Protein AF-0000000079913396 (afdb_homodimer)

InterPro domains:
  IPR014914 RES domain [PF08808] (24-176)

Radius of gyration: 21.82 Å; Cα contacts (8 Å, |Δi|>4): 984; chains: 2; bounding box: 53×59×48 Å

Secondary structure (DSSP, 8-state):
-PPPPPPSSPPPPPEEEEPTT-EEEEEEETTS-TTB-B-----STTSS-TT--SSSSSEEEEEESSHHHHHIIIIITT--SSSSSEEE-GGGTTTEEEEEEEESS-EEEEE-TTTHHHHTT--THHHH--GGGHHHHHHHHHHHHHH-TT--EEEE--TT-TTS-EEEEEE-TT-SB-TTEEEEEEEEETTSHHHHHHHHHHHHTTTEEE--/-PPPPPPSSPPPPPEEEEPTT-EEEEEEETTS-TTB-B-----STTSS-TT--SSSSSEEEEEESSHHHHHIIIIITT--SSSSSEEE-GGGTTTEEEEEEEESS-EEEEE-TTTHHHHTT--THHHH--GGGHHHHHHHHHHHHHH-TT--EEEE--TT-TTS-EEEEEE-TT-SB-TTEEEEEEEEETTSHHHHHHHHHHHHTTTEEE--

Nearest PDB structures (foldseek):
  8qnl-assembly1_F  TM=5.194E-01  e=4.552E-04  Pseudomonas aeruginosa PAO1
  7o4w-assembly1_A-2  TM=4.364E-01  e=2.792E-03  Corynebacterium diphtheriae
  4ae0-assembly1_A-2  TM=4.278E-01  e=3.067E-02  Corynebacterium diphtheriae
  8ecm-assembly5_E  TM=4.897E-01  e=8.594E+00  Bacillota bacterium
  6arl-assembly1_C  TM=4.153E-01  e=8.055E+00  Aspergillus fumigatus Af293

Structure (mmCIF, N/CA/C/O backbone):
data_AF-0000000079913396-model_v1
#
loop_
_entity.id
_entity.type
_entity.pdbx_description
1 polymer 'RES domain-containing protein'
#
loop_
_atom_site.group_PDB
_atom_site.id
_atom_site.type_symbol
_atom_site.label_atom_id
_atom_site.label_alt_id
_atom_site.label_comp_id
_atom_site.label_asym_id
_atom_site.label_entity_id
_atom_site.label_seq_id
_atom_site.pdbx_PDB_ins_code
_atom_site.Cartn_x
_atom_site.Cartn_y
_atom_site.Cartn_z
_atom_site.occupancy
_atom_site.B_iso_or_equiv
_atom_site.auth_seq_id
_atom_site.auth_comp_id
_atom_site.auth_asym_id
_atom_site.auth_atom_id
_atom_site.pdbx_PDB_model_num
ATOM 1 N N . MET A 1 1 ? -1.489 7.203 -19.516 1 57.59 1 MET A N 1
ATOM 2 C CA . MET A 1 1 ? -0.313 7.23 -18.641 1 57.59 1 MET A CA 1
ATOM 3 C C . MET A 1 1 ? 0.749 6.254 -19.141 1 57.59 1 MET A C 1
ATOM 5 O O . MET A 1 1 ? 0.433 5.121 -19.516 1 57.59 1 MET A O 1
ATOM 9 N N . SER A 1 2 ? 1.897 6.75 -19.531 1 79.81 2 SER A N 1
ATOM 10 C CA . SER A 1 2 ? 2.969 5.895 -20.016 1 79.81 2 SER A CA 1
ATOM 11 C C . SER A 1 2 ? 3.791 5.316 -18.875 1 79.81 2 SER A C 1
ATOM 13 O O . SER A 1 2 ? 4.113 6.023 -17.922 1 79.81 2 SER A O 1
ATOM 15 N N . TYR A 1 3 ? 3.898 3.918 -18.703 1 88.25 3 TYR A N 1
ATOM 16 C CA . TYR A 1 3 ? 4.734 3.236 -17.719 1 88.25 3 TYR A CA 1
ATOM 17 C C . TYR A 1 3 ? 6.117 2.941 -18.297 1 88.25 3 TYR A C 1
ATOM 19 O O . TYR A 1 3 ? 6.242 2.516 -19.438 1 88.25 3 TYR A O 1
ATOM 27 N N . PRO A 1 4 ? 7.109 3.205 -17.531 1 90.56 4 PRO A N 1
ATOM 28 C CA . PRO A 1 4 ? 8.469 2.99 -18.031 1 90.56 4 PRO A CA 1
ATOM 29 C C . PRO A 1 4 ? 8.836 1.51 -18.125 1 90.56 4 PRO A C 1
ATOM 31 O O . PRO A 1 4 ? 8.289 0.689 -17.375 1 90.56 4 PRO A O 1
ATOM 34 N N . ASP A 1 5 ? 9.789 1.237 -19.047 1 94 5 ASP A N 1
ATOM 35 C CA . ASP A 1 5 ? 10.414 -0.082 -19.062 1 94 5 ASP A CA 1
ATOM 36 C C . ASP A 1 5 ? 11.461 -0.214 -17.969 1 94 5 ASP A C 1
ATOM 38 O O . ASP A 1 5 ? 11.953 0.791 -17.453 1 94 5 ASP A O 1
ATOM 42 N N . PRO A 1 6 ? 11.711 -1.466 -17.516 1 95.31 6 PRO A N 1
ATOM 43 C CA . PRO A 1 6 ? 12.773 -1.621 -16.516 1 95.31 6 PRO A CA 1
ATOM 44 C C . PRO A 1 6 ? 14.133 -1.129 -17.016 1 95.31 6 PRO A C 1
ATOM 46 O O . PRO A 1 6 ? 14.469 -1.33 -18.188 1 95.31 6 PRO A O 1
ATOM 49 N N . PRO A 1 7 ? 14.852 -0.49 -16.141 1 92.06 7 PRO A N 1
ATOM 50 C CA . PRO A 1 7 ? 16.203 -0.091 -16.516 1 92.06 7 PRO A CA 1
ATOM 51 C C . PRO A 1 7 ? 17.156 -1.282 -16.672 1 92.06 7 PRO A C 1
ATOM 53 O O . PRO A 1 7 ? 16.922 -2.338 -16.078 1 92.06 7 PRO A O 1
ATOM 56 N N . THR A 1 8 ? 18.25 -1.132 -17.469 1 91 8 THR A N 1
ATOM 57 C CA . THR A 1 8 ? 19.312 -2.121 -17.641 1 91 8 THR A CA 1
ATOM 58 C C . THR A 1 8 ? 20.688 -1.501 -17.359 1 91 8 THR A C 1
ATOM 60 O O . THR A 1 8 ? 21.109 -0.586 -18.062 1 91 8 THR A O 1
ATOM 63 N N . PRO A 1 9 ? 21.359 -1.906 -16.344 1 91.19 9 PRO A N 1
ATOM 64 C CA . PRO A 1 9 ? 20.938 -2.979 -15.445 1 91.19 9 PRO A CA 1
ATOM 65 C C . PRO A 1 9 ? 19.922 -2.508 -14.406 1 91.19 9 PRO A C 1
ATOM 67 O O . PRO A 1 9 ? 19.844 -1.312 -14.109 1 91.19 9 PRO A O 1
ATOM 70 N N . LEU A 1 10 ? 19.172 -3.508 -13.867 1 93.25 10 LEU A N 1
ATOM 71 C CA . LEU A 1 10 ? 18.266 -3.225 -12.742 1 93.25 10 LEU A CA 1
ATOM 72 C C . LEU A 1 10 ? 19.062 -2.953 -11.469 1 93.25 10 LEU A C 1
ATOM 74 O O . LEU A 1 10 ? 20.047 -3.65 -11.18 1 93.25 10 LEU A O 1
ATOM 78 N N . PRO A 1 11 ? 18.641 -1.888 -10.773 1 92.44 11 PRO A N 1
ATOM 79 C CA . PRO A 1 11 ? 19.266 -1.729 -9.461 1 92.44 11 PRO A CA 1
ATOM 80 C C . PRO A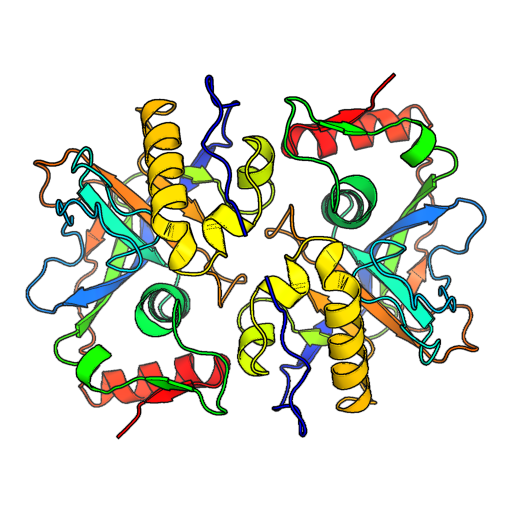 1 11 ? 19.047 -2.932 -8.547 1 92.44 11 PRO A C 1
ATOM 82 O O . PRO A 1 11 ? 18.141 -3.732 -8.789 1 92.44 11 PRO A O 1
ATOM 85 N N . ALA A 1 12 ? 19.844 -2.998 -7.508 1 93.38 12 ALA A N 1
ATOM 86 C CA . ALA A 1 12 ? 19.766 -4.125 -6.582 1 93.38 12 ALA A CA 1
ATOM 87 C C . ALA A 1 12 ? 18.406 -4.141 -5.867 1 93.38 12 ALA A C 1
ATOM 89 O O . ALA A 1 12 ? 18 -3.139 -5.277 1 93.38 12 ALA A O 1
ATOM 90 N N . ALA A 1 13 ? 17.766 -5.281 -5.91 1 95.62 13 ALA A N 1
ATOM 91 C CA . ALA A 1 13 ? 16.438 -5.422 -5.316 1 95.62 13 ALA A CA 1
ATOM 92 C C . ALA A 1 13 ? 16.531 -5.797 -3.842 1 95.62 13 ALA A C 1
ATOM 94 O O . ALA A 1 13 ? 17.547 -6.352 -3.4 1 95.62 13 ALA A O 1
ATOM 95 N N . LEU A 1 14 ? 15.555 -5.453 -3.07 1 96 14 LEU A N 1
ATOM 96 C CA . LEU A 1 14 ? 15.391 -5.957 -1.711 1 96 14 LEU A CA 1
ATOM 97 C C . LEU A 1 14 ? 14.875 -7.391 -1.72 1 96 14 LEU A C 1
ATOM 99 O O . LEU A 1 14 ? 13.891 -7.695 -2.4 1 96 14 LEU A O 1
ATOM 103 N N . ILE A 1 15 ? 15.562 -8.242 -1.015 1 97.69 15 ILE A N 1
ATOM 104 C CA . ILE A 1 15 ? 15.148 -9.633 -0.886 1 97.69 15 ILE A CA 1
ATOM 105 C C . ILE A 1 15 ? 14.656 -9.898 0.536 1 97.69 15 ILE A C 1
ATOM 107 O O . ILE A 1 15 ? 15.281 -9.453 1.505 1 97.69 15 ILE A O 1
ATOM 111 N N . THR A 1 16 ? 13.5 -10.492 0.666 1 97.88 16 THR A N 1
ATOM 112 C CA . THR A 1 16 ? 12.969 -10.898 1.96 1 97.88 16 THR A CA 1
ATOM 113 C C . THR A 1 16 ? 12.594 -12.383 1.946 1 97.88 16 THR A C 1
ATOM 115 O O . THR A 1 16 ? 12.703 -13.047 0.915 1 97.88 16 THR A O 1
ATOM 118 N N . THR A 1 17 ? 12.281 -12.891 3.166 1 98.56 17 THR A N 1
ATOM 119 C CA . THR A 1 17 ? 12 -14.32 3.256 1 98.56 17 THR A CA 1
ATOM 120 C C . THR A 1 17 ? 10.625 -14.562 3.883 1 98.56 17 THR A C 1
ATOM 122 O O . THR A 1 17 ? 10.141 -13.742 4.668 1 98.56 17 THR A O 1
ATOM 125 N N . ILE A 1 18 ? 9.984 -15.586 3.439 1 98.69 18 ILE A N 1
ATOM 126 C CA . ILE A 1 18 ? 8.844 -16.219 4.094 1 98.69 18 ILE A CA 1
ATOM 127 C C . ILE A 1 18 ? 9.297 -17.453 4.855 1 98.69 18 ILE A C 1
ATOM 129 O O . ILE A 1 18 ? 9.836 -18.391 4.258 1 98.69 18 ILE A O 1
ATOM 133 N N . PRO A 1 19 ? 9.125 -17.453 6.152 1 98.69 19 PRO A N 1
ATOM 134 C CA . PRO A 1 19 ? 9.594 -18.609 6.906 1 98.69 19 PRO A CA 1
ATOM 135 C C . PRO A 1 19 ? 8.914 -19.906 6.48 1 98.69 19 PRO A C 1
ATOM 137 O O . PRO A 1 19 ? 7.793 -19.875 5.961 1 98.69 19 PRO A O 1
ATOM 140 N N . ALA A 1 20 ? 9.602 -20.984 6.746 1 98.56 20 ALA A N 1
ATOM 141 C CA . ALA A 1 20 ? 8.961 -22.297 6.602 1 98.56 20 ALA A CA 1
ATOM 142 C C . ALA A 1 20 ? 7.742 -22.406 7.508 1 98.56 20 ALA A C 1
ATOM 144 O O . ALA A 1 20 ? 7.676 -21.766 8.555 1 98.56 20 ALA A O 1
ATOM 145 N N . ASP A 1 21 ? 6.777 -23.125 7.066 1 98.38 21 ASP A N 1
ATOM 146 C CA . ASP A 1 21 ? 5.559 -23.438 7.801 1 98.38 21 ASP A CA 1
ATOM 147 C C . ASP A 1 21 ? 4.656 -22.219 7.934 1 98.38 21 ASP A C 1
ATOM 149 O O . ASP A 1 21 ? 3.883 -22.109 8.883 1 98.38 21 ASP A O 1
ATOM 153 N N . THR A 1 22 ? 4.852 -21.234 7.051 1 98.5 22 THR A N 1
ATOM 154 C CA . THR A 1 22 ? 3.947 -20.094 6.992 1 98.5 22 THR A CA 1
ATOM 155 C C . THR A 1 22 ? 2.686 -20.438 6.211 1 98.5 22 THR A C 1
ATOM 157 O O . THR A 1 22 ? 2.762 -21.031 5.129 1 98.5 22 THR A O 1
ATOM 160 N N . SER A 1 23 ? 1.513 -20.125 6.766 1 98.31 23 SER A N 1
ATOM 161 C CA . SER A 1 23 ? 0.241 -20.328 6.078 1 98.31 23 SER A CA 1
ATOM 162 C C . SER A 1 23 ? 0.03 -19.281 4.984 1 98.31 23 SER A C 1
ATOM 164 O O . SER A 1 23 ? 0.238 -18.094 5.207 1 98.31 23 SER A O 1
ATOM 166 N N . LEU A 1 24 ? -0.346 -19.734 3.828 1 98.44 24 LEU A N 1
ATOM 167 C CA . LEU A 1 24 ? -0.724 -18.922 2.674 1 98.44 24 LEU A CA 1
ATOM 168 C C . LEU A 1 24 ? -2.064 -19.375 2.107 1 98.44 24 LEU A C 1
ATOM 170 O O . LEU A 1 24 ? -2.553 -20.453 2.447 1 98.44 24 LEU A O 1
ATOM 174 N N . TRP A 1 25 ? -2.652 -18.531 1.209 1 98.44 25 TRP A N 1
ATOM 175 C CA . TRP A 1 25 ? -4 -18.812 0.73 1 98.44 25 TRP A CA 1
ATOM 176 C C . TRP A 1 25 ? -4.129 -18.5 -0.755 1 98.44 25 TRP A C 1
ATOM 178 O O . TRP A 1 25 ? -3.521 -17.547 -1.247 1 98.44 25 TRP A O 1
ATOM 188 N N . ARG A 1 26 ? -4.965 -19.297 -1.36 1 97.56 26 ARG A N 1
ATOM 189 C CA . ARG A 1 26 ? -5.148 -19.109 -2.795 1 97.56 26 ARG A CA 1
ATOM 190 C C . ARG A 1 26 ? -6.566 -19.469 -3.219 1 97.56 26 ARG A C 1
ATOM 192 O O . ARG A 1 26 ? -7.176 -20.391 -2.664 1 97.56 26 ARG A O 1
ATOM 199 N N . ILE A 1 27 ? -7.09 -18.656 -4.105 1 97.81 27 ILE A N 1
ATOM 200 C CA . ILE A 1 27 ? -8.312 -18.984 -4.832 1 97.81 27 ILE A CA 1
ATOM 201 C C . ILE A 1 27 ? -7.949 -19.516 -6.219 1 97.81 27 ILE A C 1
ATOM 203 O O . ILE A 1 27 ? -7.191 -18.891 -6.957 1 97.81 27 ILE A O 1
ATOM 207 N N . HIS A 1 28 ? -8.438 -20.656 -6.543 1 97.31 28 HIS A N 1
ATOM 208 C CA . HIS A 1 28 ? -8.141 -21.312 -7.809 1 97.31 28 HIS A CA 1
ATOM 209 C C . HIS A 1 28 ? -9.297 -22.203 -8.258 1 97.31 28 HIS A C 1
ATOM 211 O O . HIS A 1 28 ? -10.219 -22.469 -7.48 1 97.31 28 HIS A O 1
ATOM 217 N N . THR A 1 29 ? -9.273 -22.594 -9.516 1 96.62 29 THR A N 1
ATOM 218 C CA . THR A 1 29 ? -10.297 -23.516 -9.992 1 96.62 29 THR A CA 1
ATOM 219 C C . THR A 1 29 ? -10.188 -24.859 -9.281 1 96.62 29 THR A C 1
ATOM 221 O O . THR A 1 29 ? -9.086 -25.328 -8.992 1 96.62 29 THR A O 1
ATOM 224 N N . ALA A 1 30 ? -11.328 -25.5 -9.102 1 96.12 30 ALA A N 1
ATOM 225 C CA . ALA A 1 30 ? -11.391 -26.734 -8.336 1 96.12 30 ALA A CA 1
ATOM 226 C C . ALA A 1 30 ? -10.625 -27.859 -9.047 1 96.12 30 ALA A C 1
ATOM 228 O O . ALA A 1 30 ? -10.188 -28.812 -8.406 1 96.12 30 ALA A O 1
ATOM 229 N N . THR A 1 31 ? -10.422 -27.75 -10.281 1 94.25 31 THR A N 1
ATOM 230 C CA . THR A 1 31 ? -9.805 -28.812 -11.07 1 94.25 31 THR A CA 1
ATOM 231 C C . THR A 1 31 ? -8.289 -28.703 -11.023 1 94.25 31 THR A C 1
ATOM 233 O O . THR A 1 31 ? -7.586 -29.609 -11.5 1 94.25 31 THR A O 1
ATOM 236 N N . ARG A 1 32 ? -7.773 -27.688 -10.438 1 93 32 ARG A N 1
ATOM 237 C CA . ARG A 1 32 ? -6.328 -27.5 -10.359 1 93 32 ARG A CA 1
ATOM 238 C C . ARG A 1 32 ? -5.805 -27.828 -8.961 1 93 32 ARG A C 1
ATOM 240 O O . ARG A 1 32 ? -6.516 -27.641 -7.973 1 93 32 ARG A O 1
ATOM 247 N N . ASP A 1 33 ? -4.586 -28.297 -9 1 95.12 33 ASP A N 1
ATOM 248 C CA . ASP A 1 33 ? -3.9 -28.453 -7.719 1 95.12 33 ASP A CA 1
ATOM 249 C C . ASP A 1 33 ? -3.689 -27.094 -7.047 1 95.12 33 ASP A C 1
ATOM 251 O O . ASP A 1 33 ? -3.348 -26.109 -7.711 1 95.12 33 ASP A O 1
ATOM 255 N N . ALA A 1 34 ? -3.842 -27.094 -5.672 1 97.06 34 ALA A N 1
ATOM 256 C CA . ALA A 1 34 ? -3.676 -25.828 -4.941 1 97.06 34 ALA A CA 1
ATOM 257 C C . ALA A 1 34 ? -2.281 -25.25 -5.156 1 97.06 34 ALA A C 1
ATOM 259 O O . ALA A 1 34 ? -2.113 -24.031 -5.219 1 97.06 34 ALA A O 1
ATOM 260 N N . ALA A 1 35 ? -1.286 -26.094 -5.27 1 97.62 35 ALA A N 1
ATOM 261 C CA . ALA A 1 35 ? 0.087 -25.641 -5.473 1 97.62 35 ALA A CA 1
ATOM 262 C C . ALA A 1 35 ? 0.458 -25.672 -6.953 1 97.62 35 ALA A C 1
ATOM 264 O O . ALA A 1 35 ? 1.637 -25.578 -7.305 1 97.62 35 ALA A O 1
ATOM 265 N N . GLY A 1 36 ? -0.555 -25.859 -7.848 1 97.56 36 GLY A N 1
ATOM 266 C CA . GLY A 1 36 ? -0.324 -25.953 -9.281 1 97.56 36 GLY A CA 1
ATOM 267 C C . GLY A 1 36 ? 0.142 -24.641 -9.891 1 97.56 36 GLY A C 1
ATOM 268 O O . GLY A 1 36 ? -0.424 -23.578 -9.609 1 97.56 36 GLY A O 1
ATOM 269 N N . LEU A 1 37 ? 1.16 -24.781 -10.711 1 98.12 37 LEU A N 1
ATOM 270 C CA . LEU A 1 37 ? 1.695 -23.625 -11.422 1 98.12 37 LEU A CA 1
ATOM 271 C C . LEU A 1 37 ? 0.983 -23.422 -12.758 1 98.12 37 LEU A C 1
ATOM 273 O O . LEU A 1 37 ? 0.6 -24.406 -13.406 1 98.12 37 LEU A O 1
ATOM 277 N N . ASN A 1 38 ? 0.768 -22.141 -13.102 1 97.19 38 ASN A N 1
ATOM 278 C CA . ASN A 1 38 ? 0.246 -21.766 -14.414 1 97.19 38 ASN A CA 1
ATOM 279 C C . ASN A 1 38 ? 1.371 -21.422 -15.391 1 97.19 38 ASN A C 1
ATOM 281 O O . ASN A 1 38 ? 2.061 -20.422 -15.227 1 97.19 38 ASN A O 1
ATOM 285 N N . PRO A 1 39 ? 1.585 -22.25 -16.422 1 96.69 39 PRO A N 1
ATOM 286 C CA . PRO A 1 39 ? 2.68 -22 -17.359 1 96.69 39 PRO A CA 1
ATOM 287 C C . PRO A 1 39 ? 2.27 -21.109 -18.531 1 96.69 39 PRO A C 1
ATOM 289 O O . PRO A 1 39 ? 3.072 -20.844 -19.422 1 96.69 39 PRO A O 1
ATOM 292 N N . THR A 1 40 ? 1.063 -20.547 -18.562 1 95.75 40 THR A N 1
ATOM 293 C CA . THR A 1 40 ? 0.501 -19.875 -19.734 1 95.75 40 THR A CA 1
ATOM 294 C C . THR A 1 40 ? 1.153 -18.516 -19.922 1 95.75 40 THR A C 1
ATOM 296 O O . THR A 1 40 ? 1.146 -17.672 -19.016 1 95.75 40 THR A O 1
ATOM 299 N N . ALA A 1 41 ? 1.655 -18.266 -21.125 1 96.62 41 ALA A N 1
ATOM 300 C CA . ALA A 1 41 ? 2.145 -16.938 -21.5 1 96.62 41 ALA A CA 1
ATOM 301 C C . ALA A 1 41 ? 0.987 -15.961 -21.703 1 96.62 41 ALA A C 1
ATOM 303 O O . ALA A 1 41 ? -0.045 -16.328 -22.281 1 96.62 41 ALA A O 1
ATOM 304 N N . ARG A 1 42 ? 1.183 -14.734 -21.219 1 96.94 42 ARG A N 1
ATOM 305 C CA . ARG A 1 42 ? 0.155 -13.703 -21.344 1 96.94 42 ARG A CA 1
ATOM 306 C C . ARG A 1 42 ? 0.702 -12.477 -22.078 1 96.94 42 ARG A C 1
ATOM 308 O O . ARG A 1 42 ? 0.949 -11.445 -21.453 1 96.94 42 ARG A O 1
ATOM 315 N N . PRO A 1 43 ? 0.749 -12.547 -23.391 1 94.5 43 PRO A N 1
ATOM 316 C CA . PRO A 1 43 ? 1.351 -11.453 -24.156 1 94.5 43 PRO A CA 1
ATOM 317 C C . PRO A 1 43 ? 0.375 -10.305 -24.422 1 94.5 43 PRO A C 1
ATOM 319 O O . PRO A 1 43 ? 0.754 -9.289 -25 1 94.5 43 PRO A O 1
ATOM 322 N N . ARG A 1 44 ? -0.922 -10.492 -24.156 1 91.69 44 ARG A N 1
ATOM 323 C CA . ARG A 1 44 ? -1.92 -9.453 -24.391 1 91.69 44 ARG A CA 1
ATOM 324 C C . ARG A 1 44 ? -2.281 -8.734 -23.109 1 91.69 44 ARG A C 1
ATOM 326 O O . ARG A 1 44 ? -2.367 -9.359 -22.047 1 91.69 44 ARG A O 1
ATOM 333 N N . ALA A 1 45 ? -2.479 -7.43 -23.297 1 83.31 45 ALA A N 1
ATOM 334 C CA . ALA A 1 45 ? -2.916 -6.648 -22.141 1 83.31 45 ALA A CA 1
ATOM 335 C C . ALA A 1 45 ? -4.316 -7.062 -21.688 1 83.31 45 ALA A C 1
ATOM 337 O O . ALA A 1 45 ? -5.062 -7.676 -22.453 1 83.31 45 ALA A O 1
ATOM 338 N N . ARG A 1 46 ? -4.605 -6.777 -20.5 1 82.88 46 ARG A N 1
ATOM 339 C CA . ARG A 1 46 ? -5.93 -6.859 -19.875 1 82.88 46 ARG A CA 1
ATOM 340 C C . ARG A 1 46 ? -6.406 -8.305 -19.797 1 82.88 46 ARG A C 1
ATOM 342 O O . ARG A 1 46 ? -7.598 -8.562 -19.609 1 82.88 46 ARG A O 1
ATOM 349 N N . VAL A 1 47 ? -5.574 -9.211 -20.312 1 87.06 47 VAL A N 1
ATOM 350 C CA . VAL A 1 47 ? -5.855 -10.625 -20.078 1 87.06 47 VAL A CA 1
ATOM 351 C C . VAL A 1 47 ? -4.797 -11.227 -19.156 1 87.06 47 VAL A C 1
ATOM 353 O O . VAL A 1 47 ? -3.604 -11.18 -19.469 1 87.06 47 VAL A O 1
ATOM 356 N N . GLY A 1 48 ? -5.285 -11.68 -17.984 1 90.94 48 GLY A N 1
ATOM 357 C CA . GLY A 1 48 ? -4.348 -12.266 -17.047 1 90.94 48 GLY A CA 1
ATOM 358 C C . GLY A 1 48 ? -3.992 -11.344 -15.898 1 90.94 48 GLY A C 1
ATOM 359 O O . GLY A 1 48 ? -4.664 -10.336 -15.68 1 90.94 48 GLY A O 1
ATOM 360 N N . GLY A 1 49 ? -2.971 -11.781 -15.18 1 94.81 49 GLY A N 1
ATOM 361 C CA . GLY A 1 49 ? -2.6 -11.078 -13.961 1 94.81 49 GLY A CA 1
ATOM 362 C C . GLY A 1 49 ? -1.422 -10.141 -14.148 1 94.81 49 GLY A C 1
ATOM 363 O O . GLY A 1 49 ? -0.8 -10.125 -15.211 1 94.81 49 GLY A O 1
ATOM 364 N N . ARG A 1 50 ? -1.151 -9.406 -13.203 1 95.94 50 ARG A N 1
ATOM 365 C CA . ARG A 1 50 ? -0.182 -8.32 -13.148 1 95.94 50 ARG A CA 1
ATOM 366 C C . ARG A 1 50 ? 1.227 -8.82 -13.438 1 95.94 50 ARG A C 1
ATOM 368 O O . ARG A 1 50 ? 1.992 -8.164 -14.148 1 95.94 50 ARG A O 1
ATOM 375 N N . PHE A 1 51 ? 1.563 -10.031 -12.93 1 98.06 51 PHE A N 1
ATOM 376 C CA . PHE A 1 51 ? 2.945 -10.492 -12.977 1 98.06 51 PHE A CA 1
ATOM 377 C C . PHE A 1 51 ? 3.049 -11.805 -13.742 1 98.06 51 PHE A C 1
ATOM 379 O O . PHE A 1 51 ? 3.984 -12.578 -13.531 1 98.06 51 PHE A O 1
ATOM 386 N N . ASP A 1 52 ? 2.01 -12.055 -14.625 1 98.12 52 ASP A N 1
ATOM 387 C CA . ASP A 1 52 ? 2.049 -13.25 -15.461 1 98.12 52 ASP A CA 1
ATOM 388 C C . ASP A 1 52 ? 3.252 -13.227 -16.406 1 98.12 52 ASP A C 1
ATOM 390 O O . ASP A 1 52 ? 3.787 -12.156 -16.703 1 98.12 52 ASP A O 1
ATOM 394 N N . SER A 1 53 ? 3.615 -14.438 -16.844 1 98 53 SER A N 1
ATOM 395 C CA . SER A 1 53 ? 4.719 -14.516 -17.797 1 98 53 SER A CA 1
ATOM 396 C C . SER A 1 53 ? 4.305 -13.992 -19.156 1 98 53 SER A C 1
ATOM 398 O O . SER A 1 53 ? 3.283 -14.414 -19.719 1 98 53 SER A O 1
ATOM 400 N N . LEU A 1 54 ? 5.098 -13.047 -19.625 1 95.94 54 LEU A N 1
ATOM 401 C CA . LEU A 1 54 ? 4.836 -12.477 -20.938 1 95.94 54 LEU A CA 1
ATOM 402 C C . LEU A 1 54 ? 5.062 -13.508 -22.047 1 95.94 54 LEU A C 1
ATOM 404 O O . LEU A 1 54 ? 4.25 -13.625 -22.969 1 95.94 54 LEU A O 1
ATOM 408 N N . ASP A 1 55 ? 6.105 -14.305 -21.891 1 95.62 55 ASP A N 1
ATOM 409 C CA . ASP A 1 55 ? 6.559 -15.164 -22.984 1 95.62 55 ASP A CA 1
ATOM 410 C C . ASP A 1 55 ? 6.648 -16.625 -22.531 1 95.62 55 ASP A C 1
ATOM 412 O O . ASP A 1 55 ? 7.203 -17.453 -23.25 1 95.62 55 ASP A O 1
ATOM 416 N N . GLY A 1 56 ? 6.246 -16.922 -21.406 1 96.69 56 GLY A N 1
ATOM 417 C CA . GLY A 1 56 ? 6.289 -18.281 -20.922 1 96.69 56 GLY A CA 1
ATOM 418 C C . GLY A 1 56 ? 7.617 -18.656 -20.297 1 96.69 56 GLY A C 1
ATOM 419 O O . GLY A 1 56 ? 7.926 -19.844 -20.125 1 96.69 56 GLY A O 1
ATOM 420 N N . SER A 1 57 ? 8.391 -17.688 -19.891 1 96.81 57 SER A N 1
ATOM 421 C CA . SER A 1 57 ? 9.719 -17.938 -19.344 1 96.81 57 SER A CA 1
ATOM 422 C C . SER A 1 57 ? 9.633 -18.516 -17.938 1 96.81 57 SER A C 1
ATOM 424 O O . SER A 1 57 ? 10.609 -19.078 -17.422 1 96.81 57 SER A O 1
ATOM 426 N N . TYR A 1 58 ? 8.547 -18.359 -17.297 1 98.31 58 TYR A N 1
ATOM 427 C CA . TYR A 1 58 ? 8.328 -18.969 -15.984 1 98.31 58 TYR A CA 1
ATOM 428 C C . TYR A 1 58 ? 6.863 -19.344 -15.789 1 98.31 58 TYR A C 1
ATOM 430 O O . TYR A 1 58 ? 5.977 -18.766 -16.422 1 98.31 58 TYR A O 1
ATOM 438 N N . ALA A 1 59 ? 6.641 -20.328 -14.984 1 98.5 59 ALA A N 1
ATOM 439 C CA . ALA A 1 59 ? 5.316 -20.641 -14.453 1 98.5 59 ALA A CA 1
ATOM 440 C C . ALA A 1 59 ? 5.082 -19.953 -13.109 1 98.5 59 ALA A C 1
ATOM 442 O O . ALA A 1 59 ? 6.035 -19.594 -12.414 1 98.5 59 ALA A O 1
ATOM 443 N N . TYR A 1 60 ? 3.805 -19.766 -12.75 1 98.5 60 TYR A N 1
ATOM 444 C CA . TYR A 1 60 ? 3.568 -18.891 -11.609 1 98.5 60 TYR A CA 1
ATOM 445 C C . TYR A 1 60 ? 2.295 -19.281 -10.875 1 98.5 60 TYR A C 1
ATOM 447 O O . TYR A 1 60 ? 1.429 -19.969 -11.438 1 98.5 60 TYR A O 1
ATOM 455 N N . LEU A 1 61 ? 2.191 -18.938 -9.656 1 97.94 61 LEU A N 1
ATOM 456 C CA . LEU A 1 61 ? 0.968 -18.938 -8.859 1 97.94 61 LEU A CA 1
ATOM 457 C C . LEU A 1 61 ? 0.938 -17.766 -7.898 1 97.94 61 LEU A C 1
ATOM 459 O O . LEU A 1 61 ? 1.989 -17.266 -7.48 1 97.94 61 LEU A O 1
ATOM 463 N N . TYR A 1 62 ? -0.292 -17.281 -7.637 1 98.12 62 TYR A N 1
ATOM 464 C CA . TYR A 1 62 ? -0.526 -16.172 -6.73 1 98.12 62 TYR A CA 1
ATOM 465 C C . TYR A 1 62 ? -1.038 -16.656 -5.379 1 98.12 62 TYR A C 1
ATOM 467 O O . TYR A 1 62 ? -1.892 -17.547 -5.32 1 98.12 62 TYR A O 1
ATOM 475 N N . LEU A 1 63 ? -0.489 -16.047 -4.352 1 98.5 63 LEU A N 1
ATOM 476 C CA . LEU A 1 63 ? -0.877 -16.375 -2.986 1 98.5 63 LEU A CA 1
ATOM 477 C C . LEU A 1 63 ? -1.099 -15.109 -2.162 1 98.5 63 LEU A C 1
ATOM 479 O O . LEU A 1 63 ? -0.56 -14.047 -2.488 1 98.5 63 LEU A O 1
ATOM 483 N N . GLY A 1 64 ? -1.922 -15.25 -1.175 1 98.44 64 GLY A N 1
ATOM 484 C CA . GLY A 1 64 ? -2.1 -14.195 -0.192 1 98.44 64 GLY A CA 1
ATOM 485 C C . GLY A 1 64 ? -1.81 -14.641 1.228 1 98.44 64 GLY A C 1
ATOM 486 O O . GLY A 1 64 ? -1.818 -15.844 1.519 1 98.44 64 GLY A O 1
ATOM 487 N N . ASP A 1 65 ? -1.59 -13.695 2.111 1 98.69 65 ASP A N 1
ATOM 488 C CA . ASP A 1 65 ? -1.224 -14.008 3.488 1 98.69 65 ASP A CA 1
ATOM 489 C C . ASP A 1 65 ? -2.459 -14.328 4.328 1 98.69 65 ASP A C 1
ATOM 491 O O . ASP A 1 65 ? -2.346 -14.672 5.504 1 98.69 65 ASP A O 1
ATOM 495 N N . SER A 1 66 ? -3.629 -14.258 3.697 1 97.94 66 SER A N 1
ATOM 496 C CA . SER A 1 66 ? -4.91 -14.516 4.352 1 97.94 66 SER A CA 1
ATOM 497 C C . SER A 1 66 ? -6.012 -14.773 3.328 1 97.94 66 SER A C 1
ATOM 499 O O . SER A 1 66 ? -5.852 -14.461 2.145 1 97.94 66 SER A O 1
ATOM 501 N N . PRO A 1 67 ? -7.137 -15.352 3.807 1 97.19 67 PRO A N 1
ATOM 502 C CA . PRO A 1 67 ? -8.289 -15.43 2.9 1 97.19 67 PRO A CA 1
ATOM 503 C C . PRO A 1 67 ? -8.672 -14.07 2.324 1 97.19 67 PRO A C 1
ATOM 505 O O . PRO A 1 67 ? -9.023 -13.969 1.144 1 97.19 67 PRO A O 1
ATOM 508 N N . GLY A 1 68 ? -8.539 -13.047 3.16 1 96.62 68 GLY A N 1
ATOM 509 C CA . GLY A 1 68 ? -8.82 -11.695 2.689 1 96.62 68 GLY A CA 1
ATOM 510 C C . GLY A 1 68 ? -7.906 -11.258 1.561 1 96.62 68 GLY A C 1
ATOM 511 O O . GLY A 1 68 ? -8.367 -10.664 0.581 1 96.62 68 GLY A O 1
ATOM 512 N N . ALA A 1 69 ? -6.641 -11.531 1.699 1 97.62 69 ALA A N 1
ATOM 513 C CA . ALA A 1 69 ? -5.684 -11.195 0.648 1 97.62 69 ALA A CA 1
ATOM 514 C C . ALA A 1 69 ? -5.988 -11.961 -0.637 1 97.62 69 ALA A C 1
ATOM 516 O O . ALA A 1 69 ? -5.883 -11.406 -1.734 1 97.62 69 ALA A O 1
ATOM 517 N N . ALA A 1 70 ? -6.32 -13.258 -0.492 1 97.56 70 ALA A N 1
ATOM 518 C CA . ALA A 1 70 ? -6.656 -14.07 -1.658 1 97.56 70 ALA A CA 1
ATOM 519 C C . ALA A 1 70 ? -7.867 -13.492 -2.393 1 97.56 70 ALA A C 1
ATOM 521 O O . ALA A 1 70 ? -7.875 -13.414 -3.623 1 97.56 70 ALA A O 1
ATOM 522 N N . VAL A 1 71 ? -8.836 -13.062 -1.638 1 96.56 71 VAL A N 1
ATOM 523 C CA . VAL A 1 71 ? -10.047 -12.484 -2.213 1 96.56 71 VAL A CA 1
ATOM 524 C C . VAL A 1 71 ? -9.703 -11.156 -2.889 1 96.56 71 VAL A C 1
ATOM 526 O O . VAL A 1 71 ? -10.109 -10.906 -4.027 1 96.56 71 VAL A O 1
ATOM 529 N N . ALA A 1 72 ? -8.93 -10.297 -2.223 1 94.81 72 ALA A N 1
ATOM 530 C CA . ALA A 1 72 ? -8.523 -9.016 -2.797 1 94.81 72 ALA A CA 1
ATOM 531 C C . ALA A 1 72 ? -7.797 -9.211 -4.121 1 94.81 72 ALA A C 1
ATOM 533 O O . ALA A 1 72 ? -8.07 -8.508 -5.098 1 94.81 72 ALA A O 1
ATOM 534 N N . GLU A 1 73 ? -6.93 -10.172 -4.172 1 93.25 73 GLU A N 1
ATOM 535 C CA . GLU A 1 73 ? -6.031 -10.375 -5.305 1 93.25 73 GLU A CA 1
ATOM 536 C C . GLU A 1 73 ? -6.738 -11.109 -6.441 1 93.25 73 GLU A C 1
ATOM 538 O O . GLU A 1 73 ? -6.352 -10.984 -7.605 1 93.25 73 GLU A O 1
ATOM 543 N N . THR A 1 74 ? -7.77 -11.82 -6.172 1 94.56 74 THR A N 1
ATOM 544 C CA . THR A 1 74 ? -8.383 -12.633 -7.219 1 94.56 74 THR A CA 1
ATOM 545 C C . THR A 1 74 ? -9.734 -12.055 -7.625 1 94.56 74 THR A C 1
ATOM 547 O O . THR A 1 74 ? -10.039 -11.953 -8.82 1 94.56 74 THR A O 1
ATOM 550 N N . LEU A 1 75 ? -10.531 -11.633 -6.656 1 94.19 75 LEU A N 1
ATOM 551 C CA . LEU A 1 75 ? -11.906 -11.25 -6.957 1 94.19 75 LEU A CA 1
ATOM 552 C C . LEU A 1 75 ? -12.055 -9.734 -7.008 1 94.19 75 LEU A C 1
ATOM 554 O O . LEU A 1 75 ? -12.883 -9.211 -7.758 1 94.19 75 LEU A O 1
ATOM 558 N N . CYS A 1 76 ? -11.219 -9.023 -6.238 1 92.25 76 CYS A N 1
ATOM 559 C CA . CYS A 1 76 ? -11.445 -7.59 -6.09 1 92.25 76 CYS A CA 1
ATOM 560 C C . CYS A 1 76 ? -10.438 -6.789 -6.91 1 92.25 76 CYS A C 1
ATOM 562 O O . CYS A 1 76 ? -10.633 -5.594 -7.137 1 92.25 76 CYS A O 1
ATOM 564 N N . ARG A 1 77 ? -9.406 -7.352 -7.379 1 89.5 77 ARG A N 1
ATOM 565 C CA . ARG A 1 77 ? -8.266 -6.668 -7.977 1 89.5 77 ARG A CA 1
ATOM 566 C C . ARG A 1 77 ? -8.703 -5.73 -9.094 1 89.5 77 ARG A C 1
ATOM 568 O O . ARG A 1 77 ? -8.219 -4.602 -9.195 1 89.5 77 ARG A O 1
ATOM 575 N N . ASN A 1 78 ? -9.633 -6.109 -9.945 1 86.81 78 ASN A N 1
ATOM 576 C CA . ASN A 1 78 ? -10.039 -5.316 -11.102 1 86.81 78 ASN A CA 1
ATOM 577 C C . ASN A 1 78 ? -11.523 -4.977 -11.055 1 86.81 78 ASN A C 1
ATOM 579 O O . ASN A 1 78 ? -12.125 -4.66 -12.078 1 86.81 78 ASN A O 1
ATOM 583 N N . LEU A 1 79 ? -12.062 -5.145 -9.859 1 87.44 79 LEU A N 1
ATOM 584 C CA . LEU A 1 79 ? -13.461 -4.777 -9.656 1 87.44 79 LEU A CA 1
ATOM 585 C C . LEU A 1 79 ? -13.648 -3.268 -9.789 1 87.44 79 LEU A C 1
ATOM 587 O O . LEU A 1 79 ? -12.938 -2.494 -9.141 1 87.44 79 LEU A O 1
ATOM 591 N N . PRO A 1 80 ? -14.539 -2.855 -10.641 1 84.31 80 PRO A N 1
ATOM 592 C CA . PRO A 1 80 ? -14.758 -1.415 -10.805 1 84.31 80 PRO A CA 1
ATOM 593 C C . PRO A 1 80 ? -15.18 -0.731 -9.508 1 84.31 80 PRO A C 1
ATOM 595 O O . PRO A 1 80 ? -15.93 -1.311 -8.711 1 84.31 80 PRO A O 1
ATOM 598 N N . VAL A 1 81 ? -14.727 0.474 -9.312 1 83.19 81 VAL A N 1
ATOM 599 C CA . VAL A 1 81 ? -15.078 1.263 -8.141 1 83.19 81 VAL A CA 1
ATOM 600 C C . VAL A 1 81 ? -16.109 2.326 -8.516 1 83.19 81 VAL A C 1
ATOM 602 O O . VAL A 1 81 ? -15.852 3.523 -8.375 1 83.19 81 VAL A O 1
ATOM 605 N N . ASP A 1 82 ? -17.281 1.897 -9.023 1 81.75 82 ASP A N 1
ATOM 606 C CA . ASP A 1 82 ? -18.25 2.859 -9.547 1 81.75 82 ASP A CA 1
ATOM 607 C C . ASP A 1 82 ? -19.625 2.656 -8.922 1 81.75 82 ASP A C 1
ATOM 609 O O . ASP A 1 82 ? -20.547 3.416 -9.203 1 81.75 82 ASP A O 1
ATOM 613 N N . GLN A 1 83 ? -19.766 1.645 -8.133 1 84.75 83 GLN A N 1
ATOM 614 C CA . GLN A 1 83 ? -21.047 1.37 -7.484 1 84.75 83 GLN A CA 1
ATOM 615 C C . GLN A 1 83 ? -20.844 0.906 -6.047 1 84.75 83 GLN A C 1
ATOM 617 O O . GLN A 1 83 ? -19.75 0.467 -5.676 1 84.75 83 GLN A O 1
ATOM 622 N N . SER A 1 84 ? -21.859 1.162 -5.277 1 88.19 84 SER A N 1
ATOM 623 C CA . SER A 1 84 ? -21.891 0.71 -3.889 1 88.19 84 SER A CA 1
ATOM 624 C C . SER A 1 84 ? -23.156 -0.092 -3.604 1 88.19 84 SER A C 1
ATOM 626 O O . SER A 1 84 ? -24.266 0.436 -3.695 1 88.19 84 SER A O 1
ATOM 628 N N . PRO A 1 85 ? -23.016 -1.437 -3.301 1 90.69 85 PRO A N 1
ATOM 629 C CA . PRO A 1 85 ? -21.766 -2.195 -3.312 1 90.69 85 PRO A CA 1
ATOM 630 C C . PRO A 1 85 ? -21.297 -2.549 -4.723 1 90.69 85 PRO A C 1
ATOM 632 O O . PRO A 1 85 ? -22.094 -2.551 -5.66 1 90.69 85 PRO A O 1
ATOM 635 N N . ARG A 1 86 ? -20.047 -2.795 -4.754 1 90.12 86 ARG A N 1
ATOM 636 C CA . ARG A 1 86 ? -19.469 -3.371 -5.965 1 90.12 86 ARG A CA 1
ATOM 637 C C . ARG A 1 86 ? -19.844 -4.84 -6.105 1 90.12 86 ARG A C 1
ATOM 639 O O . ARG A 1 86 ? -19.672 -5.625 -5.172 1 90.12 86 ARG A O 1
ATOM 646 N N . LEU A 1 87 ? -20.266 -5.238 -7.27 1 92.62 87 LEU A N 1
ATOM 647 C CA . LEU A 1 87 ? -20.844 -6.574 -7.398 1 92.62 87 LEU A CA 1
ATOM 648 C C . LEU A 1 87 ? -19.859 -7.516 -8.094 1 92.62 87 LEU A C 1
ATOM 650 O O . LEU A 1 87 ? -19.281 -7.168 -9.125 1 92.62 87 LEU A O 1
ATOM 654 N N . ILE A 1 88 ? -19.719 -8.688 -7.547 1 94.44 88 ILE A N 1
ATOM 655 C CA . ILE A 1 88 ? -18.969 -9.789 -8.141 1 94.44 88 ILE A CA 1
ATOM 656 C C . ILE A 1 88 ? -19.922 -10.766 -8.812 1 94.44 88 ILE A C 1
ATOM 658 O O . ILE A 1 88 ? -20.75 -11.391 -8.148 1 94.44 88 ILE A O 1
ATOM 662 N N . PRO A 1 89 ? -19.766 -10.883 -10.078 1 92.44 89 PRO A N 1
ATOM 663 C CA . PRO A 1 89 ? -20.625 -11.875 -10.734 1 92.44 89 PRO A CA 1
ATOM 664 C C . PRO A 1 89 ? -20.438 -13.281 -10.172 1 92.44 89 PRO A C 1
ATOM 666 O O . PRO A 1 89 ? -19.297 -13.688 -9.891 1 92.44 89 PRO A O 1
ATOM 669 N N . ARG A 1 90 ? -21.5 -14.031 -10.102 1 93.25 90 ARG A N 1
ATOM 670 C CA . ARG A 1 90 ? -21.453 -15.398 -9.594 1 93.25 90 ARG A CA 1
ATOM 671 C C . ARG A 1 90 ? -20.516 -16.266 -10.445 1 93.25 90 ARG A C 1
ATOM 673 O O . ARG A 1 90 ? -19.875 -17.188 -9.93 1 93.25 90 ARG A O 1
ATOM 680 N N . ALA A 1 91 ? -20.469 -15.938 -11.688 1 94.31 91 ALA A N 1
ATOM 681 C CA . ALA A 1 91 ? -19.609 -16.688 -12.602 1 94.31 91 ALA A CA 1
ATOM 682 C C . ALA A 1 91 ? -18.141 -16.625 -12.172 1 94.31 91 ALA A C 1
ATOM 684 O O . ALA A 1 91 ? -17.359 -17.531 -12.461 1 94.31 91 ALA A O 1
ATOM 685 N N . LYS A 1 92 ? -17.797 -15.57 -11.461 1 93.69 92 LYS A N 1
ATOM 686 C CA . LYS A 1 92 ? -16.406 -15.375 -11.047 1 93.69 92 LYS A CA 1
ATOM 687 C C . LYS A 1 92 ? -16.031 -16.312 -9.898 1 93.69 92 LYS A C 1
ATOM 689 O O . LYS A 1 92 ? -14.859 -16.531 -9.625 1 93.69 92 LYS A O 1
ATOM 694 N N . ILE A 1 93 ? -17.031 -16.875 -9.234 1 96.88 93 ILE A N 1
ATOM 695 C CA . ILE A 1 93 ? -16.703 -17.734 -8.102 1 96.88 93 ILE A CA 1
ATOM 696 C C . ILE A 1 93 ? -17.094 -19.188 -8.406 1 96.88 93 ILE A C 1
ATOM 698 O O . ILE A 1 93 ? -16.719 -20.109 -7.68 1 96.88 93 ILE A O 1
ATOM 702 N N . ALA A 1 94 ? -17.828 -19.375 -9.516 1 97 94 ALA A N 1
ATOM 703 C CA . ALA A 1 94 ? -18.266 -20.719 -9.883 1 97 94 ALA A CA 1
ATOM 704 C C . ALA A 1 94 ? -17.062 -21.641 -10.125 1 97 94 ALA A C 1
ATOM 706 O O . ALA A 1 94 ? -16.156 -21.281 -10.883 1 97 94 ALA A O 1
ATOM 707 N N . GLY A 1 95 ? -17.125 -22.75 -9.43 1 97.62 95 GLY A N 1
ATOM 708 C CA . GLY A 1 95 ? -16.094 -23.75 -9.625 1 97.62 95 GLY A CA 1
ATOM 709 C C . GLY A 1 95 ? -14.758 -23.344 -9.008 1 97.62 95 GLY A C 1
ATOM 710 O O . GLY A 1 95 ? -13.727 -23.953 -9.305 1 97.62 95 GLY A O 1
ATOM 711 N N . ARG A 1 96 ? -14.789 -22.344 -8.219 1 97.94 96 ARG A N 1
ATOM 712 C CA . ARG A 1 96 ? -13.555 -21.906 -7.578 1 97.94 96 ARG A CA 1
ATOM 713 C C . ARG A 1 96 ? -13.531 -22.312 -6.105 1 97.94 96 ARG A C 1
ATOM 715 O O . ARG A 1 96 ? -14.586 -22.438 -5.48 1 97.94 96 ARG A O 1
ATOM 722 N N . VAL A 1 97 ? -12.359 -22.516 -5.613 1 98.31 97 VAL A N 1
ATOM 723 C CA . VAL A 1 97 ? -12.18 -22.922 -4.227 1 98.31 97 VAL A CA 1
ATOM 724 C C . VAL A 1 97 ? -11.109 -22.062 -3.557 1 98.31 97 VAL A C 1
ATOM 726 O O . VAL A 1 97 ? -10.234 -21.516 -4.23 1 98.31 97 VAL A O 1
ATOM 729 N N . LEU A 1 98 ? -11.273 -21.844 -2.27 1 98.38 98 LEU A N 1
ATOM 730 C CA . LEU A 1 98 ? -10.242 -21.297 -1.403 1 98.38 98 LEU A CA 1
ATOM 731 C C . LEU A 1 98 ? -9.453 -22.406 -0.719 1 98.38 98 LEU A C 1
ATOM 733 O O . LEU A 1 98 ? -10.039 -23.281 -0.09 1 98.38 98 LEU A O 1
ATOM 737 N N . SER A 1 99 ? -8.133 -22.344 -0.868 1 98.31 99 SER A N 1
ATOM 738 C CA . SER A 1 99 ? -7.262 -23.344 -0.258 1 98.31 99 SER A CA 1
ATOM 739 C C . SER A 1 99 ? -6.191 -22.688 0.606 1 98.31 99 SER A C 1
ATOM 741 O O . SER A 1 99 ? -5.684 -21.625 0.267 1 98.31 99 SER A O 1
ATOM 743 N N . GLU A 1 100 ? -5.898 -23.344 1.685 1 98.31 100 GLU A N 1
ATOM 744 C CA . GLU A 1 100 ? -4.723 -23 2.479 1 98.31 100 GLU A CA 1
ATOM 745 C C . GLU A 1 100 ? -3.504 -23.812 2.043 1 98.31 100 GLU A C 1
ATOM 747 O O . GLU A 1 100 ? -3.611 -25 1.781 1 98.31 100 GLU A O 1
ATOM 752 N N . LEU A 1 101 ? -2.443 -23.172 1.896 1 98.62 101 LEU A N 1
ATOM 753 C CA . LEU A 1 101 ? -1.146 -23.797 1.662 1 98.62 101 LEU A CA 1
ATOM 754 C C . LEU A 1 101 ? -0.164 -23.453 2.773 1 98.62 101 LEU A C 1
ATOM 756 O O . LEU A 1 101 ? -0.438 -22.562 3.592 1 98.62 101 LEU A O 1
ATOM 760 N N . ARG A 1 102 ? 0.923 -24.188 2.818 1 98.5 102 ARG A N 1
ATOM 761 C CA . ARG A 1 102 ? 2.016 -23.875 3.738 1 98.5 102 ARG A CA 1
ATOM 762 C C . ARG A 1 102 ? 3.361 -23.922 3.021 1 98.5 102 ARG A C 1
ATOM 764 O O . ARG A 1 102 ? 3.598 -24.797 2.182 1 98.5 102 ARG A O 1
ATOM 771 N N . THR A 1 103 ? 4.215 -22.953 3.381 1 98.81 103 THR A N 1
ATOM 772 C CA . THR A 1 103 ? 5.578 -23.047 2.871 1 98.81 103 THR A CA 1
ATOM 773 C C . THR A 1 103 ? 6.293 -24.266 3.463 1 98.81 103 THR A C 1
ATOM 775 O O . THR A 1 103 ? 6.172 -24.531 4.66 1 98.81 103 THR A O 1
ATOM 778 N N . THR A 1 104 ? 7.027 -24.969 2.652 1 98.5 104 THR A N 1
ATOM 779 C CA . THR A 1 104 ? 7.707 -26.172 3.096 1 98.5 104 THR A CA 1
ATOM 780 C C . THR A 1 104 ? 9.18 -25.891 3.391 1 98.5 104 THR A C 1
ATOM 782 O O . THR A 1 104 ? 9.898 -26.766 3.877 1 98.5 104 THR A O 1
ATOM 785 N N . ARG A 1 105 ? 9.625 -24.797 3.082 1 98.5 105 ARG A N 1
ATOM 786 C CA . ARG A 1 105 ? 10.961 -24.266 3.318 1 98.5 105 ARG A CA 1
ATOM 787 C C . ARG A 1 105 ? 10.938 -22.734 3.363 1 98.5 105 ARG A C 1
ATOM 789 O O . ARG A 1 105 ? 9.906 -22.109 3.105 1 98.5 105 ARG A O 1
ATOM 796 N N . THR A 1 106 ? 12.031 -22.25 3.773 1 98.69 106 THR A N 1
ATOM 797 C CA . THR A 1 106 ? 12.164 -20.797 3.648 1 98.69 106 THR A CA 1
ATOM 798 C C . THR A 1 106 ? 12.102 -20.375 2.184 1 98.69 106 THR A C 1
ATOM 800 O O . THR A 1 106 ? 12.758 -20.969 1.328 1 98.69 106 THR A O 1
ATOM 803 N N . VAL A 1 107 ? 11.25 -19.406 1.845 1 98.81 107 VAL A N 1
ATOM 804 C CA . VAL A 1 107 ? 11.016 -18.922 0.491 1 98.81 107 VAL A CA 1
ATOM 805 C C . VAL A 1 107 ? 11.633 -17.531 0.332 1 98.81 107 VAL A C 1
ATOM 807 O O . VAL A 1 107 ? 11.375 -16.641 1.145 1 98.81 107 VAL A O 1
ATOM 810 N N . GLU A 1 108 ? 12.469 -17.328 -0.662 1 98.75 108 GLU A N 1
ATOM 811 C CA . GLU A 1 108 ? 13.094 -16.047 -0.93 1 98.75 108 GLU A CA 1
ATOM 812 C C . GLU A 1 108 ? 12.375 -15.305 -2.055 1 98.75 108 GLU A C 1
ATOM 814 O O . GLU A 1 108 ? 12.188 -15.852 -3.143 1 98.75 108 GLU A O 1
ATOM 819 N N . VAL A 1 109 ? 12.008 -14.047 -1.787 1 98.88 109 VAL A N 1
ATOM 820 C CA . VAL A 1 109 ? 11.258 -13.281 -2.783 1 98.88 109 VAL A CA 1
ATOM 821 C C . VAL A 1 109 ? 11.82 -11.867 -2.881 1 98.88 109 VAL A C 1
ATOM 823 O O . VAL A 1 109 ? 12.359 -11.336 -1.906 1 98.88 109 VAL A O 1
ATOM 826 N N . VAL A 1 110 ? 11.75 -11.281 -4.051 1 98.62 110 VAL A N 1
ATOM 827 C CA . VAL A 1 110 ? 11.992 -9.844 -4.188 1 98.62 110 VAL A CA 1
ATOM 828 C C . VAL A 1 110 ? 10.836 -9.07 -3.559 1 98.62 110 VAL A C 1
ATOM 830 O O . VAL A 1 110 ? 9.672 -9.312 -3.873 1 98.62 110 VAL A O 1
ATOM 833 N N . ASP A 1 111 ? 11.219 -8.211 -2.67 1 98.19 111 ASP A N 1
ATOM 834 C CA . ASP A 1 111 ? 10.203 -7.434 -1.957 1 98.19 111 ASP A CA 1
ATOM 835 C C . ASP A 1 111 ? 9.844 -6.16 -2.723 1 98.19 111 ASP A C 1
ATOM 837 O O . ASP A 1 111 ? 10.656 -5.234 -2.807 1 98.19 111 ASP A O 1
ATOM 841 N N . LEU A 1 112 ? 8.641 -6.113 -3.291 1 97.69 112 LEU A N 1
ATOM 842 C CA . LEU A 1 112 ? 8.148 -4.93 -3.992 1 97.69 112 LEU A CA 1
ATOM 843 C C . LEU A 1 112 ? 7.23 -4.109 -3.096 1 97.69 112 LEU A C 1
ATOM 845 O O . LEU A 1 112 ? 6.719 -3.068 -3.514 1 97.69 112 LEU A O 1
ATOM 849 N N . SER A 1 113 ? 7.09 -4.621 -1.82 1 95.69 113 SER A N 1
ATOM 850 C CA . SER A 1 113 ? 6.285 -3.883 -0.854 1 95.69 113 SER A CA 1
ATOM 851 C C . SER A 1 113 ? 7.109 -2.809 -0.152 1 95.69 113 SER A C 1
ATOM 853 O O . SER A 1 113 ? 8.336 -2.832 -0.205 1 95.69 113 SER A O 1
ATOM 855 N N . GLY A 1 114 ? 6.625 -1.812 0.436 1 92.94 114 GLY A N 1
ATOM 856 C CA . GLY A 1 114 ? 7.375 -0.77 1.118 1 92.94 114 GLY A CA 1
ATOM 857 C C . GLY A 1 114 ? 8.188 0.097 0.172 1 92.94 114 GLY A C 1
ATOM 858 O O . GLY A 1 114 ? 7.629 0.726 -0.731 1 92.94 114 GLY A O 1
ATOM 859 N N . THR A 1 115 ? 9.586 -0.019 0.401 1 94.19 115 THR A N 1
ATOM 860 C CA . THR A 1 115 ? 10.492 0.776 -0.42 1 94.19 115 THR A CA 1
ATOM 861 C C . THR A 1 115 ? 10.938 -0.01 -1.649 1 94.19 115 THR A C 1
ATOM 863 O O . THR A 1 115 ? 11.609 0.532 -2.527 1 94.19 115 THR A O 1
ATOM 866 N N . GLY A 1 116 ? 10.539 -1.233 -1.773 1 95.12 116 GLY A N 1
ATOM 867 C CA . GLY A 1 116 ? 11.117 -2.17 -2.723 1 95.12 116 GLY A CA 1
ATOM 868 C C . GLY A 1 116 ? 10.977 -1.722 -4.164 1 95.12 116 GLY A C 1
ATOM 869 O O . GLY A 1 116 ? 11.93 -1.797 -4.941 1 95.12 116 GLY A O 1
ATOM 870 N N . ALA A 1 117 ? 9.781 -1.292 -4.531 1 94.19 117 ALA A N 1
ATOM 871 C CA . ALA A 1 117 ? 9.562 -0.858 -5.91 1 94.19 117 ALA A CA 1
ATOM 872 C C . ALA A 1 117 ? 10.398 0.377 -6.234 1 94.19 117 ALA A C 1
ATOM 874 O O . ALA A 1 117 ? 11.055 0.434 -7.277 1 94.19 117 ALA A O 1
ATOM 875 N N . SER A 1 118 ? 10.367 1.357 -5.336 1 90.5 118 SER A N 1
ATOM 876 C CA . SER A 1 118 ? 11.125 2.582 -5.57 1 90.5 118 SER A CA 1
ATOM 877 C C . SER A 1 118 ? 12.625 2.311 -5.582 1 90.5 118 SER A C 1
ATOM 879 O O . SER A 1 118 ? 13.375 2.969 -6.309 1 90.5 118 SER A O 1
ATOM 881 N N . ARG A 1 119 ? 13.039 1.326 -4.82 1 91.94 119 ARG A N 1
ATOM 882 C CA . ARG A 1 119 ? 14.445 0.969 -4.727 1 91.94 119 ARG A CA 1
ATOM 883 C C . ARG A 1 119 ? 15 0.558 -6.086 1 91.94 119 ARG A C 1
A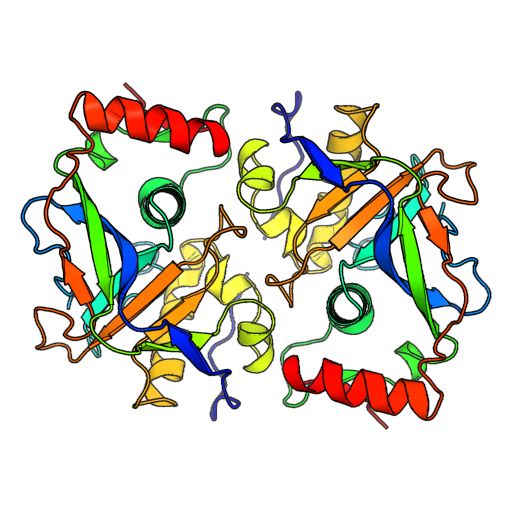TOM 885 O O . ARG A 1 119 ? 16.172 0.792 -6.379 1 91.94 119 ARG A O 1
ATOM 892 N N . ILE A 1 120 ? 14.203 -0.002 -6.93 1 93.56 120 ILE A N 1
ATOM 893 C CA . ILE A 1 120 ? 14.688 -0.462 -8.227 1 93.56 120 ILE A CA 1
ATOM 894 C C . ILE A 1 120 ? 14.25 0.507 -9.32 1 93.56 120 ILE A C 1
ATOM 896 O O . ILE A 1 120 ? 14.203 0.146 -10.492 1 93.56 120 ILE A O 1
ATOM 900 N N . ASN A 1 121 ? 13.852 1.645 -8.898 1 90.44 121 ASN A N 1
ATOM 901 C CA . ASN A 1 121 ? 13.492 2.758 -9.773 1 90.44 121 ASN A CA 1
ATOM 902 C C . ASN A 1 121 ? 12.172 2.504 -10.492 1 90.44 121 ASN A C 1
ATOM 904 O O . ASN A 1 121 ? 11.992 2.924 -11.641 1 90.44 121 ASN A O 1
ATOM 908 N N . ALA A 1 122 ? 11.516 1.673 -9.797 1 92.44 122 ALA A N 1
ATOM 909 C CA . ALA A 1 122 ? 10.117 1.594 -10.203 1 92.44 122 ALA A CA 1
ATOM 910 C C . ALA A 1 122 ? 9.242 2.488 -9.336 1 92.44 122 ALA A C 1
ATOM 912 O O . ALA A 1 122 ? 9.75 3.277 -8.531 1 92.44 122 ALA A O 1
ATOM 913 N N . GLY A 1 123 ? 7.973 2.527 -9.375 1 89.06 123 GLY A N 1
ATOM 914 C CA . GLY A 1 123 ? 7.008 3.264 -8.578 1 89.06 123 GLY A CA 1
ATOM 915 C C . GLY A 1 123 ? 5.844 2.41 -8.109 1 89.06 123 GLY A C 1
ATOM 916 O O . GLY A 1 123 ? 5.812 1.204 -8.359 1 89.06 123 GLY A O 1
ATOM 917 N N . ALA A 1 124 ? 5.062 3.039 -7.395 1 90.81 124 ALA A N 1
ATOM 918 C CA . ALA A 1 124 ? 3.932 2.348 -6.781 1 90.81 124 ALA A CA 1
ATOM 919 C C . ALA A 1 124 ? 3.039 1.713 -7.844 1 90.81 124 ALA A C 1
ATOM 921 O O . ALA A 1 124 ? 2.344 0.73 -7.574 1 90.81 124 ALA A O 1
ATOM 922 N N . TRP A 1 125 ? 3.145 2.215 -9.07 1 92.75 125 TRP A N 1
ATOM 923 C CA . TRP A 1 125 ? 2.309 1.718 -10.156 1 92.75 125 TRP A CA 1
ATOM 924 C C . TRP A 1 125 ? 2.596 0.246 -10.43 1 92.75 125 TRP A C 1
ATOM 926 O O . TRP A 1 125 ? 1.735 -0.475 -10.945 1 92.75 125 TRP A O 1
ATOM 936 N N . LEU A 1 126 ? 3.768 -0.214 -10.102 1 96.25 126 LEU A N 1
ATOM 937 C CA . LEU A 1 126 ? 4.156 -1.588 -10.398 1 96.25 126 LEU A CA 1
ATOM 938 C C . LEU A 1 126 ? 3.186 -2.578 -9.766 1 96.25 126 LEU A C 1
ATOM 940 O O . LEU A 1 126 ? 2.9 -3.631 -10.344 1 96.25 126 LEU A O 1
ATOM 944 N N . SER A 1 127 ? 2.598 -2.246 -8.625 1 96.06 127 SER A N 1
ATOM 945 C CA . SER A 1 127 ? 1.631 -3.135 -7.992 1 96.06 127 SER A CA 1
ATOM 946 C C . SER A 1 127 ? 0.245 -2.5 -7.938 1 96.06 127 SER A C 1
ATOM 948 O O . SER A 1 127 ? -0.697 -3.098 -7.41 1 96.06 127 SER A O 1
ATOM 950 N N . LYS A 1 128 ? 0.073 -1.282 -8.5 1 94.56 128 LYS A N 1
ATOM 951 C CA . LYS A 1 128 ? -1.18 -0.574 -8.25 1 94.56 128 LYS A CA 1
ATOM 952 C C . LYS A 1 128 ? -1.858 -0.178 -9.555 1 94.56 128 LYS A C 1
ATOM 954 O O . LYS A 1 128 ? -3.004 0.279 -9.555 1 94.56 128 LYS A O 1
ATOM 959 N N . CYS A 1 129 ? -1.215 -0.35 -10.688 1 92.31 129 CYS A N 1
ATOM 960 C CA . CYS A 1 129 ? -1.761 0.156 -11.945 1 92.31 129 CYS A CA 1
ATOM 961 C C . CYS A 1 129 ? -3.004 -0.625 -12.352 1 92.31 129 CYS A C 1
ATOM 963 O O . CYS A 1 129 ? -3.25 -1.719 -11.836 1 92.31 129 CYS A O 1
ATOM 965 N N . ASP A 1 130 ? -3.734 -0.03 -13.219 1 89.75 130 ASP A N 1
ATOM 966 C CA . ASP A 1 130 ? -4.852 -0.716 -13.859 1 89.75 130 ASP A CA 1
ATOM 967 C C . ASP A 1 130 ? -4.352 -1.716 -14.906 1 89.75 130 ASP A C 1
ATOM 969 O O . ASP A 1 130 ? -3.178 -1.692 -15.281 1 89.75 130 ASP A O 1
ATOM 973 N N . PRO A 1 131 ? -5.312 -2.578 -15.367 1 91.38 131 PRO A N 1
ATOM 974 C CA . PRO A 1 131 ? -4.926 -3.641 -16.297 1 91.38 131 PRO A CA 1
ATOM 975 C C . PRO A 1 131 ? -4.234 -3.105 -17.547 1 91.38 131 PRO A C 1
ATOM 977 O O . PRO A 1 131 ? -3.506 -3.84 -18.219 1 91.38 131 PRO A O 1
ATOM 980 N N . SER A 1 132 ? -4.43 -1.825 -17.859 1 90.38 132 SER A N 1
ATOM 981 C CA . SER A 1 132 ? -3.779 -1.252 -19.031 1 90.38 132 SER A CA 1
ATOM 982 C C . SER A 1 132 ? -2.264 -1.216 -18.859 1 90.38 132 SER A C 1
ATOM 984 O O . SER A 1 132 ? -1.528 -1.094 -19.844 1 90.38 132 SER A O 1
ATOM 986 N N . GLY A 1 133 ? -1.765 -1.352 -17.656 1 93.94 133 GLY A N 1
ATOM 987 C CA . GLY A 1 133 ? -0.336 -1.326 -17.391 1 93.94 133 GLY A CA 1
ATOM 988 C C . GLY A 1 133 ? 0.274 -2.711 -17.266 1 93.94 133 GLY A C 1
ATOM 989 O O . GLY A 1 133 ? 1.489 -2.848 -17.125 1 93.94 133 GLY A O 1
ATOM 990 N N . TYR A 1 134 ? -0.464 -3.809 -17.453 1 95.94 134 TYR A N 1
ATOM 991 C CA . TYR A 1 134 ? -0.025 -5.148 -17.078 1 95.94 134 TYR A CA 1
ATOM 992 C C . TYR A 1 134 ? 1.104 -5.625 -17.984 1 95.94 134 TYR A C 1
ATOM 994 O O . TYR A 1 134 ? 1.98 -6.375 -17.562 1 95.94 134 TYR A O 1
ATOM 1002 N N . LEU A 1 135 ? 1.089 -5.195 -19.234 1 96.38 135 LEU A N 1
ATOM 1003 C CA . LEU A 1 135 ? 2.215 -5.574 -20.094 1 96.38 135 LEU A CA 1
ATOM 1004 C C . LEU A 1 135 ? 3.523 -5.031 -19.531 1 96.38 135 LEU A C 1
ATOM 1006 O O . LEU A 1 135 ? 4.551 -5.715 -19.547 1 96.38 135 LEU A O 1
ATOM 1010 N N . HIS A 1 136 ? 3.438 -3.846 -19.031 1 96.5 136 HIS A N 1
ATOM 1011 C CA . HIS A 1 136 ? 4.633 -3.244 -18.438 1 96.5 136 HIS A CA 1
ATOM 1012 C C . HIS A 1 136 ? 5.035 -3.955 -17.156 1 96.5 136 HIS A C 1
ATOM 1014 O O . HIS A 1 136 ? 6.219 -4.238 -16.938 1 96.5 136 HIS A O 1
ATOM 1020 N N . THR A 1 137 ? 4.074 -4.246 -16.312 1 97.31 137 THR A N 1
ATOM 1021 C CA . THR A 1 137 ? 4.41 -4.926 -15.07 1 97.31 137 THR A CA 1
ATOM 1022 C C . THR A 1 137 ? 5.012 -6.301 -15.344 1 97.31 137 THR A C 1
ATOM 1024 O O . THR A 1 137 ? 5.902 -6.75 -14.625 1 97.31 137 THR A O 1
ATOM 1027 N N . ARG A 1 138 ? 4.551 -6.934 -16.391 1 97.94 138 ARG A N 1
ATOM 1028 C CA . ARG A 1 138 ? 5.074 -8.242 -16.766 1 97.94 138 ARG A CA 1
ATOM 1029 C C . ARG A 1 138 ? 6.516 -8.141 -17.25 1 97.94 138 ARG A C 1
ATOM 1031 O O . ARG A 1 138 ? 7.344 -9 -16.938 1 97.94 138 ARG A O 1
ATOM 1038 N N . ARG A 1 139 ? 6.832 -7.082 -17.953 1 97.31 139 ARG A N 1
ATOM 1039 C CA . ARG A 1 139 ? 8.219 -6.852 -18.344 1 97.31 139 ARG A CA 1
ATOM 1040 C C . ARG A 1 139 ? 9.109 -6.617 -17.125 1 97.31 139 ARG A C 1
ATOM 1042 O O . ARG A 1 139 ? 10.227 -7.125 -17.062 1 97.31 139 ARG A O 1
ATOM 1049 N N . TRP A 1 140 ? 8.594 -5.902 -16.25 1 97.69 140 TRP A N 1
ATOM 1050 C CA . TRP A 1 140 ? 9.344 -5.59 -15.031 1 97.69 140 TRP A CA 1
ATOM 1051 C C . TRP A 1 140 ? 9.609 -6.852 -14.219 1 97.69 140 TRP A C 1
ATOM 1053 O O . TRP A 1 140 ? 10.742 -7.094 -13.789 1 97.69 140 TRP A O 1
ATOM 1063 N N . VAL A 1 141 ? 8.617 -7.648 -14.023 1 98.12 141 VAL A N 1
ATOM 1064 C CA . VAL A 1 141 ? 8.812 -8.828 -13.188 1 98.12 141 VAL A CA 1
ATOM 1065 C C . VAL A 1 141 ? 9.742 -9.812 -13.891 1 98.12 141 VAL A C 1
ATOM 1067 O O . VAL A 1 141 ? 10.57 -10.469 -13.25 1 98.12 141 VAL A O 1
ATOM 1070 N N . ALA A 1 142 ? 9.617 -9.906 -15.188 1 97.88 142 ALA A N 1
ATOM 1071 C CA . ALA A 1 142 ? 10.562 -10.734 -15.938 1 97.88 142 ALA A CA 1
ATOM 1072 C C . ALA A 1 142 ? 12 -10.266 -15.703 1 97.88 142 ALA A C 1
ATOM 1074 O O . ALA A 1 142 ? 12.891 -11.078 -15.461 1 97.88 142 ALA A O 1
ATOM 1075 N N . ALA A 1 143 ? 12.211 -9 -15.789 1 97.81 143 ALA A N 1
ATOM 1076 C CA . ALA A 1 143 ? 13.539 -8.43 -15.578 1 97.81 143 ALA A CA 1
ATOM 1077 C C . ALA A 1 143 ? 14.008 -8.672 -14.141 1 97.81 143 ALA A C 1
ATOM 1079 O O . ALA A 1 143 ? 15.18 -8.969 -13.914 1 97.81 143 ALA A O 1
ATOM 1080 N N . ILE A 1 144 ? 13.133 -8.555 -13.172 1 98.19 144 ILE A N 1
ATOM 1081 C CA . ILE A 1 144 ? 13.438 -8.758 -11.758 1 98.19 144 ILE A CA 1
ATOM 1082 C C . ILE A 1 144 ? 13.883 -10.195 -11.531 1 98.19 144 ILE A C 1
ATOM 1084 O O . ILE A 1 144 ? 14.906 -10.438 -10.883 1 98.19 144 ILE A O 1
ATOM 1088 N N . LEU A 1 145 ? 13.141 -11.094 -12.117 1 98.25 145 LEU A N 1
ATOM 1089 C CA . LEU A 1 145 ? 13.453 -12.508 -11.945 1 98.25 145 LEU A CA 1
ATOM 1090 C C . LEU A 1 145 ? 14.766 -12.859 -12.641 1 98.25 145 LEU A C 1
ATOM 1092 O O . LEU A 1 145 ? 15.562 -13.633 -12.109 1 98.25 145 LEU A O 1
ATOM 1096 N N . ALA A 1 146 ? 14.969 -12.297 -13.789 1 97.19 146 ALA A N 1
ATOM 1097 C CA . ALA A 1 146 ? 16.203 -12.547 -14.508 1 97.19 146 ALA A CA 1
ATOM 1098 C C . ALA A 1 146 ? 17.406 -12.023 -13.727 1 97.19 146 ALA A C 1
ATOM 1100 O O . ALA A 1 146 ? 18.469 -12.656 -13.719 1 97.19 146 ALA A O 1
ATOM 1101 N N . ALA A 1 147 ? 17.266 -10.93 -13.086 1 97.44 147 ALA A N 1
ATOM 1102 C CA . ALA A 1 147 ? 18.344 -10.305 -12.336 1 97.44 147 ALA A CA 1
ATOM 1103 C C . ALA A 1 147 ? 18.562 -11.008 -11 1 97.44 147 ALA A C 1
ATOM 1105 O O . ALA A 1 147 ? 19.578 -10.797 -10.336 1 97.44 147 ALA A O 1
ATOM 1106 N N . ASN A 1 148 ? 17.609 -11.805 -10.562 1 97.88 148 ASN A N 1
ATOM 1107 C CA . ASN A 1 148 ? 17.656 -12.531 -9.305 1 97.88 148 ASN A CA 1
ATOM 1108 C C . ASN A 1 148 ? 17.266 -14 -9.484 1 97.88 148 ASN A C 1
ATOM 1110 O O . ASN A 1 148 ? 16.234 -14.438 -8.977 1 97.88 148 ASN A O 1
ATOM 1114 N N . PRO A 1 149 ? 18.125 -14.75 -10.102 1 96.75 149 PRO A N 1
ATOM 1115 C CA . PRO A 1 149 ? 17.734 -16.094 -10.523 1 96.75 149 PRO A CA 1
ATOM 1116 C C . PRO A 1 149 ? 17.469 -17.031 -9.352 1 96.75 149 PRO A C 1
ATOM 1118 O O . PRO A 1 149 ? 16.859 -18.094 -9.516 1 96.75 149 PRO A O 1
ATOM 1121 N N . ASP A 1 150 ? 17.906 -16.672 -8.141 1 96.94 150 ASP A N 1
ATOM 1122 C CA . ASP A 1 150 ? 17.812 -17.578 -7.004 1 96.94 150 ASP A CA 1
ATOM 1123 C C . ASP A 1 150 ? 16.516 -17.344 -6.227 1 96.94 150 ASP A C 1
ATOM 1125 O O . ASP A 1 150 ? 16.172 -18.125 -5.332 1 96.94 150 ASP A O 1
ATOM 1129 N N . VAL A 1 151 ? 15.773 -16.297 -6.512 1 98.44 151 VAL A N 1
ATOM 1130 C CA . VAL A 1 151 ? 14.57 -16.031 -5.727 1 98.44 151 VAL A CA 1
ATOM 1131 C C . VAL A 1 151 ? 13.414 -16.891 -6.234 1 98.44 151 VAL A C 1
ATOM 1133 O O . VAL A 1 151 ? 13.445 -17.375 -7.367 1 98.44 151 VAL A O 1
ATOM 1136 N N . ASP A 1 152 ? 12.375 -17 -5.367 1 98.69 152 ASP A N 1
ATOM 1137 C CA . ASP A 1 152 ? 11.219 -17.828 -5.668 1 98.69 152 ASP A CA 1
ATOM 1138 C C . ASP A 1 152 ? 10.078 -17 -6.258 1 98.69 152 ASP A C 1
ATOM 1140 O O . ASP A 1 152 ? 9.047 -17.547 -6.66 1 98.69 152 ASP A O 1
ATOM 1144 N N . GLY A 1 153 ? 10.18 -15.711 -6.281 1 98.69 153 GLY A N 1
ATOM 1145 C CA . GLY A 1 153 ? 9.109 -14.859 -6.773 1 98.69 153 GLY A CA 1
ATOM 1146 C C . GLY A 1 153 ? 9.188 -13.438 -6.242 1 98.69 153 GLY A C 1
ATOM 1147 O O . GLY A 1 153 ? 10.281 -12.906 -6.035 1 98.69 153 GLY A O 1
ATOM 1148 N N . VAL A 1 154 ? 8 -12.781 -6.145 1 98.81 154 VAL A N 1
ATOM 1149 C CA . VAL A 1 154 ? 7.934 -11.398 -5.684 1 98.81 154 VAL A CA 1
ATOM 1150 C C . VAL A 1 154 ? 6.855 -11.266 -4.609 1 98.81 154 VAL A C 1
ATOM 1152 O O . VAL A 1 154 ? 5.891 -12.031 -4.59 1 98.81 154 VAL A O 1
ATOM 1155 N N . GLN A 1 155 ? 7.102 -10.383 -3.727 1 98.81 155 GLN A N 1
ATOM 1156 C CA . GLN A 1 155 ? 6.168 -9.984 -2.682 1 98.81 155 GLN A CA 1
ATOM 1157 C C . GLN A 1 155 ? 5.633 -8.578 -2.936 1 98.81 155 GLN A C 1
ATOM 1159 O O . GLN A 1 155 ? 6.387 -7.676 -3.314 1 98.81 155 GLN A O 1
ATOM 1164 N N . TYR A 1 156 ? 4.379 -8.352 -2.707 1 98.25 156 TYR A N 1
ATOM 1165 C CA . TYR A 1 156 ? 3.764 -7.043 -2.91 1 98.25 156 TYR A CA 1
ATOM 1166 C C . TYR A 1 156 ? 2.518 -6.887 -2.047 1 98.25 156 TYR A C 1
ATOM 1168 O O . TYR A 1 156 ? 2.115 -7.82 -1.351 1 98.25 156 TYR A O 1
ATOM 1176 N N . ARG A 1 157 ? 1.961 -5.707 -1.979 1 97.44 157 ARG A N 1
ATOM 1177 C CA . ARG A 1 157 ? 0.666 -5.461 -1.354 1 97.44 157 ARG A CA 1
ATOM 1178 C C . ARG A 1 157 ? -0.424 -5.281 -2.404 1 97.44 157 ARG A C 1
ATOM 1180 O O . ARG A 1 157 ? -0.274 -4.48 -3.332 1 97.44 157 ARG A O 1
ATOM 1187 N N . PRO A 1 158 ? -1.548 -6.023 -2.213 1 96.25 158 PRO A N 1
ATOM 1188 C CA . PRO A 1 158 ? -2.627 -5.953 -3.201 1 96.25 158 PRO A CA 1
ATOM 1189 C C . PRO A 1 158 ? -3.166 -4.535 -3.389 1 96.25 158 PRO A C 1
ATOM 1191 O O . PRO A 1 158 ? -3.291 -3.785 -2.418 1 96.25 158 PRO A O 1
ATOM 1194 N N . ARG A 1 159 ? -3.576 -4.184 -4.602 1 93.44 159 ARG A N 1
ATOM 1195 C CA . ARG A 1 159 ? -4.055 -2.871 -5.027 1 93.44 159 ARG A CA 1
ATOM 1196 C C . ARG A 1 159 ? -5.223 -2.406 -4.16 1 93.44 159 ARG A C 1
ATOM 1198 O O . ARG A 1 159 ? -5.309 -1.23 -3.803 1 93.44 159 ARG A O 1
ATOM 1205 N N . HIS A 1 160 ? -6.094 -3.34 -3.736 1 92.25 160 HIS A N 1
ATOM 1206 C CA . HIS A 1 160 ? -7.316 -2.916 -3.066 1 92.25 160 HIS A CA 1
ATOM 1207 C C . HIS A 1 160 ? -7.344 -3.389 -1.616 1 92.25 160 HIS A C 1
ATOM 1209 O O . HIS A 1 160 ? -8.391 -3.342 -0.963 1 92.25 160 HIS A O 1
ATOM 1215 N N . ASP A 1 161 ? -6.238 -3.85 -1.155 1 95.31 161 ASP A N 1
ATOM 1216 C CA . ASP A 1 161 ? -6.066 -4.16 0.261 1 95.31 161 ASP A CA 1
ATOM 1217 C C . ASP A 1 161 ? -4.59 -4.133 0.654 1 95.31 161 ASP A C 1
ATOM 1219 O O . ASP A 1 161 ? -3.99 -5.18 0.914 1 95.31 161 ASP A O 1
ATOM 1223 N N . GLU A 1 162 ? -4.035 -2.924 0.883 1 96.25 162 GLU A N 1
ATOM 1224 C CA . GLU A 1 162 ? -2.609 -2.729 1.136 1 96.25 162 GLU A CA 1
ATOM 1225 C C . GLU A 1 162 ? -2.232 -3.172 2.547 1 96.25 162 GLU A C 1
ATOM 1227 O O . GLU A 1 162 ? -1.052 -3.193 2.9 1 96.25 162 GLU A O 1
ATOM 1232 N N . ASN A 1 163 ? -3.225 -3.496 3.357 1 96.75 163 ASN A N 1
ATOM 1233 C CA . ASN A 1 163 ? -2.918 -3.965 4.703 1 96.75 163 ASN A CA 1
ATOM 1234 C C . ASN A 1 163 ? -2.541 -5.445 4.711 1 96.75 163 ASN A C 1
ATOM 1236 O O . ASN A 1 163 ? -2.098 -5.973 5.73 1 96.75 163 ASN A O 1
ATOM 1240 N N . THR A 1 164 ? -2.676 -6.125 3.58 1 97.38 164 THR A N 1
ATOM 1241 C CA . THR A 1 164 ? -2.289 -7.523 3.434 1 97.38 164 THR A CA 1
ATOM 1242 C C . THR A 1 164 ? -1.09 -7.66 2.498 1 97.38 164 THR A C 1
ATOM 1244 O O . THR A 1 164 ? -0.649 -6.676 1.901 1 97.38 164 THR A O 1
ATOM 1247 N N . LEU A 1 165 ? -0.535 -8.875 2.482 1 98.19 165 LEU A N 1
ATOM 1248 C CA . LEU A 1 165 ? 0.555 -9.211 1.572 1 98.19 165 LEU A CA 1
ATOM 1249 C C . LEU A 1 165 ? 0.122 -10.281 0.579 1 98.19 165 LEU A C 1
ATOM 1251 O O . LEU A 1 165 ? -0.75 -11.102 0.883 1 98.19 165 LEU A O 1
ATOM 1255 N N . ALA A 1 166 ? 0.703 -10.203 -0.558 1 98.5 166 ALA A N 1
ATOM 1256 C CA . ALA A 1 166 ? 0.532 -11.211 -1.603 1 98.5 166 ALA A CA 1
ATOM 1257 C C . ALA A 1 166 ? 1.871 -11.578 -2.238 1 98.5 166 ALA A C 1
ATOM 1259 O O . ALA A 1 166 ? 2.848 -10.836 -2.109 1 98.5 166 ALA A O 1
ATOM 1260 N N . TRP A 1 167 ? 1.892 -12.758 -2.877 1 98.75 167 TRP A N 1
ATOM 1261 C CA . TRP A 1 167 ? 3.078 -13.258 -3.562 1 98.75 167 TRP A CA 1
ATOM 1262 C C . TRP A 1 167 ? 2.717 -13.828 -4.93 1 98.75 167 TRP A C 1
ATOM 1264 O O . TRP A 1 167 ? 1.646 -14.414 -5.102 1 98.75 167 TRP A O 1
ATOM 1274 N N . MET A 1 168 ? 3.508 -13.578 -5.84 1 98.75 168 MET A N 1
ATOM 1275 C CA . MET A 1 168 ? 3.588 -14.383 -7.055 1 98.75 168 MET A CA 1
ATOM 1276 C C . MET A 1 168 ? 4.852 -15.242 -7.055 1 98.75 168 MET A C 1
ATOM 1278 O O . MET A 1 168 ? 5.961 -14.711 -7.164 1 98.75 168 MET A O 1
ATOM 1282 N N . LEU A 1 169 ? 4.699 -16.5 -6.871 1 98.81 169 LE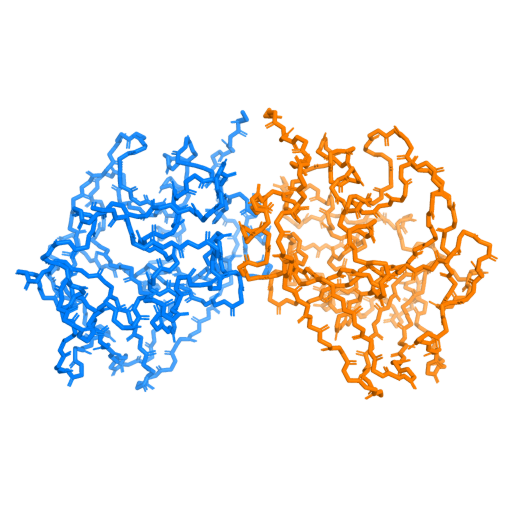U A N 1
ATOM 1283 C CA . LEU A 1 169 ? 5.82 -17.438 -6.895 1 98.81 169 LEU A CA 1
ATOM 1284 C C . LEU A 1 169 ? 5.996 -18.047 -8.281 1 98.81 169 LEU A C 1
ATOM 1286 O O . LEU A 1 169 ? 5.02 -18.219 -9.016 1 98.81 169 LEU A O 1
ATOM 1290 N N . THR A 1 170 ? 7.207 -18.312 -8.547 1 98.81 170 THR A N 1
ATOM 1291 C CA . THR A 1 170 ? 7.496 -18.781 -9.898 1 98.81 170 THR A CA 1
ATOM 1292 C C . THR A 1 170 ? 8.398 -20.016 -9.859 1 98.81 170 THR A C 1
ATOM 1294 O O . THR A 1 170 ? 9.031 -20.297 -8.844 1 98.81 170 THR A O 1
ATOM 1297 N N . ASP A 1 171 ? 8.383 -20.781 -10.852 1 98.38 171 ASP A N 1
ATOM 1298 C CA . ASP A 1 171 ? 9.297 -21.875 -11.133 1 98.38 171 ASP A CA 1
ATOM 1299 C C . ASP A 1 171 ? 9.469 -22.078 -12.641 1 98.38 171 ASP A C 1
ATOM 1301 O O . ASP A 1 171 ? 8.898 -21.344 -13.438 1 98.38 171 ASP A O 1
ATOM 1305 N N . ALA A 1 172 ? 10.312 -23 -12.992 1 97.62 172 ALA A N 1
ATOM 1306 C CA . ALA A 1 172 ? 10.531 -23.312 -14.406 1 97.62 172 ALA A CA 1
ATOM 1307 C C . ALA A 1 172 ? 9.211 -23.609 -15.109 1 97.62 172 ALA A C 1
ATOM 1309 O O . ALA A 1 172 ? 8.305 -24.203 -14.516 1 97.62 172 ALA A O 1
ATOM 1310 N N . PRO A 1 173 ? 9.125 -23.234 -16.406 1 97.06 173 PRO A N 1
ATOM 1311 C CA . PRO A 1 173 ? 7.883 -23.422 -17.156 1 97.06 173 PRO A CA 1
ATOM 1312 C C . PRO A 1 173 ? 7.406 -24.875 -17.156 1 97.06 173 PRO A C 1
ATOM 1314 O O . PRO A 1 173 ? 6.207 -25.141 -17.25 1 97.06 173 PRO A O 1
ATOM 1317 N N . ALA A 1 174 ? 8.266 -25.781 -16.984 1 96.94 174 ALA A N 1
ATOM 1318 C CA . ALA A 1 174 ? 7.922 -27.188 -17.062 1 96.94 174 ALA A CA 1
ATOM 1319 C C . ALA A 1 174 ? 7.449 -27.719 -15.711 1 96.94 174 ALA A C 1
ATOM 1321 O O . ALA A 1 174 ? 6.895 -28.812 -15.617 1 96.94 174 ALA A O 1
ATOM 1322 N N . ALA A 1 175 ? 7.668 -26.875 -14.695 1 97.12 175 ALA A N 1
ATOM 1323 C CA . ALA A 1 175 ? 7.234 -27.312 -13.367 1 97.12 175 ALA A CA 1
ATOM 1324 C C . ALA A 1 175 ? 5.715 -27.25 -13.242 1 97.12 175 ALA A C 1
ATOM 1326 O O . ALA A 1 175 ? 5.082 -26.297 -13.672 1 97.12 175 ALA A O 1
ATOM 1327 N N . HIS A 1 176 ? 5.148 -28.281 -12.633 1 96.69 176 HIS A N 1
ATOM 1328 C CA . HIS A 1 176 ? 3.695 -28.344 -12.5 1 96.69 176 HIS A CA 1
ATOM 1329 C C . HIS A 1 176 ? 3.246 -27.875 -11.117 1 96.69 176 HIS A C 1
ATOM 1331 O O . HIS A 1 176 ? 2.195 -27.25 -10.984 1 96.69 176 HIS A O 1
ATOM 1337 N N . ILE A 1 177 ? 4.066 -28.281 -10.102 1 97.25 177 ILE A N 1
ATOM 1338 C CA . ILE A 1 177 ? 3.785 -27.938 -8.711 1 97.25 177 ILE A CA 1
ATOM 1339 C C . ILE A 1 177 ? 4.953 -27.141 -8.133 1 97.25 177 ILE A C 1
ATOM 1341 O O . ILE A 1 177 ? 6.117 -27.484 -8.359 1 97.25 177 ILE A O 1
ATOM 1345 N N . HIS A 1 178 ? 4.656 -26.062 -7.449 1 97.81 178 HIS A N 1
ATOM 1346 C CA . HIS A 1 178 ? 5.75 -25.328 -6.832 1 97.81 178 HIS A CA 1
ATOM 1347 C C . HIS A 1 178 ? 6.309 -26.062 -5.625 1 97.81 178 HIS A C 1
ATOM 1349 O O . HIS A 1 178 ? 5.57 -26.406 -4.695 1 97.81 178 HIS A O 1
ATOM 1355 N N . PRO A 1 179 ? 7.523 -26.281 -5.559 1 97.19 179 PRO A N 1
ATOM 1356 C CA . PRO A 1 179 ? 8.102 -27.156 -4.531 1 97.19 179 PRO A CA 1
ATOM 1357 C C . PRO A 1 179 ? 8.141 -26.5 -3.154 1 97.19 179 PRO A C 1
ATOM 1359 O O . PRO A 1 179 ? 8.344 -27.172 -2.145 1 97.19 179 PRO A O 1
ATOM 1362 N N . ALA A 1 180 ? 7.973 -25.172 -3.084 1 98.12 180 ALA A N 1
ATOM 1363 C CA . ALA A 1 180 ? 8.148 -24.469 -1.817 1 98.12 180 ALA A CA 1
ATOM 1364 C C . ALA A 1 180 ? 6.84 -24.422 -1.035 1 98.12 180 ALA A C 1
ATOM 1366 O O . ALA A 1 180 ? 6.805 -23.922 0.096 1 98.12 180 ALA A O 1
ATOM 1367 N N . VAL A 1 181 ? 5.711 -24.906 -1.617 1 98.44 181 VAL A N 1
ATOM 1368 C CA . VAL A 1 181 ? 4.43 -24.844 -0.925 1 98.44 181 VAL A CA 1
ATOM 1369 C C . VAL A 1 181 ? 3.682 -26.156 -1.092 1 98.44 181 VAL A C 1
ATOM 1371 O O . VAL A 1 181 ? 3.857 -26.859 -2.094 1 98.44 181 VAL A O 1
ATOM 1374 N N . SER A 1 182 ? 2.887 -26.453 -0.122 1 97.94 182 SER A N 1
ATOM 1375 C CA . SER A 1 182 ? 2.033 -27.641 -0.153 1 97.94 182 SER A CA 1
ATOM 1376 C C . SER A 1 182 ? 0.65 -27.344 0.414 1 97.94 182 SER A C 1
ATOM 1378 O O . SER A 1 182 ? 0.513 -26.531 1.337 1 97.94 182 SER A O 1
ATOM 1380 N N . ALA A 1 183 ? -0.315 -28.016 -0.135 1 96.94 183 ALA A N 1
ATOM 1381 C CA . ALA A 1 183 ? -1.682 -27.844 0.352 1 96.94 183 ALA A CA 1
ATOM 1382 C C . ALA A 1 183 ? -1.832 -28.406 1.767 1 96.94 183 ALA A C 1
ATOM 1384 O O . ALA A 1 183 ? -1.289 -29.469 2.084 1 96.94 183 ALA A O 1
ATOM 1385 N N . VAL A 1 184 ? -2.318 -27.719 2.738 1 93.5 184 VAL A N 1
ATOM 1386 C CA . VAL A 1 184 ? -2.621 -28.203 4.082 1 93.5 184 VAL A CA 1
ATOM 1387 C C . VAL A 1 184 ? -3.787 -29.188 4.027 1 93.5 184 VAL A C 1
ATOM 1389 O O . VAL A 1 184 ? -3.883 -30.094 4.855 1 93.5 184 VAL A O 1
ATOM 1392 N N . GLY A 1 185 ? -4.578 -29.297 2.998 1 83.44 185 GLY A N 1
ATOM 1393 C CA . GLY A 1 185 ? -5.797 -30.062 2.863 1 83.44 185 GLY A CA 1
ATOM 1394 C C . GLY A 1 185 ? -7.055 -29.266 3.156 1 83.44 185 GLY A C 1
ATOM 1395 O O . GLY A 1 185 ? -6.98 -28.188 3.736 1 83.44 185 GLY A O 1
ATOM 1396 N N . GLY A 1 186 ? -8.156 -29.719 2.705 1 85.75 186 GLY A N 1
ATOM 1397 C CA . GLY A 1 186 ? -9.445 -29.047 2.855 1 85.75 186 GLY A CA 1
ATOM 1398 C C . GLY A 1 186 ? -9.586 -27.828 1.975 1 85.75 186 GLY A C 1
ATOM 1399 O O . GLY A 1 186 ? -8.633 -27.078 1.778 1 85.75 186 GLY A O 1
ATOM 1400 N N . VAL A 1 187 ? -10.609 -27.75 1.269 1 93.19 187 VAL A N 1
ATOM 1401 C CA . VAL A 1 187 ? -10.938 -26.609 0.423 1 93.19 187 VAL A CA 1
ATOM 1402 C C . VAL A 1 187 ? -12.336 -26.109 0.758 1 93.19 187 VAL A C 1
ATOM 1404 O O . VAL A 1 187 ? -13.156 -26.844 1.305 1 93.19 187 VAL A O 1
ATOM 1407 N N . ILE A 1 188 ? -12.492 -24.844 0.646 1 97.12 188 ILE A N 1
ATOM 1408 C CA . ILE A 1 188 ? -13.82 -24.25 0.711 1 97.12 188 ILE A CA 1
ATOM 1409 C C . ILE A 1 188 ? -14.297 -23.891 -0.695 1 97.12 188 ILE A C 1
ATOM 1411 O O . ILE A 1 188 ? -13.727 -23.016 -1.342 1 97.12 188 ILE A O 1
ATOM 1415 N N . ALA A 1 189 ? -15.32 -24.625 -1.098 1 98.19 189 ALA A N 1
ATOM 1416 C CA . ALA A 1 189 ? -15.93 -24.234 -2.367 1 98.19 189 ALA A CA 1
ATOM 1417 C C . ALA A 1 189 ? -16.609 -22.875 -2.256 1 98.19 189 ALA A C 1
ATOM 1419 O O . ALA A 1 189 ? -17.484 -22.672 -1.42 1 98.19 189 ALA A O 1
ATOM 1420 N N . LEU A 1 190 ? -16.25 -21.922 -3.117 1 98 190 LEU A N 1
ATOM 1421 C CA . LEU A 1 190 ? -16.734 -20.562 -2.965 1 98 190 LEU A CA 1
ATOM 1422 C C . LEU A 1 190 ? -18.203 -20.469 -3.326 1 98 190 LEU A C 1
ATOM 1424 O O . LEU A 1 190 ? -18.906 -19.562 -2.863 1 98 190 LEU A O 1
ATOM 1428 N N . ASP A 1 191 ? -18.703 -21.375 -4.133 1 96.69 191 ASP A N 1
ATOM 1429 C CA . ASP A 1 191 ? -20.109 -21.328 -4.527 1 96.69 191 ASP A CA 1
ATOM 1430 C C . ASP A 1 191 ? -20.953 -22.219 -3.613 1 96.69 191 ASP A C 1
ATOM 1432 O O . ASP A 1 191 ? -22.109 -22.5 -3.92 1 96.69 191 ASP A O 1
ATOM 1436 N N . SER A 1 192 ? -20.453 -22.703 -2.508 1 96.94 192 SER A N 1
ATOM 1437 C CA . SER A 1 192 ? -21.188 -23.406 -1.455 1 96.94 192 SER A CA 1
ATOM 1438 C C . SER A 1 192 ? -21.75 -22.438 -0.427 1 96.94 192 SER A C 1
ATOM 1440 O O . SER A 1 192 ? -21.469 -21.234 -0.477 1 96.94 192 SER A O 1
ATOM 1442 N N . ALA A 1 193 ? -22.547 -23 0.484 1 96.31 193 ALA A N 1
ATOM 1443 C CA . ALA A 1 193 ? -23.078 -22.188 1.572 1 96.31 193 ALA A CA 1
ATOM 1444 C C . ALA A 1 193 ? -21.953 -21.625 2.434 1 96.31 193 ALA A C 1
ATOM 1446 O O . ALA A 1 193 ? -21.953 -20.438 2.783 1 96.31 193 ALA A O 1
ATOM 1447 N N . ASP A 1 194 ? -21 -22.453 2.77 1 95.81 194 ASP A N 1
ATOM 1448 C CA . ASP A 1 194 ? -19.844 -22.031 3.553 1 95.81 194 ASP A CA 1
ATOM 1449 C C . ASP A 1 194 ? -19.047 -20.969 2.801 1 95.81 194 ASP A C 1
ATOM 1451 O O . ASP A 1 194 ? -18.562 -20 3.4 1 95.81 194 ASP A O 1
ATOM 1455 N N . GLY A 1 195 ? -18.891 -21.172 1.531 1 96.94 195 GLY A N 1
ATOM 1456 C CA . GLY A 1 195 ? -18.188 -20.203 0.698 1 96.94 195 GLY A CA 1
ATOM 1457 C C . GLY A 1 195 ? -18.875 -18.844 0.657 1 96.94 195 GLY A C 1
ATOM 1458 O O . GLY A 1 195 ? -18.219 -17.812 0.775 1 96.94 195 GLY A O 1
ATOM 1459 N N . HIS A 1 196 ? -20.203 -18.891 0.574 1 95.81 196 HIS A N 1
ATOM 1460 C CA . HIS A 1 196 ? -20.969 -17.656 0.557 1 95.81 196 HIS A CA 1
ATOM 1461 C C . HIS A 1 196 ? -20.844 -16.922 1.886 1 95.81 196 HIS A C 1
ATOM 1463 O O . HIS A 1 196 ? -20.734 -15.688 1.91 1 95.81 196 HIS A O 1
ATOM 1469 N N . TYR A 1 197 ? -20.922 -17.656 2.904 1 95.5 197 TYR A N 1
ATOM 1470 C CA . TYR A 1 197 ? -20.781 -17.062 4.227 1 95.5 197 TYR A CA 1
ATOM 1471 C C . TYR A 1 197 ? -19.422 -16.391 4.375 1 95.5 197 TYR A C 1
ATOM 1473 O O . TYR A 1 197 ? -19.328 -15.234 4.797 1 95.5 197 TYR A O 1
ATOM 1481 N N . LEU A 1 198 ? -18.359 -17.078 3.973 1 95.38 198 LEU A N 1
ATOM 1482 C CA . LEU A 1 198 ? -17 -16.562 4.043 1 95.38 198 LEU A CA 1
ATOM 1483 C C . LEU A 1 198 ? -16.844 -15.32 3.182 1 95.38 198 LEU A C 1
ATOM 1485 O O . LEU A 1 198 ? -16.328 -14.297 3.645 1 95.38 198 LEU A O 1
ATOM 1489 N N . LEU A 1 199 ? -17.297 -15.383 1.967 1 96.31 199 LEU A N 1
ATOM 1490 C CA . LEU A 1 199 ? -17.188 -14.258 1.046 1 96.31 199 LEU A CA 1
ATOM 1491 C C . LEU A 1 199 ? -17.984 -13.062 1.556 1 96.31 199 LEU A C 1
ATOM 1493 O O . LEU A 1 199 ? -17.547 -11.914 1.421 1 96.31 199 LEU A O 1
ATOM 1497 N N . GLY A 1 200 ? -19.156 -13.32 2.078 1 94.44 200 GLY A N 1
ATOM 1498 C CA . GLY A 1 200 ? -19.969 -12.242 2.633 1 94.44 200 GLY A CA 1
ATOM 1499 C C . GLY A 1 200 ? -19.234 -11.422 3.674 1 94.44 200 GLY A C 1
ATOM 1500 O O . GLY A 1 200 ? -19.25 -10.195 3.637 1 94.44 200 GLY A O 1
ATOM 1501 N N . ALA A 1 201 ? -18.547 -12.109 4.512 1 93.62 201 ALA A N 1
ATOM 1502 C CA . ALA A 1 201 ? -17.797 -11.453 5.578 1 93.62 201 ALA A CA 1
ATOM 1503 C C . ALA A 1 201 ? -16.625 -10.641 5.02 1 93.62 201 ALA A C 1
ATOM 1505 O O . ALA A 1 201 ? -16.406 -9.5 5.418 1 93.62 201 ALA A O 1
ATOM 1506 N N . ILE A 1 202 ? -15.906 -11.219 4.066 1 94.25 202 ILE A N 1
ATOM 1507 C CA . ILE A 1 202 ? -14.695 -10.602 3.531 1 94.25 202 ILE A CA 1
ATOM 1508 C C . ILE A 1 202 ? -15.07 -9.453 2.598 1 94.25 202 ILE A C 1
ATOM 1510 O O . ILE A 1 202 ? -14.453 -8.383 2.643 1 94.25 202 ILE A O 1
ATOM 1514 N N . LEU A 1 203 ? -16.109 -9.617 1.802 1 94.12 203 LEU A N 1
ATOM 1515 C CA . LEU A 1 203 ? -16.453 -8.656 0.758 1 94.12 203 LEU A CA 1
ATOM 1516 C C . LEU A 1 203 ? -17.062 -7.402 1.358 1 94.12 203 LEU A C 1
ATOM 1518 O O . LEU A 1 203 ? -16.984 -6.324 0.771 1 94.12 203 LEU A O 1
ATOM 1522 N N . THR A 1 204 ? -17.625 -7.516 2.514 1 91.5 204 THR A N 1
ATOM 1523 C CA . THR A 1 204 ? -18.219 -6.363 3.176 1 91.5 204 THR A CA 1
ATOM 1524 C C . THR A 1 204 ? -17.188 -5.262 3.383 1 91.5 204 THR A C 1
ATOM 1526 O O . THR A 1 204 ? -17.469 -4.086 3.135 1 91.5 204 THR A O 1
ATOM 1529 N N . SER A 1 205 ? -15.992 -5.664 3.703 1 88.25 205 SER A N 1
ATOM 1530 C CA . SER A 1 205 ? -14.93 -4.691 3.951 1 88.25 205 SER A CA 1
ATOM 1531 C C . SER A 1 205 ? -14.484 -4.023 2.656 1 88.25 205 SER A C 1
ATOM 1533 O O . SER A 1 205 ? -13.859 -2.961 2.686 1 88.25 205 SER A O 1
ATOM 1535 N N . HIS A 1 206 ? -14.781 -4.566 1.531 1 88.75 206 HIS A N 1
ATOM 1536 C CA . HIS A 1 206 ? -14.414 -4.043 0.217 1 88.75 206 HIS A CA 1
ATOM 1537 C C . HIS A 1 206 ? -15.57 -3.256 -0.398 1 88.75 206 HIS A C 1
ATOM 1539 O O . HIS A 1 206 ? -15.469 -2.789 -1.535 1 88.75 206 HIS A O 1
ATOM 1545 N N . ASN A 1 207 ? -16.625 -3.025 0.439 1 89.75 207 ASN A N 1
ATOM 1546 C CA . ASN A 1 207 ? -17.844 -2.494 -0.144 1 89.75 207 ASN A CA 1
ATOM 1547 C C . ASN A 1 207 ? -18.234 -3.238 -1.42 1 89.75 207 ASN A C 1
ATOM 1549 O O . ASN A 1 207 ? -18.5 -2.615 -2.449 1 89.75 207 ASN A O 1
ATOM 1553 N N . ALA A 1 208 ? -18.156 -4.562 -1.326 1 93.12 208 ALA A N 1
ATOM 1554 C CA . ALA A 1 208 ? -18.5 -5.457 -2.428 1 93.12 208 ALA A CA 1
ATOM 1555 C C . ALA A 1 208 ? -19.453 -6.562 -1.964 1 93.12 208 ALA A C 1
ATOM 1557 O O . ALA A 1 208 ? -19.609 -6.789 -0.761 1 93.12 208 ALA A O 1
ATOM 1558 N N . ALA A 1 209 ? -20.109 -7.152 -2.891 1 94.56 209 ALA A N 1
ATOM 1559 C CA . ALA A 1 209 ? -21.047 -8.242 -2.615 1 94.56 209 ALA A CA 1
ATOM 1560 C C . ALA A 1 209 ? -21.172 -9.164 -3.824 1 94.56 209 ALA A C 1
ATOM 1562 O O . ALA A 1 209 ? -20.828 -8.789 -4.945 1 94.56 209 ALA A O 1
ATOM 1563 N N . LEU A 1 210 ? -21.594 -10.391 -3.473 1 93.31 210 LEU A N 1
ATOM 1564 C CA . LEU A 1 210 ? -21.922 -11.297 -4.57 1 93.31 210 LEU A CA 1
ATOM 1565 C C . LEU A 1 210 ? -23.188 -10.828 -5.301 1 93.31 210 LEU A C 1
ATOM 1567 O O . LEU A 1 210 ? -24.188 -10.484 -4.664 1 93.31 210 LEU A O 1
ATOM 1571 N N . GLY A 1 211 ? -23 -10.742 -6.598 1 88.19 211 GLY A N 1
ATOM 1572 C CA . GLY A 1 211 ? -24.156 -10.391 -7.418 1 88.19 211 GLY A CA 1
ATOM 1573 C C . GLY A 1 211 ? -25.125 -11.539 -7.617 1 88.19 211 GLY A C 1
ATOM 1574 O O . GLY A 1 211 ? -24.906 -12.641 -7.102 1 88.19 211 GLY A O 1
ATOM 1575 N N . PRO A 1 212 ? -26.266 -11.219 -8.312 1 81.56 212 PRO A N 1
ATOM 1576 C CA . PRO A 1 212 ? -27.266 -12.258 -8.602 1 81.56 212 PRO A CA 1
ATOM 1577 C C . PRO A 1 212 ? -26.734 -13.32 -9.57 1 81.56 212 PRO A C 1
ATOM 1579 O O . PRO A 1 212 ? -25.828 -13.047 -10.359 1 81.56 212 PRO A O 1
ATOM 1582 N N . MET B 1 1 ? -4.008 10.727 -17.359 1 57.75 1 MET B N 1
ATOM 1583 C CA . MET B 1 1 ? -4.914 9.891 -16.578 1 57.75 1 MET B CA 1
ATOM 1584 C C . MET B 1 1 ? -5.934 10.75 -15.828 1 57.75 1 MET B C 1
ATOM 1586 O O . MET B 1 1 ? -5.578 11.773 -15.242 1 57.75 1 MET B O 1
ATOM 1590 N N . SER B 1 2 ? -7.195 10.586 -16.141 1 79.62 2 SER B N 1
ATOM 1591 C CA . SER B 1 2 ? -8.242 11.375 -15.477 1 79.62 2 SER B CA 1
ATOM 1592 C C . SER B 1 2 ? -8.664 10.734 -14.156 1 79.62 2 SER B C 1
ATOM 1594 O O . SER B 1 2 ? -8.812 9.508 -14.07 1 79.62 2 SER B O 1
ATOM 1596 N N . TYR B 1 3 ? -8.539 11.453 -12.945 1 88.12 3 TYR B N 1
ATOM 1597 C CA . TYR B 1 3 ? -9 11.008 -11.641 1 88.12 3 TYR B CA 1
ATOM 1598 C C . TYR B 1 3 ? -10.438 11.453 -11.383 1 88.12 3 TYR B C 1
ATOM 1600 O O . TYR B 1 3 ? -10.797 12.594 -11.688 1 88.12 3 TYR B O 1
ATOM 1608 N N . PRO B 1 4 ? -11.227 10.578 -10.898 1 90.62 4 PRO B N 1
ATOM 1609 C CA . PRO B 1 4 ? -12.633 10.93 -10.672 1 90.62 4 PRO B CA 1
ATOM 1610 C C . PRO B 1 4 ? -12.82 11.859 -9.477 1 90.62 4 PRO B C 1
ATOM 1612 O O . PRO B 1 4 ? -12 11.859 -8.555 1 90.62 4 PRO B O 1
ATOM 1615 N N . ASP B 1 5 ? -13.945 12.625 -9.547 1 93.94 5 ASP B N 1
ATOM 1616 C CA . ASP B 1 5 ? -14.383 13.375 -8.367 1 93.94 5 ASP B CA 1
ATOM 1617 C C . ASP B 1 5 ? -15.086 12.461 -7.367 1 93.94 5 ASP B C 1
ATOM 1619 O O . ASP B 1 5 ? -15.555 11.383 -7.727 1 93.94 5 ASP B O 1
ATOM 1623 N N . PRO B 1 6 ? -15.047 12.844 -6.074 1 95.25 6 PRO B N 1
ATOM 1624 C CA . PRO B 1 6 ? -15.789 12.031 -5.113 1 95.25 6 PRO B CA 1
ATOM 1625 C C . PRO B 1 6 ? -17.281 11.945 -5.434 1 95.25 6 PRO B C 1
ATOM 1627 O O . PRO B 1 6 ? -17.875 12.938 -5.859 1 95.25 6 PRO B O 1
ATOM 1630 N N . PRO B 1 7 ? -17.828 10.781 -5.234 1 92 7 PRO B N 1
ATOM 1631 C CA . PRO B 1 7 ? -19.281 10.664 -5.418 1 92 7 PRO B CA 1
ATOM 1632 C C . PRO B 1 7 ? -20.062 11.398 -4.336 1 92 7 PRO B C 1
ATOM 1634 O O . PRO B 1 7 ? -19.562 11.609 -3.232 1 92 7 PRO B O 1
ATOM 1637 N N . THR B 1 8 ? -21.344 11.789 -4.629 1 90.94 8 THR B N 1
ATOM 1638 C CA . THR B 1 8 ? -22.281 12.391 -3.676 1 90.94 8 THR B CA 1
ATOM 1639 C C . THR B 1 8 ? -23.594 11.617 -3.643 1 90.94 8 THR B C 1
ATOM 1641 O O . THR B 1 8 ? -24.312 11.547 -4.648 1 90.94 8 THR B O 1
ATOM 1644 N N . PRO B 1 9 ? -23.953 10.992 -2.57 1 91.31 9 PRO B N 1
ATOM 1645 C CA . PRO B 1 9 ? -23.172 11 -1.328 1 91.31 9 PRO B CA 1
ATOM 1646 C C . PRO B 1 9 ? -22 10.023 -1.365 1 91.31 9 PRO B C 1
ATOM 1648 O O . PRO B 1 9 ? -22 9.07 -2.146 1 91.31 9 PRO B O 1
ATOM 1651 N N . LEU B 1 10 ? -21 10.305 -0.481 1 93.31 10 LEU B N 1
ATOM 1652 C CA . LEU B 1 10 ? -19.891 9.359 -0.293 1 93.31 10 LEU B CA 1
ATOM 1653 C C . LEU B 1 10 ? -20.375 8.109 0.429 1 93.31 10 LEU B C 1
ATOM 1655 O O . LEU B 1 10 ? -21.156 8.188 1.383 1 93.31 10 LEU B O 1
ATOM 1659 N N . PRO B 1 11 ? -19.922 6.957 -0.095 1 92.5 11 PRO B N 1
ATOM 1660 C CA . PRO B 1 11 ? -20.203 5.762 0.7 1 92.5 11 PRO B CA 1
ATOM 1661 C C . PRO B 1 11 ? -19.594 5.824 2.1 1 92.5 11 PRO B C 1
ATOM 1663 O O . PRO B 1 11 ? -18.703 6.629 2.352 1 92.5 11 PRO B O 1
ATOM 1666 N N . ALA B 1 12 ? -20.109 4.957 2.951 1 93.31 12 ALA B N 1
ATOM 1667 C CA . ALA B 1 12 ? -19.641 4.945 4.336 1 93.31 12 ALA B CA 1
ATOM 1668 C C . ALA B 1 12 ? -18.156 4.57 4.406 1 93.31 12 ALA B C 1
ATOM 1670 O O . ALA B 1 12 ? -17.75 3.547 3.865 1 93.31 12 ALA B O 1
ATOM 1671 N N . ALA B 1 13 ? -17.406 5.383 5.102 1 95.62 13 ALA B N 1
ATOM 1672 C CA . ALA B 1 13 ? -15.961 5.18 5.207 1 95.62 13 ALA B CA 1
ATOM 1673 C C . ALA B 1 13 ? -15.625 4.246 6.367 1 95.62 13 ALA B C 1
ATOM 1675 O O . ALA B 1 13 ? -16.406 4.105 7.309 1 95.62 13 ALA B O 1
ATOM 1676 N N . LEU B 1 14 ? -14.523 3.561 6.293 1 95.88 14 LEU B N 1
ATOM 1677 C CA . LEU B 1 14 ? -13.953 2.828 7.418 1 95.88 14 LEU B CA 1
ATOM 1678 C C . LEU B 1 14 ? -13.273 3.777 8.398 1 95.88 14 LEU B C 1
ATOM 1680 O O . LEU B 1 14 ? -12.461 4.613 7.996 1 95.88 14 LEU B O 1
ATOM 1684 N N . ILE B 1 15 ? -13.656 3.666 9.641 1 97.56 15 ILE B N 1
ATOM 1685 C CA . ILE B 1 15 ? -13.047 4.473 10.695 1 97.56 15 ILE B CA 1
ATOM 1686 C C . ILE B 1 15 ? -12.18 3.588 11.586 1 97.56 15 ILE B C 1
ATOM 1688 O O . ILE B 1 15 ? -12.586 2.482 11.953 1 97.56 15 ILE B O 1
ATOM 1692 N N . THR B 1 16 ? -10.969 3.998 11.836 1 97.88 16 THR B N 1
ATOM 1693 C CA . THR B 1 16 ? -10.078 3.312 12.758 1 97.88 16 THR B CA 1
ATOM 1694 C C . THR B 1 16 ? -9.531 4.281 13.805 1 97.88 16 THR B C 1
ATOM 1696 O O . THR B 1 16 ? -9.82 5.477 13.758 1 97.88 16 THR B O 1
ATOM 1699 N N . THR B 1 17 ? -8.852 3.684 14.812 1 98.56 17 THR B N 1
ATOM 1700 C CA . THR B 1 17 ? -8.383 4.527 15.906 1 98.56 17 THR B CA 1
ATOM 1701 C C . THR B 1 17 ? -6.875 4.367 16.109 1 98.56 17 THR B C 1
ATOM 1703 O O . THR B 1 17 ? -6.312 3.314 15.805 1 98.56 17 THR B O 1
ATOM 1706 N N . ILE B 1 18 ? -6.238 5.414 16.484 1 98.69 18 ILE B N 1
ATOM 1707 C CA . ILE B 1 18 ? -4.895 5.438 17.062 1 98.69 18 ILE B CA 1
ATOM 1708 C C . ILE B 1 18 ? -4.98 5.555 18.578 1 98.69 18 ILE B C 1
ATOM 1710 O O . ILE B 1 18 ? -5.523 6.527 19.109 1 98.69 18 ILE B O 1
ATOM 1714 N N . PRO B 1 19 ? -4.488 4.574 19.266 1 98.69 19 PRO B N 1
ATOM 1715 C CA . PRO B 1 19 ? -4.598 4.641 20.734 1 98.69 19 PRO B CA 1
ATOM 1716 C C . PRO B 1 19 ? -3.889 5.859 21.312 1 98.69 19 PRO B C 1
ATOM 1718 O O . PRO B 1 19 ? -2.947 6.379 20.719 1 98.69 19 PRO B O 1
ATOM 1721 N N . ALA B 1 20 ? -4.355 6.227 22.484 1 98.62 20 ALA B N 1
ATOM 1722 C CA . ALA B 1 20 ? -3.619 7.227 23.25 1 98.62 20 ALA B CA 1
ATOM 1723 C C . ALA B 1 20 ? -2.199 6.754 23.562 1 98.62 20 ALA B C 1
ATOM 1725 O O . ALA B 1 20 ? -1.945 5.551 23.641 1 98.62 20 ALA B O 1
ATOM 1726 N N . ASP B 1 21 ? -1.303 7.66 23.594 1 98.38 21 ASP B N 1
ATOM 1727 C CA . ASP B 1 21 ? 0.094 7.449 23.969 1 98.38 21 ASP B CA 1
ATOM 1728 C C . ASP B 1 21 ? 0.844 6.711 22.859 1 98.38 21 ASP B C 1
ATOM 1730 O O . ASP B 1 21 ? 1.823 6.008 23.125 1 98.38 21 ASP B O 1
ATOM 1734 N N . THR B 1 22 ? 0.305 6.754 21.641 1 98.5 22 THR B N 1
ATOM 1735 C CA . THR B 1 22 ? 1.018 6.211 20.484 1 98.5 22 THR B CA 1
ATOM 1736 C C . THR B 1 22 ? 2.07 7.195 19.984 1 98.5 22 THR B C 1
ATOM 1738 O O . THR B 1 22 ? 1.794 8.391 19.844 1 98.5 22 THR B O 1
ATOM 1741 N N . SER B 1 23 ? 3.295 6.727 19.766 1 98.31 23 SER B N 1
ATOM 1742 C CA . SER B 1 23 ? 4.367 7.547 19.203 1 98.31 23 SER B CA 1
ATOM 1743 C C . SER B 1 23 ? 4.156 7.785 17.719 1 98.31 23 SER B C 1
ATOM 1745 O O . SER B 1 23 ? 3.861 6.852 16.969 1 98.31 23 SER B O 1
ATOM 1747 N N . LEU B 1 24 ? 4.281 9.008 17.297 1 98.44 24 LEU B N 1
ATOM 1748 C CA . LEU B 1 24 ? 4.242 9.453 15.906 1 98.44 24 LEU B CA 1
ATOM 1749 C C . LEU B 1 24 ? 5.438 10.352 15.594 1 98.44 24 LEU B C 1
ATOM 1751 O O . LEU B 1 24 ? 6.129 10.812 16.5 1 98.44 24 LEU B O 1
ATOM 1755 N N . TRP B 1 25 ? 5.656 10.609 14.266 1 98.44 25 TRP B N 1
ATOM 1756 C CA . TRP B 1 25 ? 6.863 11.328 13.875 1 98.44 25 TRP B CA 1
ATOM 1757 C C . TRP B 1 25 ? 6.566 12.305 12.734 1 98.44 25 TRP B C 1
ATOM 1759 O O . TRP B 1 25 ? 5.734 12.023 11.867 1 98.44 25 TRP B O 1
ATOM 1769 N N . ARG B 1 26 ? 7.316 13.375 12.805 1 97.56 26 ARG B N 1
ATOM 1770 C CA . ARG B 1 26 ? 7.098 14.398 11.781 1 97.56 26 ARG B CA 1
ATOM 1771 C C . ARG B 1 26 ? 8.391 15.125 11.453 1 97.56 26 ARG B C 1
ATOM 1773 O O . ARG B 1 26 ? 9.234 15.336 12.328 1 97.56 26 ARG B O 1
ATOM 1780 N N . ILE B 1 27 ? 8.562 15.398 10.172 1 97.88 27 ILE B N 1
ATOM 1781 C CA . ILE B 1 27 ? 9.578 16.328 9.711 1 97.88 27 ILE B CA 1
ATOM 1782 C C . ILE B 1 27 ? 8.945 17.688 9.414 1 97.88 27 ILE B C 1
ATOM 1784 O O . ILE B 1 27 ? 7.945 17.766 8.695 1 97.88 27 ILE B O 1
ATOM 1788 N N . HIS B 1 28 ? 9.477 18.703 9.992 1 97.38 28 HIS B N 1
ATOM 1789 C CA . HIS B 1 28 ? 8.945 20.047 9.852 1 97.38 28 HIS B CA 1
ATOM 1790 C C . HIS B 1 28 ? 10.047 21.094 9.992 1 97.38 28 HIS B C 1
ATOM 1792 O O . HIS B 1 28 ? 11.164 20.766 10.406 1 97.38 28 HIS B O 1
ATOM 1798 N N . THR B 1 29 ? 9.75 22.312 9.57 1 96.69 29 THR B N 1
ATOM 1799 C CA . THR B 1 29 ? 10.719 23.391 9.75 1 96.69 29 THR B CA 1
ATOM 1800 C C . THR B 1 29 ? 10.977 23.641 11.234 1 96.69 29 THR B C 1
ATOM 1802 O O . THR B 1 29 ? 10.055 23.562 12.047 1 96.69 29 THR B O 1
ATOM 1805 N N . ALA B 1 30 ? 12.188 24.031 11.539 1 96.19 30 ALA B N 1
ATOM 1806 C CA . ALA B 1 30 ? 12.609 24.219 12.922 1 96.19 30 ALA B CA 1
ATOM 1807 C C . ALA B 1 30 ? 11.836 25.359 13.586 1 96.19 30 ALA B C 1
ATOM 1809 O O . ALA B 1 30 ? 11.703 25.406 14.812 1 96.19 30 ALA B O 1
ATOM 1810 N N . THR B 1 31 ? 11.297 26.234 12.844 1 94.31 31 THR B N 1
ATOM 1811 C CA . THR B 1 31 ? 10.641 27.422 13.375 1 94.31 31 THR B CA 1
ATOM 1812 C C . THR B 1 31 ? 9.18 27.125 13.711 1 94.31 31 THR B C 1
ATOM 1814 O O . THR B 1 31 ? 8.492 27.953 14.312 1 94.31 31 THR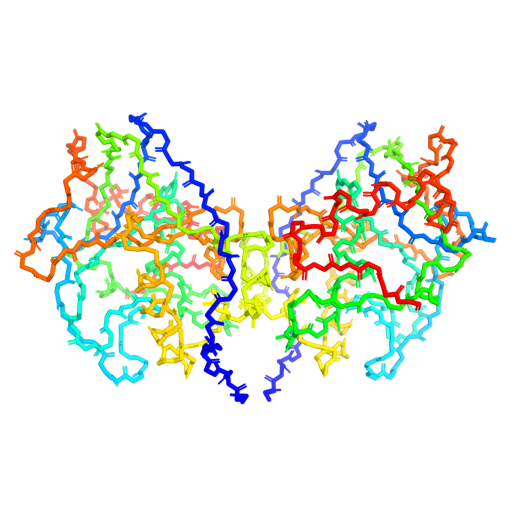 B O 1
ATOM 1817 N N . ARG B 1 32 ? 8.711 25.953 13.398 1 93.06 32 ARG B N 1
ATOM 1818 C CA . ARG B 1 32 ? 7.32 25.594 13.664 1 93.06 32 ARG B CA 1
ATOM 1819 C C . ARG B 1 32 ? 7.223 24.641 14.852 1 93.06 32 ARG B C 1
ATOM 1821 O O . ARG B 1 32 ? 8.133 23.844 15.094 1 93.06 32 ARG B O 1
ATOM 1828 N N . ASP B 1 33 ? 6.102 24.797 15.516 1 95.19 33 ASP B N 1
ATOM 1829 C CA . ASP B 1 33 ? 5.793 23.812 16.547 1 95.19 33 ASP B CA 1
ATOM 1830 C C . ASP B 1 33 ? 5.598 22.422 15.93 1 95.19 33 ASP B C 1
ATOM 1832 O O . ASP B 1 33 ? 4.977 22.297 14.867 1 95.19 33 ASP B O 1
ATOM 1836 N N . ALA B 1 34 ? 6.098 21.375 16.672 1 97.06 34 ALA B N 1
ATOM 1837 C CA . ALA B 1 34 ? 5.973 20.016 16.156 1 97.06 34 ALA B CA 1
ATOM 1838 C C . ALA B 1 34 ? 4.508 19.641 15.945 1 97.06 34 ALA B C 1
ATOM 1840 O O . ALA B 1 34 ? 4.176 18.922 15 1 97.06 34 ALA B O 1
ATOM 1841 N N . ALA B 1 35 ? 3.635 20.125 16.781 1 97.69 35 ALA B N 1
ATOM 1842 C CA . ALA B 1 35 ? 2.209 19.828 16.656 1 97.69 35 ALA B CA 1
ATOM 1843 C C . ALA B 1 35 ? 1.479 20.938 15.93 1 97.69 35 ALA B C 1
ATOM 1845 O O . ALA B 1 35 ? 0.247 21.016 15.961 1 97.69 35 ALA B O 1
ATOM 1846 N N . GLY B 1 36 ? 2.238 21.891 15.312 1 97.62 36 GLY B N 1
ATOM 1847 C CA . GLY B 1 36 ? 1.659 23.031 14.617 1 97.62 36 GLY B CA 1
ATOM 1848 C C . GLY B 1 36 ? 0.894 22.641 13.367 1 97.62 36 GLY B C 1
ATOM 1849 O O . GLY B 1 36 ? 1.382 21.859 12.555 1 97.62 36 GLY B O 1
ATOM 1850 N N . LEU B 1 37 ? -0.275 23.219 13.258 1 98.19 37 LEU B N 1
ATOM 1851 C CA . LEU B 1 37 ? -1.115 23 12.086 1 98.19 37 LEU B CA 1
ATOM 1852 C C . LEU B 1 37 ? -0.801 24.016 10.992 1 98.19 37 LEU B C 1
ATOM 1854 O O . LEU B 1 37 ? -0.482 25.172 11.281 1 98.19 37 LEU B O 1
ATOM 1858 N N . ASN B 1 38 ? -0.841 23.516 9.727 1 97.25 38 ASN B N 1
ATOM 1859 C CA . ASN B 1 38 ? -0.726 24.375 8.547 1 97.25 38 ASN B CA 1
ATOM 1860 C C . ASN B 1 38 ? -2.096 24.781 8.016 1 97.25 38 ASN B C 1
ATOM 1862 O O . ASN B 1 38 ? -2.844 23.953 7.504 1 97.25 38 ASN B O 1
ATOM 1866 N N . PRO B 1 39 ? -2.461 26.062 8.117 1 96.69 39 PRO B N 1
ATOM 1867 C CA . PRO B 1 39 ? -3.783 26.5 7.672 1 96.69 39 PRO B CA 1
ATOM 1868 C C . PRO B 1 39 ? -3.799 26.906 6.199 1 96.69 39 PRO B C 1
ATOM 1870 O O . PRO B 1 39 ? -4.832 27.359 5.688 1 96.69 39 PRO B O 1
ATOM 1873 N N . THR B 1 40 ? -2.715 26.75 5.434 1 95.81 40 THR B N 1
ATOM 1874 C CA . THR B 1 40 ? -2.559 27.312 4.094 1 95.81 40 THR B CA 1
ATOM 1875 C C . THR B 1 40 ? -3.404 26.547 3.086 1 95.81 40 THR B C 1
ATOM 1877 O O . THR B 1 40 ? -3.268 25.328 2.955 1 95.81 40 THR B O 1
ATOM 1880 N N . ALA B 1 41 ? -4.223 27.266 2.334 1 96.62 41 ALA B N 1
ATOM 1881 C CA . ALA B 1 41 ? -4.953 26.688 1.215 1 96.62 41 ALA B CA 1
ATOM 1882 C C . ALA B 1 41 ? -4.02 26.391 0.043 1 96.62 41 ALA B C 1
ATOM 1884 O O . ALA B 1 41 ? -3.131 27.188 -0.264 1 96.62 41 ALA B O 1
ATOM 1885 N N . ARG B 1 42 ? -4.242 25.219 -0.578 1 97 42 ARG B N 1
ATOM 1886 C CA . ARG B 1 42 ? -3.424 24.828 -1.722 1 97 42 ARG B CA 1
ATOM 1887 C C . ARG B 1 42 ? -4.289 24.578 -2.951 1 97 42 ARG B C 1
ATOM 1889 O O . ARG B 1 42 ? -4.496 23.422 -3.338 1 97 42 ARG B O 1
ATOM 1896 N N . PRO B 1 43 ? -4.652 25.625 -3.643 1 94.44 43 PRO B N 1
ATOM 1897 C CA . PRO B 1 43 ? -5.566 25.484 -4.777 1 94.44 43 PRO B CA 1
ATOM 1898 C C . PRO B 1 43 ? -4.848 25.109 -6.07 1 94.44 43 PRO B C 1
ATOM 1900 O O . PRO B 1 43 ? -5.492 24.906 -7.105 1 94.44 43 PRO B O 1
ATOM 1903 N N . ARG B 1 44 ? -3.52 25.156 -6.105 1 91.62 44 ARG B N 1
ATOM 1904 C CA . ARG B 1 44 ? -2.754 24.844 -7.305 1 91.62 44 ARG B CA 1
ATOM 1905 C C . ARG B 1 44 ? -2.168 23.438 -7.219 1 91.62 44 ARG B C 1
ATOM 1907 O O . ARG B 1 44 ? -1.734 23 -6.148 1 91.62 44 ARG B O 1
ATOM 1914 N N . ALA B 1 45 ? -2.186 22.812 -8.414 1 83.62 45 ALA B N 1
ATOM 1915 C CA . ALA B 1 45 ? -1.575 21.484 -8.477 1 83.62 45 ALA B CA 1
ATOM 1916 C C . ALA B 1 45 ? -0.067 21.578 -8.25 1 83.62 45 ALA B C 1
ATOM 1918 O O . ALA B 1 45 ? 0.53 22.641 -8.391 1 83.62 45 ALA B O 1
ATOM 1919 N N . ARG B 1 46 ? 0.481 20.484 -7.844 1 83.06 46 ARG B N 1
ATOM 1920 C CA . ARG B 1 46 ? 1.915 20.219 -7.773 1 83.06 46 ARG B CA 1
ATOM 1921 C C . ARG B 1 46 ? 2.58 21.094 -6.715 1 83.06 46 ARG B C 1
ATOM 1923 O O . ARG B 1 46 ? 3.803 21.25 -6.715 1 83.06 46 ARG B O 1
ATOM 1930 N N . VAL B 1 47 ? 1.779 21.938 -6.078 1 87.5 47 VAL B N 1
ATOM 1931 C CA . VAL B 1 47 ? 2.291 22.656 -4.918 1 87.5 47 VAL B CA 1
ATOM 1932 C C . VAL B 1 47 ? 1.585 22.172 -3.654 1 87.5 47 VAL B C 1
ATOM 1934 O O . VAL B 1 47 ? 0.355 22.203 -3.57 1 87.5 47 VAL B O 1
ATOM 1937 N N . GLY B 1 48 ? 2.406 21.656 -2.748 1 91.25 48 GLY B N 1
ATOM 1938 C CA . GLY B 1 48 ? 1.823 21.172 -1.508 1 91.25 48 GLY B CA 1
ATOM 1939 C C . GLY B 1 48 ? 1.662 19.656 -1.479 1 91.25 48 GLY B C 1
ATOM 1940 O O . GLY B 1 48 ? 2.238 18.953 -2.309 1 91.25 48 GLY B O 1
ATOM 1941 N N . GLY B 1 49 ? 0.927 19.234 -0.463 1 94.94 49 GLY B N 1
ATOM 1942 C CA . GLY B 1 49 ? 0.796 17.812 -0.218 1 94.94 49 GLY B CA 1
ATOM 1943 C C . GLY B 1 49 ? -0.5 17.234 -0.752 1 94.94 49 GLY B C 1
ATOM 1944 O O . GLY B 1 49 ? -1.373 17.969 -1.214 1 94.94 49 GLY B O 1
ATOM 1945 N N . ARG B 1 50 ? -0.603 16 -0.708 1 96 50 ARG B N 1
ATOM 1946 C CA . ARG B 1 50 ? -1.652 15.172 -1.282 1 96 50 ARG B CA 1
ATOM 1947 C C . ARG B 1 50 ? -3.018 15.523 -0.702 1 96 50 ARG B C 1
ATOM 1949 O O . ARG B 1 50 ? -4.016 15.562 -1.426 1 96 50 ARG B O 1
ATOM 1956 N N . PHE B 1 51 ? -3.059 15.836 0.616 1 98.06 51 PHE B N 1
ATOM 1957 C CA . PHE B 1 51 ? -4.336 15.984 1.305 1 98.06 51 PHE B CA 1
ATOM 1958 C C . PHE B 1 51 ? -4.469 17.375 1.919 1 98.06 51 PHE B C 1
ATOM 1960 O O . PHE B 1 51 ? -5.219 17.562 2.879 1 98.06 51 PHE B O 1
ATOM 1967 N N . ASP B 1 52 ? -3.668 18.344 1.336 1 98.12 52 ASP B N 1
ATOM 1968 C CA . ASP B 1 52 ? -3.771 19.719 1.802 1 98.12 52 ASP B CA 1
ATOM 1969 C C . ASP B 1 52 ? -5.172 20.281 1.551 1 98.12 52 ASP B C 1
ATOM 1971 O O . ASP B 1 52 ? -5.895 19.797 0.685 1 98.12 52 ASP B O 1
ATOM 1975 N N . SER B 1 53 ? -5.484 21.328 2.34 1 98 53 SER B N 1
ATOM 1976 C CA . SER B 1 53 ? -6.777 21.969 2.133 1 98 53 SER B CA 1
ATOM 1977 C C . SER B 1 53 ? -6.797 22.766 0.831 1 98 53 SER B C 1
ATOM 1979 O O . SER B 1 53 ? -5.906 23.578 0.58 1 98 53 SER B O 1
ATOM 1981 N N . LEU B 1 54 ? -7.801 22.453 0.042 1 95.94 54 LEU B N 1
ATOM 1982 C CA . LEU B 1 54 ? -7.961 23.141 -1.228 1 95.94 54 LEU B CA 1
ATOM 1983 C C . LEU B 1 54 ? -8.328 24.609 -1 1 95.94 54 LEU B C 1
ATOM 1985 O O . LEU B 1 54 ? -7.77 25.5 -1.646 1 95.94 54 LEU B O 1
ATOM 1989 N N . ASP B 1 55 ? -9.18 24.859 -0.026 1 95.56 55 ASP B N 1
ATOM 1990 C CA . ASP B 1 55 ? -9.789 26.172 0.124 1 95.56 55 ASP B CA 1
ATOM 1991 C C . ASP B 1 55 ? -9.578 26.719 1.537 1 95.56 55 ASP B C 1
ATOM 1993 O O . ASP B 1 55 ? -10.188 27.719 1.919 1 95.56 55 ASP B O 1
ATOM 1997 N N . GLY B 1 56 ? -8.875 26.062 2.316 1 96.62 56 GLY B N 1
ATOM 1998 C CA . GLY B 1 56 ? -8.625 26.531 3.672 1 96.62 56 GLY B CA 1
ATOM 1999 C C . GLY B 1 56 ? -9.695 26.094 4.656 1 96.62 56 GLY B C 1
ATOM 2000 O O . GLY B 1 56 ? -9.805 26.656 5.746 1 96.62 56 GLY B O 1
ATOM 2001 N N . SER B 1 57 ? -10.445 25.078 4.328 1 96.81 57 SER B N 1
ATOM 2002 C CA . SER B 1 57 ? -11.547 24.641 5.172 1 96.81 57 SER B CA 1
ATOM 2003 C C . SER B 1 57 ? -11.031 23.906 6.41 1 96.81 57 SER B C 1
ATOM 2005 O O . SER B 1 57 ? -11.773 23.734 7.383 1 96.81 57 SER B O 1
ATOM 2007 N N . TYR B 1 58 ? -9.844 23.453 6.375 1 98.31 58 TYR B N 1
ATOM 2008 C CA . TYR B 1 58 ? -9.227 22.844 7.543 1 98.31 58 TYR B CA 1
ATOM 2009 C C . TYR B 1 58 ? -7.723 23.109 7.574 1 98.31 58 TYR B C 1
ATOM 2011 O O . TYR B 1 58 ? -7.113 23.359 6.531 1 98.31 58 TYR B O 1
ATOM 2019 N N . ALA B 1 59 ? -7.18 23.109 8.742 1 98.5 59 ALA B N 1
ATOM 2020 C CA . ALA B 1 59 ? -5.734 23.062 8.961 1 98.5 59 ALA B CA 1
ATOM 2021 C C . ALA B 1 59 ? -5.254 21.625 9.125 1 98.5 59 ALA B C 1
ATOM 2023 O O . ALA B 1 59 ? -6.035 20.75 9.484 1 98.5 59 ALA B O 1
ATOM 2024 N N . TYR B 1 60 ? -3.951 21.406 8.867 1 98.5 60 TYR B N 1
ATOM 2025 C CA . TYR B 1 60 ? -3.539 20 8.773 1 98.5 60 TYR B CA 1
ATOM 2026 C C . TYR B 1 60 ? -2.08 19.844 9.18 1 98.5 60 TYR B C 1
ATOM 2028 O O . TYR B 1 60 ? -1.31 20.797 9.164 1 98.5 60 TYR B O 1
ATOM 2036 N N . LEU B 1 61 ? -1.709 18.688 9.586 1 98 61 LEU B N 1
ATOM 2037 C CA . LEU B 1 61 ? -0.332 18.234 9.734 1 98 61 LEU B CA 1
ATOM 2038 C C . LEU B 1 61 ? -0.204 16.75 9.359 1 98 61 LEU B C 1
ATOM 2040 O O . LEU B 1 61 ? -1.164 15.992 9.484 1 98 61 LEU B O 1
ATOM 2044 N N . TYR B 1 62 ? 0.978 16.422 8.828 1 98.19 62 TYR B N 1
ATOM 2045 C CA . TYR B 1 62 ? 1.297 15.055 8.414 1 98.19 62 TYR B CA 1
ATOM 2046 C C . TYR B 1 62 ? 2.191 14.375 9.445 1 98.19 62 TYR B C 1
ATOM 2048 O O . TYR B 1 62 ? 3.135 14.984 9.953 1 98.19 62 TYR B O 1
ATOM 2056 N N . LEU B 1 63 ? 1.854 13.133 9.688 1 98.56 63 LEU B N 1
ATOM 2057 C CA . LEU B 1 63 ? 2.617 12.32 10.633 1 98.56 63 LEU B CA 1
ATOM 2058 C C . LEU B 1 63 ? 2.883 10.93 10.062 1 98.56 63 LEU B C 1
ATOM 2060 O O . LEU B 1 63 ? 2.152 10.461 9.188 1 98.56 63 LEU B O 1
ATOM 2064 N N . GLY B 1 64 ? 3.938 10.344 10.539 1 98.44 64 GLY B N 1
ATOM 2065 C CA . GLY B 1 64 ? 4.227 8.953 10.234 1 98.44 64 GLY B CA 1
ATOM 2066 C C . GLY B 1 64 ? 4.375 8.086 11.477 1 98.44 64 GLY B C 1
ATOM 2067 O O . GLY B 1 64 ? 4.613 8.602 12.57 1 98.44 64 GLY B O 1
ATOM 2068 N N . ASP B 1 65 ? 4.281 6.793 11.305 1 98.62 65 ASP B N 1
ATOM 2069 C CA . ASP B 1 65 ? 4.332 5.871 12.438 1 98.62 65 ASP B CA 1
ATOM 2070 C C . ASP B 1 65 ? 5.773 5.578 12.844 1 98.62 65 ASP B C 1
ATOM 2072 O O . ASP B 1 65 ? 6.012 4.863 13.82 1 98.62 65 ASP B O 1
ATOM 2076 N N . SER B 1 66 ? 6.715 6.18 12.117 1 97.94 66 SER B N 1
ATOM 2077 C CA . SER B 1 66 ? 8.141 5.992 12.359 1 97.94 66 SER B CA 1
ATOM 2078 C C . SER B 1 66 ? 8.969 7.086 11.688 1 97.94 66 SER B C 1
ATOM 2080 O O . SER B 1 66 ? 8.469 7.797 10.812 1 97.94 66 SER B O 1
ATOM 2082 N N . PRO B 1 67 ? 10.242 7.223 12.125 1 97.19 67 PRO B N 1
ATOM 2083 C CA . PRO B 1 67 ? 11.117 8.125 11.375 1 97.19 67 PRO B CA 1
ATOM 2084 C C . PRO B 1 67 ? 11.172 7.785 9.883 1 97.19 67 PRO B C 1
ATOM 2086 O O . PRO B 1 67 ? 11.188 8.688 9.039 1 97.19 67 PRO B O 1
ATOM 2089 N N . GLY B 1 68 ? 11.117 6.48 9.602 1 96.62 68 GLY B N 1
ATOM 2090 C CA . GLY B 1 68 ? 11.102 6.055 8.211 1 96.62 68 GLY B CA 1
ATOM 2091 C C . GLY B 1 68 ? 9.875 6.543 7.457 1 96.62 68 GLY B C 1
ATOM 2092 O O . GLY B 1 68 ? 9.992 6.996 6.316 1 96.62 68 GLY B O 1
ATOM 2093 N N . ALA B 1 69 ? 8.734 6.441 8.078 1 97.62 69 ALA B N 1
ATOM 2094 C CA . ALA B 1 69 ? 7.508 6.926 7.453 1 97.62 69 ALA B CA 1
ATOM 2095 C C . ALA B 1 69 ? 7.566 8.438 7.23 1 97.62 69 ALA B C 1
ATOM 2097 O O . ALA B 1 69 ? 7.113 8.938 6.199 1 97.62 69 ALA B O 1
ATOM 2098 N N . ALA B 1 70 ? 8.078 9.172 8.242 1 97.56 70 ALA B N 1
ATOM 2099 C CA . ALA B 1 70 ? 8.203 10.625 8.117 1 97.56 70 ALA B CA 1
ATOM 2100 C C . ALA B 1 70 ? 9.102 10.992 6.938 1 97.56 70 ALA B C 1
ATOM 2102 O O . ALA B 1 70 ? 8.781 11.898 6.168 1 97.56 70 ALA B O 1
ATOM 2103 N N . VAL B 1 71 ? 10.172 10.258 6.785 1 96.62 71 VAL B N 1
ATOM 2104 C CA . VAL B 1 71 ? 11.109 10.5 5.691 1 96.62 71 VAL B CA 1
ATOM 2105 C C . VAL B 1 71 ? 10.445 10.172 4.359 1 96.62 71 VAL B C 1
ATOM 2107 O O . VAL B 1 71 ? 10.516 10.953 3.41 1 96.62 71 VAL B O 1
ATOM 2110 N N . ALA B 1 72 ? 9.758 9.023 4.27 1 94.94 72 ALA B N 1
ATOM 2111 C CA . ALA B 1 72 ? 9.062 8.633 3.047 1 94.94 72 ALA B CA 1
ATOM 2112 C C . ALA B 1 72 ? 8.055 9.695 2.625 1 94.94 72 ALA B C 1
ATOM 2114 O O . ALA B 1 72 ? 7.977 10.055 1.449 1 94.94 72 ALA B O 1
ATOM 2115 N N . GLU B 1 73 ? 7.328 10.203 3.561 1 93.44 73 GLU B N 1
ATOM 2116 C CA . GLU B 1 73 ? 6.203 11.094 3.295 1 93.44 73 GLU B CA 1
ATOM 2117 C C . GLU B 1 73 ? 6.68 12.516 3.033 1 93.44 73 GLU B C 1
ATOM 2119 O O . GLU B 1 73 ? 5.992 13.297 2.365 1 93.44 73 GLU B O 1
ATOM 2124 N N . THR B 1 74 ? 7.824 12.883 3.49 1 94.69 74 THR B N 1
ATOM 2125 C CA . THR B 1 74 ? 8.242 14.281 3.365 1 94.69 74 THR B CA 1
ATOM 2126 C C . THR B 1 74 ? 9.359 14.414 2.334 1 94.69 74 THR B C 1
ATOM 2128 O O . THR B 1 74 ? 9.32 15.312 1.489 1 94.69 74 THR B O 1
ATOM 2131 N N . LEU B 1 75 ? 10.32 13.492 2.35 1 94.31 75 LEU B N 1
ATOM 2132 C CA . LEU B 1 75 ? 11.516 13.672 1.53 1 94.31 75 LEU B CA 1
ATOM 2133 C C . LEU B 1 75 ? 11.453 12.797 0.281 1 94.31 75 LEU B C 1
ATOM 2135 O O . LEU B 1 75 ? 11.992 13.172 -0.767 1 94.31 75 LEU B O 1
ATOM 2139 N N . CYS B 1 76 ? 10.75 11.656 0.387 1 92.44 76 CYS B N 1
ATOM 2140 C CA . CYS B 1 76 ? 10.836 10.695 -0.705 1 92.44 76 CYS B CA 1
ATOM 2141 C C . CYS B 1 76 ? 9.555 10.703 -1.538 1 92.44 76 CYS B C 1
ATOM 2143 O O . CYS B 1 76 ? 9.531 10.164 -2.643 1 92.44 76 CYS B O 1
ATOM 2145 N N . ARG B 1 77 ? 8.531 11.289 -1.104 1 89.94 77 ARG B N 1
ATOM 2146 C CA . ARG B 1 77 ? 7.191 11.18 -1.685 1 89.94 77 ARG B CA 1
ATOM 2147 C C . ARG B 1 77 ? 7.211 11.516 -3.172 1 89.94 77 ARG B C 1
ATOM 2149 O O . ARG B 1 77 ? 6.582 10.828 -3.977 1 89.94 77 ARG B O 1
ATOM 2156 N N . ASN B 1 78 ? 7.922 12.539 -3.609 1 87.19 78 ASN B N 1
ATOM 2157 C CA . ASN B 1 78 ? 7.918 12.992 -4.996 1 87.19 78 ASN B CA 1
ATOM 2158 C C . ASN B 1 78 ? 9.312 12.93 -5.609 1 87.19 78 ASN B C 1
ATOM 2160 O O . ASN B 1 78 ? 9.586 13.602 -6.605 1 87.19 78 ASN B O 1
ATOM 2164 N N . LEU B 1 79 ? 10.148 12.18 -4.922 1 87.75 79 LEU B N 1
ATOM 2165 C CA . LEU B 1 79 ? 11.492 11.977 -5.445 1 87.75 79 LEU B CA 1
ATOM 2166 C C . LEU B 1 79 ? 11.461 11.164 -6.738 1 87.75 79 LEU B C 1
ATOM 2168 O O . LEU B 1 79 ? 10.852 10.094 -6.785 1 87.75 79 LEU B O 1
ATOM 2172 N N . PRO B 1 80 ? 12.047 11.688 -7.781 1 84.81 80 PRO B N 1
ATOM 2173 C CA . PRO B 1 80 ? 12.031 10.953 -9.047 1 84.81 80 PRO B CA 1
ATOM 2174 C C . PRO B 1 80 ? 12.68 9.57 -8.938 1 84.81 80 PRO B C 1
ATOM 2176 O O . PRO B 1 80 ? 13.672 9.414 -8.219 1 84.81 80 PRO B O 1
ATOM 2179 N N . VAL B 1 81 ? 12.133 8.617 -9.641 1 83.62 81 VAL B N 1
ATOM 2180 C CA . VAL B 1 81 ? 12.672 7.266 -9.664 1 83.62 81 VAL B CA 1
ATOM 2181 C C . VAL B 1 81 ? 13.43 7.027 -10.969 1 83.62 81 VAL B C 1
ATOM 2183 O O . VAL B 1 81 ? 13.07 6.141 -11.75 1 83.62 81 VAL B O 1
ATOM 2186 N N . ASP B 1 82 ? 14.484 7.82 -11.219 1 82.06 82 ASP B N 1
ATOM 2187 C CA . ASP B 1 82 ? 15.156 7.746 -12.516 1 82.06 82 ASP B CA 1
ATOM 2188 C C . ASP B 1 82 ? 16.656 7.574 -12.344 1 82.06 82 ASP B C 1
ATOM 2190 O O . ASP B 1 82 ? 17.391 7.438 -13.328 1 82.06 82 ASP B O 1
ATOM 2194 N N . GLN B 1 83 ? 17.109 7.625 -11.141 1 85 83 GLN B N 1
ATOM 2195 C CA . GLN B 1 83 ? 18.531 7.465 -10.867 1 85 83 GLN B CA 1
ATOM 2196 C C . GLN B 1 83 ? 18.766 6.59 -9.641 1 85 83 GLN B C 1
ATOM 2198 O O . GLN B 1 83 ? 17.859 6.422 -8.812 1 85 83 GLN B O 1
ATOM 2203 N N . SER B 1 84 ? 19.906 5.949 -9.656 1 88.44 84 SER B N 1
ATOM 2204 C CA . SER B 1 84 ? 20.359 5.148 -8.523 1 88.44 84 SER B CA 1
ATOM 2205 C C . SER B 1 84 ? 21.75 5.578 -8.062 1 88.44 84 SER B C 1
ATOM 2207 O O . SER B 1 84 ? 22.719 5.457 -8.812 1 88.44 84 SER B O 1
ATOM 2209 N N . PRO B 1 85 ? 21.844 6.176 -6.82 1 90.94 85 PRO B N 1
ATOM 2210 C CA . PRO B 1 85 ? 20.734 6.5 -5.914 1 90.94 85 PRO B CA 1
ATOM 2211 C C . PRO B 1 85 ? 19.984 7.754 -6.336 1 90.94 85 PRO B C 1
ATOM 2213 O O . PRO B 1 85 ? 20.516 8.578 -7.082 1 90.94 85 PRO B O 1
ATOM 2216 N N . ARG B 1 86 ? 18.812 7.773 -5.832 1 90.38 86 ARG B N 1
ATOM 2217 C CA . ARG B 1 86 ? 18.016 8.992 -5.941 1 90.38 86 ARG B CA 1
ATOM 2218 C C . ARG B 1 86 ? 18.531 10.062 -4.984 1 90.38 86 ARG B C 1
ATOM 2220 O O . ARG B 1 86 ? 18.703 9.805 -3.791 1 90.38 86 ARG B O 1
ATOM 2227 N N . LEU B 1 87 ? 18.672 11.266 -5.465 1 92.81 87 LEU B N 1
ATOM 2228 C CA . LEU B 1 87 ? 19.359 12.266 -4.648 1 92.81 87 LEU B CA 1
ATOM 2229 C C . LEU B 1 87 ? 18.359 13.266 -4.066 1 92.81 87 LEU B C 1
ATOM 2231 O O . LEU B 1 87 ? 17.5 13.781 -4.785 1 92.81 87 LEU B O 1
ATOM 2235 N N . ILE B 1 88 ? 18.516 13.539 -2.807 1 94.5 88 ILE B N 1
ATOM 2236 C CA . ILE B 1 88 ? 17.781 14.578 -2.098 1 94.5 88 ILE B CA 1
ATOM 2237 C C . ILE B 1 88 ? 18.641 15.836 -1.977 1 94.5 88 ILE B C 1
ATOM 2239 O O . ILE B 1 88 ? 19.688 15.812 -1.328 1 94.5 88 ILE B O 1
ATOM 2243 N N . PRO B 1 89 ? 18.172 16.859 -2.562 1 92.56 89 PRO B N 1
ATOM 2244 C CA . PRO B 1 89 ? 18.953 18.094 -2.393 1 92.56 89 PRO B CA 1
ATOM 2245 C C . PRO B 1 89 ? 19.094 18.516 -0.928 1 92.56 89 PRO B C 1
ATOM 2247 O O . PRO B 1 89 ? 18.125 18.391 -0.157 1 92.56 89 PRO B O 1
ATOM 2250 N N . ARG B 1 90 ? 20.219 19.047 -0.584 1 93.31 90 ARG B N 1
ATOM 2251 C CA . ARG B 1 90 ? 20.469 19.484 0.785 1 93.31 90 ARG B CA 1
ATOM 2252 C C . ARG B 1 90 ? 19.469 20.562 1.211 1 93.31 90 ARG B C 1
ATOM 2254 O O . ARG B 1 90 ? 19.109 20.641 2.385 1 93.31 90 ARG B O 1
ATOM 2261 N N . ALA B 1 91 ? 19.047 21.328 0.255 1 94.31 91 ALA B N 1
ATOM 2262 C CA . ALA B 1 91 ? 18.094 22.391 0.532 1 94.31 91 ALA B CA 1
ATOM 2263 C C . ALA B 1 91 ? 16.797 21.828 1.104 1 94.31 91 ALA B C 1
ATOM 2265 O O . ALA B 1 91 ? 16.094 22.516 1.846 1 94.31 91 ALA B O 1
ATOM 2266 N N . LYS B 1 92 ? 16.5 20.578 0.799 1 93.81 92 LYS B N 1
ATOM 2267 C CA . LYS B 1 92 ? 15.258 19.953 1.245 1 93.81 92 LYS B CA 1
ATOM 2268 C C . LYS B 1 92 ? 15.328 19.594 2.727 1 93.81 92 LYS B C 1
ATOM 2270 O O . LYS B 1 92 ? 14.297 19.375 3.363 1 93.81 92 LYS B O 1
ATOM 2275 N N . ILE B 1 93 ? 16.516 19.562 3.297 1 96.88 93 ILE B N 1
ATOM 2276 C CA . ILE B 1 93 ? 16.609 19.172 4.699 1 96.88 93 ILE B CA 1
ATOM 2277 C C . ILE B 1 93 ? 17.094 20.344 5.539 1 96.88 93 ILE B C 1
ATOM 2279 O O . ILE B 1 93 ? 17.031 20.312 6.77 1 96.88 93 ILE B O 1
ATOM 2283 N N . ALA B 1 94 ? 17.531 21.422 4.867 1 97 94 ALA B N 1
ATOM 2284 C CA . ALA B 1 94 ? 18.031 22.609 5.59 1 97 94 ALA B CA 1
ATOM 2285 C C . ALA B 1 94 ? 16.922 23.203 6.469 1 97 94 ALA B C 1
ATOM 2287 O O . ALA B 1 94 ? 15.82 23.453 6 1 97 94 ALA B O 1
ATOM 2288 N N . GLY B 1 95 ? 17.297 23.359 7.719 1 97.62 95 GLY B N 1
ATOM 2289 C CA . GLY B 1 95 ? 16.375 23.984 8.656 1 97.62 95 GLY B CA 1
ATOM 2290 C C . GLY B 1 95 ? 15.219 23.094 9.039 1 97.62 95 GLY B C 1
ATOM 2291 O O . GLY B 1 95 ? 14.227 23.562 9.602 1 97.62 95 GLY B O 1
ATOM 2292 N N . ARG B 1 96 ? 15.344 21.859 8.703 1 97.94 96 ARG B N 1
ATOM 2293 C CA . ARG B 1 96 ? 14.266 20.938 9.055 1 97.94 96 ARG B CA 1
ATOM 2294 C C . ARG B 1 96 ? 14.672 20.031 10.219 1 97.94 96 ARG B C 1
ATOM 2296 O O . ARG B 1 96 ? 15.859 19.75 10.406 1 97.94 96 ARG B O 1
ATOM 2303 N N . VAL B 1 97 ? 13.703 19.625 10.969 1 98.31 97 VAL B N 1
ATOM 2304 C CA . VAL B 1 97 ? 13.945 18.781 12.133 1 98.31 97 VAL B CA 1
ATOM 2305 C C . VAL B 1 97 ? 12.984 17.594 12.117 1 98.31 97 VAL B C 1
ATOM 2307 O O . VAL B 1 97 ? 11.898 17.672 11.531 1 98.31 97 VAL B O 1
ATOM 2310 N N . LEU B 1 98 ? 13.445 16.469 12.648 1 98.38 98 LEU B N 1
ATOM 2311 C CA . LEU B 1 98 ? 12.609 15.32 12.977 1 98.38 98 LEU B CA 1
ATOM 2312 C C . LEU B 1 98 ? 12.172 15.367 14.438 1 98.38 98 LEU B C 1
ATOM 2314 O O . LEU B 1 98 ? 13 15.5 15.336 1 98.38 98 LEU B O 1
ATOM 2318 N N . SER B 1 99 ? 10.859 15.281 14.648 1 98.31 99 SER B N 1
ATOM 2319 C CA . SER B 1 99 ? 10.305 15.312 16 1 98.31 99 SER B CA 1
ATOM 2320 C C . SER B 1 99 ? 9.422 14.094 16.25 1 98.31 99 SER B C 1
ATOM 2322 O O . SER B 1 99 ? 8.711 13.633 15.359 1 98.31 99 SER B O 1
ATOM 2324 N N . GLU B 1 100 ? 9.492 13.625 17.453 1 98.31 100 GLU B N 1
ATOM 2325 C CA . GLU B 1 100 ? 8.531 12.641 17.938 1 98.31 100 GLU B CA 1
ATOM 2326 C C . GLU B 1 100 ? 7.352 13.32 18.641 1 98.31 100 GLU B C 1
ATOM 2328 O O . GLU B 1 100 ? 7.535 14.281 19.391 1 98.31 100 GLU B O 1
ATOM 2333 N N . LEU B 1 101 ? 6.223 12.898 18.328 1 98.62 101 LEU B N 1
ATOM 2334 C CA . LEU B 1 101 ? 4.996 13.297 19.016 1 98.62 101 LEU B CA 1
ATOM 2335 C C . LEU B 1 101 ? 4.301 12.094 19.625 1 98.62 101 LEU B C 1
ATOM 2337 O O . LEU B 1 101 ? 4.672 10.945 19.344 1 98.62 101 LEU B O 1
ATOM 2341 N N . ARG B 1 102 ? 3.352 12.367 20.5 1 98.5 102 ARG B N 1
ATOM 2342 C CA . ARG B 1 102 ? 2.504 11.328 21.078 1 98.5 102 ARG B CA 1
ATOM 2343 C C . ARG B 1 102 ? 1.034 11.734 21.031 1 98.5 102 ARG B C 1
ATOM 2345 O O . ARG B 1 102 ? 0.701 12.898 21.297 1 98.5 102 ARG B O 1
ATOM 2352 N N . THR B 1 103 ? 0.192 10.75 20.703 1 98.81 103 THR B N 1
ATOM 2353 C CA . THR B 1 103 ? -1.233 11.031 20.844 1 98.81 103 THR B CA 1
ATOM 2354 C C . THR B 1 103 ? -1.617 11.219 22.297 1 98.81 103 THR B C 1
ATOM 2356 O O . THR B 1 103 ? -1.163 10.477 23.172 1 98.81 103 THR B O 1
ATOM 2359 N N . THR B 1 104 ? -2.455 12.203 22.562 1 98.5 104 THR B N 1
ATOM 2360 C CA . THR B 1 104 ? -2.842 12.516 23.938 1 98.5 104 THR B CA 1
ATOM 2361 C C . THR B 1 104 ? -4.207 11.922 24.266 1 98.5 104 THR B C 1
ATOM 2363 O O . THR B 1 104 ? -4.664 11.992 25.406 1 98.5 104 THR B O 1
ATOM 2366 N N . ARG B 1 105 ? -4.852 11.422 23.359 1 98.5 105 ARG B N 1
ATOM 2367 C CA . ARG B 1 105 ? -6.137 10.734 23.406 1 98.5 105 ARG B CA 1
ATOM 2368 C C . ARG B 1 105 ? -6.293 9.766 22.25 1 98.5 105 ARG B C 1
ATOM 2370 O O . ARG B 1 105 ? -5.445 9.727 21.344 1 98.5 105 ARG B O 1
ATOM 2377 N N . THR B 1 106 ? -7.293 9 22.375 1 98.69 106 THR B N 1
ATOM 2378 C CA . THR B 1 106 ? -7.633 8.188 21.219 1 98.69 106 THR B CA 1
ATOM 2379 C C . THR B 1 106 ? -8 9.07 20.031 1 98.69 106 THR B C 1
ATOM 2381 O O . THR B 1 106 ? -8.781 10.023 20.172 1 98.69 106 THR B O 1
ATOM 2384 N N . VAL B 1 107 ? -7.387 8.859 18.875 1 98.81 107 VAL B N 1
ATOM 2385 C CA . VAL B 1 107 ? -7.574 9.648 17.656 1 98.81 107 VAL B CA 1
ATOM 2386 C C . VAL B 1 107 ? -8.375 8.836 16.625 1 98.81 107 VAL B C 1
ATOM 2388 O O . VAL B 1 107 ? -8.039 7.688 16.344 1 98.81 107 VAL B O 1
ATOM 2391 N N . GLU B 1 108 ? -9.461 9.367 16.125 1 98.75 108 GLU B N 1
ATOM 2392 C CA . GLU B 1 108 ? -10.289 8.703 15.125 1 98.75 108 GLU B CA 1
ATOM 2393 C C . GLU B 1 108 ? -9.977 9.211 13.727 1 98.75 108 GLU B C 1
ATOM 2395 O O . GLU B 1 108 ? -10.016 10.422 13.477 1 98.75 108 GLU B O 1
ATOM 2400 N N . VAL B 1 109 ? -9.711 8.289 12.797 1 98.81 109 VAL B N 1
ATOM 2401 C CA . VAL B 1 109 ? -9.344 8.695 11.445 1 98.81 109 VAL B CA 1
ATOM 2402 C C . VAL B 1 109 ? -10.078 7.824 10.43 1 98.81 109 VAL B C 1
ATOM 2404 O O . VAL B 1 109 ? -10.406 6.668 10.711 1 98.81 109 VAL B O 1
ATOM 2407 N N . VAL B 1 110 ? -10.391 8.375 9.289 1 98.62 110 VAL B N 1
ATOM 2408 C CA . VAL B 1 110 ? -10.836 7.566 8.156 1 98.62 110 VAL B CA 1
ATOM 2409 C C . VAL B 1 110 ? -9.664 6.746 7.609 1 98.62 110 VAL B C 1
ATOM 2411 O O . VAL B 1 110 ? -8.594 7.293 7.324 1 98.62 110 VAL B O 1
ATOM 2414 N N . ASP B 1 111 ? -9.898 5.48 7.551 1 98.19 111 ASP B N 1
ATOM 2415 C CA . ASP B 1 111 ? -8.844 4.578 7.098 1 98.19 111 ASP B CA 1
ATOM 2416 C C . ASP B 1 111 ? -8.852 4.438 5.578 1 98.19 111 ASP B C 1
ATOM 2418 O O . ASP B 1 111 ? -9.766 3.828 5.012 1 98.19 111 ASP B O 1
ATOM 2422 N N . LEU B 1 112 ? -7.848 5.012 4.914 1 97.69 112 LEU B N 1
ATOM 2423 C CA . LEU B 1 112 ? -7.707 4.887 3.467 1 97.69 112 LEU B CA 1
ATOM 2424 C C . LEU B 1 112 ? -6.688 3.811 3.107 1 97.69 112 LEU B C 1
ATOM 2426 O O . LEU B 1 112 ? -6.418 3.574 1.929 1 97.69 112 LEU B O 1
ATOM 2430 N N . SER B 1 113 ? -6.191 3.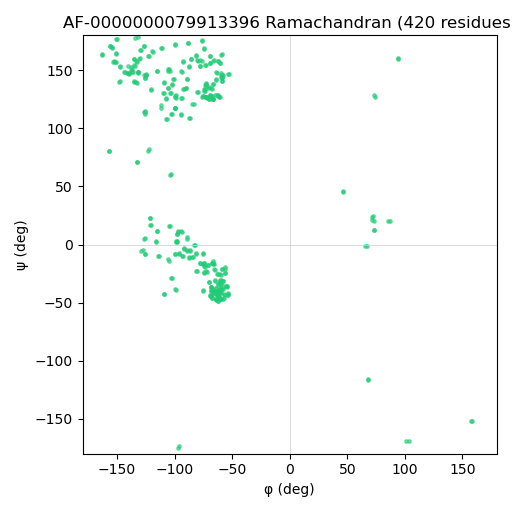164 4.223 1 95.62 113 SER B N 1
ATOM 2431 C CA . SER B 1 113 ? -5.254 2.072 3.996 1 95.62 113 SER B CA 1
ATOM 2432 C C . SER B 1 113 ? -5.984 0.754 3.76 1 95.62 113 SER B C 1
ATOM 2434 O O . SER B 1 113 ? -7.172 0.634 4.066 1 95.62 113 SER B O 1
ATOM 2436 N N . GLY B 1 114 ? -5.527 -0.257 3.207 1 92.75 114 GLY B N 1
ATOM 2437 C CA . GLY B 1 114 ? -6.199 -1.525 2.971 1 92.75 114 GLY B CA 1
ATOM 2438 C C . GLY B 1 114 ? -7.32 -1.426 1.956 1 92.75 114 GLY B C 1
ATOM 2439 O O . GLY B 1 114 ? -7.098 -1.031 0.81 1 92.75 114 GLY B O 1
ATOM 2440 N N . THR B 1 115 ? -8.602 -1.71 2.541 1 94 115 THR B N 1
ATOM 2441 C CA . THR B 1 115 ? -9.781 -1.68 1.679 1 94 115 THR B CA 1
ATOM 2442 C C . THR B 1 115 ? -10.422 -0.297 1.692 1 94 115 THR B C 1
ATOM 2444 O O . THR B 1 115 ? -11.359 -0.034 0.932 1 94 115 THR B O 1
ATOM 2447 N N 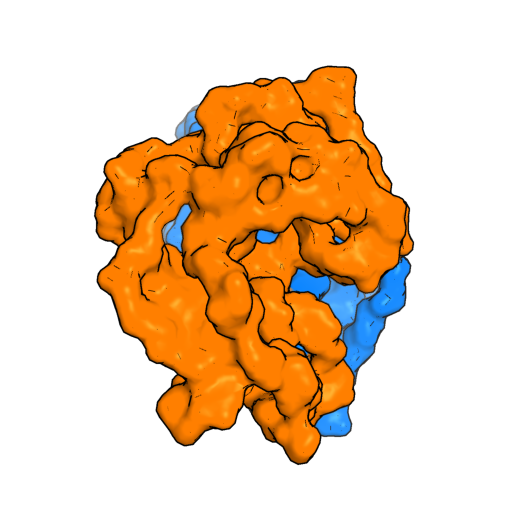. GLY B 1 116 ? -9.93 0.605 2.475 1 94.94 116 GLY B N 1
ATOM 2448 C CA . GLY B 1 116 ? -10.609 1.846 2.803 1 94.94 116 GLY B CA 1
ATOM 2449 C C . GLY B 1 116 ? -10.898 2.709 1.59 1 94.94 116 GLY B C 1
ATOM 2450 O O . GLY B 1 116 ? -12 3.246 1.449 1 94.94 116 GLY B O 1
ATOM 2451 N N . ALA B 1 117 ? -9.898 2.883 0.729 1 94 117 ALA B N 1
ATOM 2452 C CA . ALA B 1 117 ? -10.094 3.709 -0.458 1 94 117 ALA B CA 1
ATOM 2453 C C . ALA B 1 117 ? -11.141 3.096 -1.386 1 94 117 ALA B C 1
ATOM 2455 O O . ALA B 1 117 ? -12.047 3.787 -1.854 1 94 117 ALA B O 1
ATOM 2456 N N . SER B 1 118 ? -11.016 1.801 -1.636 1 90.38 118 SER B N 1
ATOM 2457 C CA . SER B 1 118 ? -11.961 1.13 -2.521 1 90.38 118 SER B CA 1
ATOM 2458 C C . SER B 1 118 ? -13.367 1.121 -1.924 1 90.38 118 SER B C 1
ATOM 2460 O O . SER B 1 118 ? -14.352 1.187 -2.654 1 90.38 118 SER B O 1
ATOM 2462 N N . ARG B 1 119 ? -13.422 1.075 -0.616 1 91.81 119 ARG B N 1
ATOM 2463 C CA . ARG B 1 119 ? -14.703 1.049 0.087 1 91.81 119 ARG B CA 1
ATOM 2464 C C . ARG B 1 119 ? -15.531 2.289 -0.236 1 91.81 119 ARG B C 1
ATOM 2466 O O . ARG B 1 119 ? -16.766 2.227 -0.28 1 91.81 119 ARG B O 1
ATOM 2473 N N . ILE B 1 1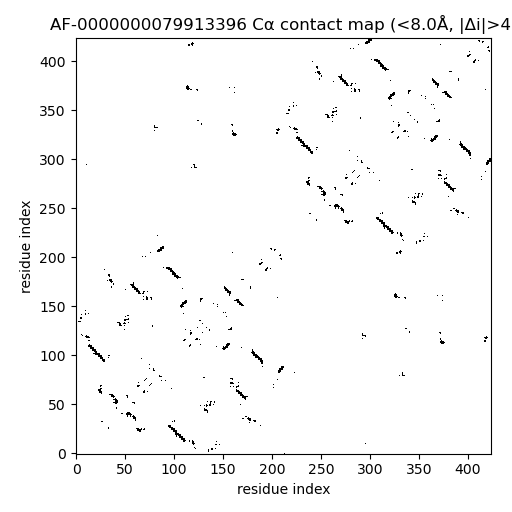20 ? -14.906 3.404 -0.501 1 93.56 120 ILE B N 1
ATOM 2474 C CA . ILE B 1 120 ? -15.648 4.633 -0.759 1 93.56 120 ILE B CA 1
ATOM 2475 C C . ILE B 1 120 ? -15.633 4.941 -2.254 1 93.56 120 ILE B C 1
ATOM 2477 O O . ILE B 1 120 ? -15.844 6.086 -2.66 1 93.56 120 ILE B O 1
ATOM 2481 N N . ASN B 1 121 ? -15.281 3.961 -3.008 1 90.38 121 ASN B N 1
ATOM 2482 C CA . ASN B 1 121 ? -15.305 3.998 -4.465 1 90.38 121 ASN B CA 1
ATOM 2483 C C . ASN B 1 121 ? -14.188 4.883 -5.02 1 90.38 121 ASN B C 1
ATOM 2485 O O . ASN B 1 121 ? -14.359 5.539 -6.043 1 90.38 121 ASN B O 1
ATOM 2489 N N . ALA B 1 122 ? -13.258 4.945 -4.168 1 92.5 122 ALA B N 1
ATOM 2490 C CA . ALA B 1 122 ? -12.008 5.488 -4.695 1 92.5 122 ALA B CA 1
ATOM 2491 C C . ALA B 1 122 ? -11.047 4.371 -5.102 1 92.5 122 ALA B C 1
ATOM 2493 O O . ALA B 1 122 ? -11.438 3.201 -5.141 1 92.5 122 ALA B O 1
ATOM 2494 N N . GLY B 1 123 ? -9.867 4.555 -5.504 1 89 123 GLY B N 1
ATOM 2495 C CA . GLY B 1 123 ? -8.844 3.592 -5.852 1 89 123 GLY B CA 1
ATOM 2496 C C . GLY B 1 123 ? -7.5 3.889 -5.207 1 89 123 GLY B C 1
ATOM 2497 O O . GLY B 1 123 ? -7.383 4.824 -4.41 1 89 123 GLY B O 1
ATOM 2498 N N . ALA B 1 124 ? -6.633 3.051 -5.492 1 90.88 124 ALA B N 1
ATOM 2499 C CA . ALA B 1 124 ? -5.305 3.146 -4.895 1 90.88 124 ALA B CA 1
ATOM 2500 C C . ALA B 1 124 ? -4.641 4.477 -5.238 1 90.88 124 ALA B C 1
ATOM 2502 O O . ALA B 1 124 ? -3.785 4.961 -4.496 1 90.88 124 ALA B O 1
ATOM 2503 N N . TRP B 1 125 ? -5.113 5.102 -6.312 1 92.75 125 TRP B N 1
ATOM 2504 C CA . TRP B 1 125 ? -4.535 6.363 -6.762 1 92.75 125 TRP B CA 1
ATOM 2505 C C . TRP B 1 125 ? -4.695 7.445 -5.699 1 92.75 125 TRP B C 1
ATOM 2507 O O . TRP B 1 125 ? -3.91 8.398 -5.648 1 92.75 125 TRP B O 1
ATOM 2517 N N . LEU B 1 126 ? -5.672 7.32 -4.855 1 96.19 126 LEU B N 1
ATOM 2518 C CA . LEU B 1 126 ? -5.949 8.344 -3.855 1 96.19 126 LEU B CA 1
ATOM 2519 C C . LEU B 1 126 ? -4.73 8.586 -2.969 1 96.19 126 LEU B C 1
ATOM 2521 O O . LEU B 1 126 ? -4.469 9.719 -2.559 1 96.19 126 LEU B O 1
ATOM 2525 N N . SER B 1 127 ? -3.914 7.562 -2.725 1 96.06 127 SER B N 1
ATOM 2526 C CA . SER B 1 127 ? -2.717 7.738 -1.909 1 96.06 127 SER B CA 1
ATOM 2527 C C . SER B 1 127 ? -1.452 7.488 -2.725 1 96.06 127 SER B C 1
ATOM 2529 O O . SER B 1 127 ? -0.341 7.578 -2.199 1 96.06 127 SER B O 1
ATOM 2531 N N . LYS B 1 128 ? -1.58 7.207 -4.047 1 94.56 128 LYS B N 1
ATOM 2532 C CA . LYS B 1 128 ? -0.402 6.738 -4.77 1 94.56 128 LYS B CA 1
ATOM 2533 C C . LYS B 1 128 ? -0.134 7.602 -6 1 94.56 128 LYS B C 1
ATOM 2535 O O . LYS B 1 128 ? 0.914 7.477 -6.637 1 94.56 128 LYS B O 1
ATOM 2540 N N . CYS B 1 129 ? -1.023 8.508 -6.344 1 92.25 129 CYS B N 1
ATOM 2541 C CA . CYS B 1 129 ? -0.882 9.242 -7.594 1 92.25 129 CYS B CA 1
ATOM 2542 C C . CYS B 1 129 ? 0.297 10.203 -7.531 1 92.25 129 CYS B C 1
ATOM 2544 O O . CYS B 1 129 ? 0.793 10.516 -6.445 1 92.25 129 CYS B O 1
ATOM 2546 N N . ASP B 1 130 ? 0.711 10.609 -8.672 1 89.75 130 ASP B N 1
ATOM 2547 C CA . ASP B 1 130 ? 1.698 11.68 -8.781 1 89.75 130 ASP B CA 1
ATOM 2548 C C . ASP B 1 130 ? 1.068 13.039 -8.484 1 89.75 130 ASP B C 1
ATOM 2550 O O . ASP B 1 130 ? -0.157 13.164 -8.445 1 89.75 130 ASP B O 1
ATOM 2554 N N . PRO B 1 131 ? 1.965 14.055 -8.328 1 91.56 131 PRO B N 1
ATOM 2555 C CA . PRO B 1 131 ? 1.481 15.383 -7.941 1 91.56 131 PRO B CA 1
ATOM 2556 C C . PRO B 1 131 ? 0.433 15.93 -8.906 1 91.56 131 PRO B C 1
ATOM 2558 O O . PRO B 1 131 ? -0.345 16.812 -8.539 1 91.56 131 PRO B O 1
ATOM 2561 N N . SER B 1 132 ? 0.376 15.398 -10.117 1 90.44 132 SER B N 1
ATOM 2562 C CA . SER B 1 132 ? -0.619 15.875 -11.078 1 90.44 132 SER B CA 1
ATOM 2563 C C . SER B 1 132 ? -2.031 15.531 -10.625 1 90.44 132 SER B C 1
ATOM 2565 O O . SER B 1 132 ? -3.004 16.125 -11.086 1 90.44 132 SER B O 1
ATOM 2567 N N . GLY B 1 133 ? -2.18 14.617 -9.703 1 93.94 133 GLY B N 1
ATOM 2568 C CA . GLY B 1 133 ? -3.482 14.203 -9.203 1 93.94 133 GLY B CA 1
ATOM 2569 C C . GLY B 1 133 ? -3.865 14.883 -7.902 1 93.94 133 GLY B C 1
ATOM 2570 O O . GLY B 1 133 ? -4.973 14.695 -7.398 1 93.94 133 GLY B O 1
ATOM 2571 N N . TYR B 1 134 ? -3.07 15.789 -7.336 1 95.94 134 TYR B N 1
ATOM 2572 C CA . TYR B 1 134 ? -3.23 16.266 -5.965 1 95.94 134 TYR B CA 1
ATOM 2573 C C . TYR B 1 134 ? -4.484 17.125 -5.828 1 95.94 134 TYR B C 1
ATOM 2575 O O . TYR B 1 134 ? -5.121 17.141 -4.77 1 95.94 134 TYR B O 1
ATOM 2583 N N . LEU B 1 135 ? -4.848 17.844 -6.879 1 96.38 135 LEU B N 1
ATOM 2584 C CA . LEU B 1 135 ? -6.098 18.594 -6.777 1 96.38 135 LEU B CA 1
ATOM 2585 C C . LEU B 1 135 ? -7.277 17.641 -6.543 1 96.38 135 LEU B C 1
ATOM 2587 O O . LEU B 1 135 ? -8.18 17.953 -5.762 1 96.38 135 LEU B O 1
ATOM 2591 N N . HIS B 1 136 ? -7.215 16.531 -7.195 1 96.5 136 HIS B N 1
ATOM 2592 C CA . HIS B 1 136 ? -8.281 15.562 -7.023 1 96.5 136 HIS B CA 1
ATOM 2593 C C . HIS B 1 136 ? -8.25 14.945 -5.629 1 96.5 136 HIS B C 1
ATOM 2595 O O . HIS B 1 136 ? -9.289 14.797 -4.984 1 96.5 136 HIS B O 1
ATOM 2601 N N . THR B 1 137 ? -7.07 14.586 -5.176 1 97.31 137 THR B N 1
ATOM 2602 C CA . THR B 1 137 ? -6.984 13.984 -3.848 1 97.31 137 THR B CA 1
ATOM 2603 C C . THR B 1 137 ? -7.465 14.969 -2.781 1 97.31 137 THR B C 1
ATOM 2605 O O . THR B 1 137 ? -8.078 14.57 -1.793 1 97.31 137 THR B O 1
ATOM 2608 N N . ARG B 1 138 ? -7.207 16.234 -3 1 98 138 ARG B N 1
ATOM 2609 C CA . ARG B 1 138 ? -7.645 17.266 -2.055 1 98 138 ARG B CA 1
ATOM 2610 C C . ARG B 1 138 ? -9.164 17.391 -2.049 1 98 138 ARG B C 1
ATOM 2612 O O . ARG B 1 138 ? -9.773 17.578 -0.993 1 98 138 ARG B O 1
ATOM 2619 N N . ARG B 1 139 ? -9.781 17.25 -3.193 1 97.31 139 ARG B N 1
ATOM 2620 C CA . ARG B 1 139 ? -11.242 17.234 -3.246 1 97.31 139 ARG B CA 1
ATOM 2621 C C . ARG B 1 139 ? -11.805 16.031 -2.504 1 97.31 139 ARG B C 1
ATOM 2623 O O . ARG B 1 139 ? -12.805 16.156 -1.786 1 97.31 139 ARG B O 1
ATOM 2630 N N . TRP B 1 140 ? -11.18 14.969 -2.689 1 97.69 140 TRP B N 1
ATOM 2631 C CA . TRP B 1 140 ? -11.617 13.734 -2.045 1 97.69 140 TRP B CA 1
ATOM 2632 C C . TRP B 1 140 ? -11.508 13.844 -0.528 1 97.69 140 TRP B C 1
ATOM 2634 O O . TRP B 1 140 ? -12.453 13.516 0.194 1 97.69 140 TRP B O 1
ATOM 2644 N N . VAL B 1 141 ? -10.406 14.305 -0.049 1 98.12 141 VAL B N 1
ATOM 2645 C CA . VAL B 1 141 ? -10.234 14.352 1.399 1 98.12 141 VAL B CA 1
ATOM 2646 C C . VAL B 1 141 ? -11.18 15.391 1.998 1 98.12 141 VAL B C 1
ATOM 2648 O O . VAL B 1 141 ? -11.727 15.188 3.084 1 98.12 141 VAL B O 1
ATOM 2651 N N . ALA B 1 142 ? -11.383 16.5 1.291 1 97.88 142 ALA B N 1
ATOM 2652 C CA . ALA B 1 142 ? -12.375 17.453 1.747 1 97.88 142 ALA B CA 1
ATOM 2653 C C . ALA B 1 142 ? -13.75 16.812 1.883 1 97.88 142 ALA B C 1
ATOM 2655 O O . ALA B 1 142 ? -14.438 17.016 2.885 1 97.88 142 ALA B O 1
ATOM 2656 N N . ALA B 1 143 ? -14.133 16.062 0.906 1 97.81 143 ALA B N 1
ATOM 2657 C CA . ALA B 1 143 ? -15.422 15.383 0.93 1 97.81 143 ALA B CA 1
ATOM 2658 C C . ALA B 1 143 ? -15.469 14.352 2.057 1 97.81 143 ALA B C 1
ATOM 2660 O O . ALA B 1 143 ? -16.5 14.203 2.725 1 97.81 143 ALA B O 1
ATOM 2661 N N . ILE B 1 144 ? -14.406 13.633 2.293 1 98.25 144 ILE B N 1
ATOM 2662 C CA . ILE B 1 144 ? -14.305 12.617 3.338 1 98.25 144 ILE B CA 1
ATOM 2663 C C . ILE B 1 144 ? -14.492 13.266 4.707 1 98.25 144 ILE B C 1
ATOM 2665 O O . ILE B 1 144 ? -15.273 12.781 5.527 1 98.25 144 ILE B O 1
ATOM 2669 N N . LEU B 1 145 ? -13.82 14.375 4.887 1 98.31 145 LEU B N 1
ATOM 2670 C CA . LEU B 1 145 ? -13.898 15.07 6.164 1 98.31 145 LEU B CA 1
ATOM 2671 C C . LEU B 1 145 ? -15.289 15.664 6.375 1 98.31 145 LEU B C 1
ATOM 2673 O O . LEU B 1 145 ? -15.82 15.617 7.484 1 98.31 145 LEU B O 1
ATOM 2677 N N . ALA B 1 146 ? -15.844 16.172 5.332 1 97.25 146 ALA B N 1
ATOM 2678 C CA . ALA B 1 146 ? -17.188 16.734 5.422 1 97.25 146 ALA B CA 1
ATOM 2679 C C . ALA B 1 146 ? -18.203 15.648 5.773 1 97.25 146 ALA B C 1
ATOM 2681 O O . ALA B 1 146 ? -19.141 15.891 6.539 1 97.25 146 ALA B O 1
ATOM 2682 N N . ALA B 1 147 ? -18.031 14.5 5.254 1 97.5 147 ALA B N 1
ATOM 2683 C CA . ALA B 1 147 ? -18.953 13.391 5.477 1 97.5 147 ALA B CA 1
ATOM 2684 C C . ALA B 1 147 ? -18.734 12.75 6.844 1 97.5 147 ALA B C 1
ATOM 2686 O O . ALA B 1 147 ? -19.562 11.977 7.32 1 97.5 147 ALA B O 1
ATOM 2687 N N . ASN B 1 148 ? -17.609 13.023 7.469 1 97.88 148 ASN B N 1
ATOM 2688 C CA . ASN B 1 148 ? -17.234 12.484 8.773 1 97.88 148 ASN B CA 1
ATOM 2689 C C . ASN B 1 148 ? -16.719 13.578 9.703 1 97.88 148 ASN B C 1
ATOM 2691 O O . ASN B 1 148 ? -15.547 13.586 10.07 1 97.88 148 ASN B O 1
ATOM 2695 N N . PRO B 1 149 ? -17.625 14.414 10.148 1 96.81 149 PRO B N 1
ATOM 2696 C CA . PRO B 1 149 ? -17.188 15.625 10.852 1 96.81 149 PRO B CA 1
ATOM 2697 C C . PRO B 1 149 ? -16.516 15.32 12.195 1 96.81 149 PRO B C 1
ATOM 2699 O O . PRO B 1 149 ? -15.836 16.188 12.758 1 96.81 149 PRO B O 1
ATOM 2702 N N . ASP B 1 150 ? -16.656 14.094 12.703 1 96.94 150 ASP B N 1
ATOM 2703 C CA . ASP B 1 150 ? -16.156 13.781 14.039 1 96.94 150 ASP B CA 1
ATOM 2704 C C . ASP B 1 150 ? -14.75 13.203 13.977 1 96.94 150 ASP B C 1
ATOM 2706 O O . ASP B 1 150 ? -14.094 13.031 15.008 1 96.94 150 ASP B O 1
ATOM 2710 N N . VAL B 1 151 ? -14.25 12.867 12.805 1 98.44 151 VAL B N 1
ATOM 2711 C CA . VAL B 1 151 ? -12.93 12.242 12.734 1 98.44 151 VAL B CA 1
ATOM 2712 C C . VAL B 1 151 ? -11.844 13.312 12.82 1 98.44 151 VAL B C 1
ATOM 2714 O O . VAL B 1 151 ? -12.102 14.492 12.555 1 98.44 151 VAL B O 1
ATOM 2717 N N . ASP B 1 152 ? -10.602 12.844 13.141 1 98.69 152 ASP B N 1
ATOM 2718 C CA . ASP B 1 152 ? -9.469 13.742 13.32 1 98.69 152 ASP B CA 1
ATOM 2719 C C . ASP B 1 152 ? -8.633 13.836 12.039 1 98.69 152 ASP B C 1
ATOM 2721 O O . ASP B 1 152 ? -7.688 14.625 11.969 1 98.69 152 ASP B O 1
ATOM 2725 N N . GLY B 1 153 ? -8.906 13.047 11.055 1 98.69 153 GLY B N 1
ATOM 2726 C CA . GLY B 1 153 ? -8.117 13.039 9.836 1 98.69 153 GLY B CA 1
ATOM 2727 C C . GLY B 1 153 ? -8.234 11.742 9.055 1 98.69 153 GLY B C 1
ATOM 2728 O O . GLY B 1 153 ? -9.289 11.117 9.047 1 98.69 153 GLY B O 1
ATOM 2729 N N . VAL B 1 154 ? -7.145 11.414 8.297 1 98.81 154 VAL B N 1
ATOM 2730 C CA . VAL B 1 154 ? -7.133 10.219 7.469 1 98.81 154 VAL B CA 1
ATOM 2731 C C . VAL B 1 154 ? -5.844 9.438 7.703 1 98.81 154 VAL B C 1
ATOM 2733 O O . VAL B 1 154 ? -4.816 10.016 8.062 1 98.81 154 VAL B O 1
ATOM 2736 N N . GLN B 1 155 ? -5.965 8.18 7.586 1 98.81 155 GLN B N 1
ATOM 2737 C CA . GLN B 1 155 ? -4.848 7.234 7.633 1 98.81 155 GLN B CA 1
ATOM 2738 C C . GLN B 1 155 ? -4.574 6.637 6.254 1 98.81 155 GLN B C 1
ATOM 2740 O O . GLN B 1 155 ? -5.508 6.281 5.531 1 98.81 155 GLN B O 1
ATOM 2745 N N . TYR B 1 156 ? -3.34 6.484 5.887 1 98.25 156 TYR B N 1
ATOM 2746 C CA . TYR B 1 156 ? -2.967 5.918 4.594 1 98.25 156 TYR B CA 1
ATOM 2747 C C . TYR B 1 156 ? -1.567 5.316 4.648 1 98.25 156 TYR B C 1
ATOM 2749 O O . TYR B 1 156 ? -0.886 5.402 5.672 1 98.25 156 TYR B O 1
ATOM 2757 N N . ARG B 1 157 ? -1.166 4.617 3.625 1 97.44 157 ARG B N 1
ATOM 2758 C CA . ARG B 1 157 ? 0.203 4.141 3.463 1 97.44 157 ARG B CA 1
ATOM 2759 C C . ARG B 1 157 ? 0.96 4.984 2.441 1 97.44 157 ARG B C 1
ATOM 2761 O O . ARG B 1 157 ? 0.483 5.188 1.324 1 97.44 157 ARG B O 1
ATOM 2768 N N . PRO B 1 158 ? 2.176 5.438 2.85 1 96.38 158 PRO B N 1
ATOM 2769 C CA . PRO B 1 158 ? 2.949 6.305 1.959 1 96.38 158 PRO B CA 1
ATOM 2770 C C . PRO B 1 158 ? 3.24 5.652 0.609 1 96.38 158 PRO B C 1
ATOM 2772 O O . PRO B 1 158 ? 3.52 4.453 0.545 1 96.38 158 PRO B O 1
ATOM 2775 N N . ARG B 1 159 ? 3.287 6.438 -0.474 1 93.44 159 ARG B N 1
ATOM 2776 C CA . ARG B 1 159 ? 3.479 6.027 -1.862 1 93.44 159 ARG B CA 1
ATOM 2777 C C . ARG B 1 159 ? 4.762 5.219 -2.023 1 93.44 159 ARG B C 1
ATOM 2779 O O . ARG B 1 159 ? 4.793 4.234 -2.762 1 93.44 159 ARG B O 1
ATOM 2786 N N . HIS B 1 160 ? 5.816 5.574 -1.271 1 92.44 160 HIS B N 1
ATOM 2787 C CA . HIS B 1 160 ? 7.113 4.949 -1.525 1 92.44 160 HIS B CA 1
ATOM 2788 C C . HIS B 1 160 ? 7.566 4.117 -0.329 1 92.44 160 HIS B C 1
ATOM 2790 O O . HIS B 1 160 ? 8.734 3.719 -0.253 1 92.44 160 HIS B O 1
ATOM 2796 N N . ASP B 1 161 ? 6.68 3.9 0.575 1 95.44 161 ASP B N 1
ATOM 2797 C CA . ASP B 1 161 ? 6.914 2.965 1.67 1 95.44 161 ASP B CA 1
ATOM 2798 C C . ASP B 1 161 ? 5.594 2.457 2.248 1 95.44 161 ASP B C 1
ATOM 2800 O O . ASP B 1 161 ? 5.219 2.82 3.365 1 95.44 161 ASP B O 1
ATOM 2804 N N . GLU B 1 162 ? 4.973 1.46 1.575 1 96.25 162 GLU B N 1
ATOM 2805 C CA . GLU B 1 162 ? 3.646 0.962 1.932 1 96.25 162 GLU B CA 1
ATOM 2806 C C . GLU B 1 162 ? 3.703 0.084 3.178 1 96.25 162 GLU B C 1
ATOM 2808 O O . GLU B 1 162 ? 2.666 -0.329 3.701 1 96.25 162 GLU B O 1
ATOM 2813 N N . ASN B 1 163 ? 4.887 -0.221 3.643 1 96.75 163 ASN B N 1
ATOM 2814 C CA . ASN B 1 163 ? 5 -1.023 4.855 1 96.75 163 ASN B CA 1
ATOM 2815 C C . ASN B 1 163 ? 4.832 -0.17 6.109 1 96.75 163 ASN B C 1
ATOM 2817 O O . ASN B 1 163 ? 4.727 -0.7 7.219 1 96.75 163 ASN B O 1
ATOM 2821 N N . THR B 1 164 ? 4.773 1.144 5.961 1 97.38 164 THR B N 1
ATOM 2822 C CA . THR B 1 164 ? 4.539 2.068 7.066 1 97.38 164 THR B CA 1
ATOM 2823 C C . THR B 1 164 ? 3.164 2.721 6.941 1 97.38 164 THR B C 1
ATOM 2825 O O . THR B 1 164 ? 2.463 2.52 5.945 1 97.38 164 THR B O 1
ATOM 2828 N N . LEU B 1 165 ? 2.777 3.408 8.016 1 98.19 165 LEU B N 1
ATOM 2829 C CA . LEU B 1 165 ? 1.538 4.176 8.039 1 98.19 165 LEU B CA 1
ATOM 2830 C C . LEU B 1 165 ? 1.825 5.668 8.195 1 98.19 165 LEU B C 1
ATOM 2832 O O . LEU B 1 165 ? 2.836 6.051 8.789 1 98.19 165 LEU B O 1
ATOM 2836 N N . ALA B 1 166 ? 0.96 6.426 7.625 1 98.5 166 ALA B N 1
ATOM 2837 C CA . ALA B 1 166 ? 0.979 7.883 7.766 1 98.5 166 ALA B CA 1
ATOM 2838 C C . ALA B 1 166 ? -0.423 8.422 8.023 1 98.5 166 ALA B C 1
ATOM 2840 O O . ALA B 1 166 ? -1.418 7.738 7.773 1 98.5 166 ALA B O 1
ATOM 2841 N N . TRP B 1 167 ? -0.459 9.648 8.578 1 98.75 167 TRP B N 1
ATOM 2842 C CA . TRP B 1 167 ? -1.71 10.336 8.875 1 98.75 167 TRP B CA 1
ATOM 2843 C C . TRP B 1 167 ? -1.645 11.797 8.445 1 98.75 167 TRP B C 1
ATOM 2845 O O . TRP B 1 167 ? -0.588 12.43 8.523 1 98.75 167 TRP B O 1
ATOM 2855 N N . MET B 1 168 ? -2.672 12.25 7.938 1 98.75 168 MET B N 1
ATOM 2856 C CA . MET B 1 168 ? -2.957 13.68 7.895 1 98.75 168 MET B CA 1
ATOM 2857 C C . MET B 1 168 ? -4.062 14.047 8.883 1 98.75 168 MET B C 1
ATOM 2859 O O . MET B 1 168 ? -5.219 13.656 8.695 1 98.75 168 MET B O 1
ATOM 2863 N N . LEU B 1 169 ? -3.713 14.695 9.922 1 98.88 169 LEU B N 1
ATOM 2864 C CA . LEU B 1 169 ? -4.676 15.141 10.922 1 98.88 169 LEU B CA 1
ATOM 2865 C C . LEU B 1 169 ? -5.125 16.578 10.648 1 98.88 169 LEU B C 1
ATOM 2867 O O . LEU B 1 169 ? -4.355 17.375 10.117 1 98.88 169 LEU B O 1
ATOM 2871 N N . THR B 1 170 ? -6.312 16.797 11.023 1 98.81 170 THR B N 1
ATOM 2872 C CA . THR B 1 170 ? -6.879 18.094 10.688 1 98.81 170 THR B CA 1
ATOM 2873 C C . THR B 1 170 ? -7.578 18.703 11.898 1 98.81 170 THR B C 1
ATOM 2875 O O . THR B 1 170 ? -7.895 18 12.867 1 98.81 170 THR B O 1
ATOM 2878 N N . ASP B 1 171 ? -7.73 19.953 11.898 1 98.38 171 ASP B N 1
ATOM 2879 C CA . ASP B 1 171 ? -8.547 20.734 12.828 1 98.38 171 ASP B CA 1
ATOM 2880 C C . ASP B 1 171 ? -9.07 22 12.172 1 98.38 171 ASP B C 1
ATOM 2882 O O . ASP B 1 171 ? -8.828 22.234 10.984 1 98.38 171 ASP B O 1
ATOM 2886 N N . ALA B 1 1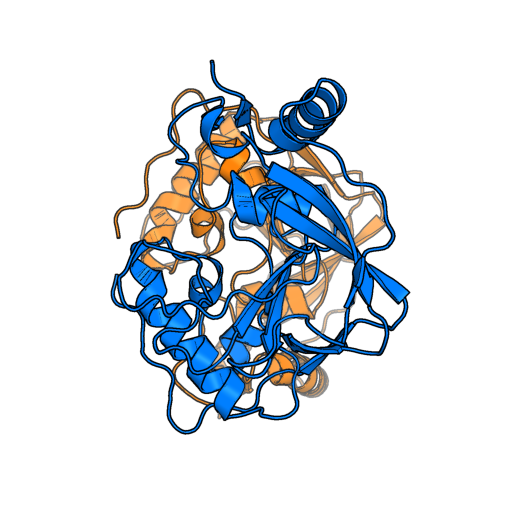72 ? -9.852 22.734 12.898 1 97.69 172 ALA B N 1
ATOM 2887 C CA . ALA B 1 172 ? -10.391 24 12.383 1 97.69 172 ALA B CA 1
ATOM 2888 C C . ALA B 1 172 ? -9.273 24.906 11.875 1 97.69 172 ALA B C 1
ATOM 2890 O O . ALA B 1 172 ? -8.172 24.922 12.438 1 97.69 172 ALA B O 1
ATOM 2891 N N . PRO B 1 173 ? -9.57 25.703 10.812 1 97.06 173 PRO B N 1
ATOM 2892 C CA . PRO B 1 173 ? -8.547 26.562 10.211 1 97.06 173 PRO B CA 1
ATOM 2893 C C . PRO B 1 173 ? -7.902 27.516 11.211 1 97.06 173 PRO B C 1
ATOM 2895 O O . PRO B 1 173 ? -6.746 27.906 11.039 1 97.06 173 PRO B O 1
ATOM 2898 N N . ALA B 1 174 ? -8.562 27.828 12.234 1 96.94 174 ALA B N 1
ATOM 2899 C CA . ALA B 1 174 ? -8.062 28.797 13.203 1 96.94 174 ALA B CA 1
ATOM 2900 C C . ALA B 1 174 ? -7.203 28.125 14.266 1 96.94 174 ALA B C 1
ATOM 2902 O O . ALA B 1 174 ? -6.508 28.797 15.031 1 96.94 174 ALA B O 1
ATOM 2903 N N . ALA B 1 175 ? -7.258 26.797 14.258 1 97.19 175 ALA B N 1
ATOM 2904 C CA . ALA B 1 175 ? -6.453 26.078 15.242 1 97.19 175 ALA B CA 1
ATOM 2905 C C . ALA B 1 175 ? -4.969 26.141 14.891 1 97.19 175 ALA B C 1
ATOM 2907 O O . ALA B 1 175 ? -4.594 25.969 13.727 1 97.19 175 ALA B O 1
ATOM 2908 N N . HIS B 1 176 ? -4.152 26.359 15.891 1 96.75 176 HIS B N 1
ATOM 2909 C CA . HIS B 1 176 ? -2.719 26.484 15.648 1 96.75 176 HIS B CA 1
ATOM 2910 C C . HIS B 1 176 ? -1.991 25.188 15.977 1 96.75 176 HIS B C 1
ATOM 2912 O O . HIS B 1 176 ? -1.033 24.812 15.289 1 96.75 176 HIS B O 1
ATOM 2918 N N . ILE B 1 177 ? -2.465 24.547 17.078 1 97.38 177 ILE B N 1
ATOM 2919 C CA . ILE B 1 177 ? -1.881 23.281 17.547 1 97.38 177 ILE B CA 1
ATOM 2920 C C . ILE B 1 177 ? -2.947 22.188 17.562 1 97.38 177 ILE B C 1
ATOM 2922 O O . ILE B 1 177 ? -4.082 22.438 17.984 1 97.38 177 ILE B O 1
ATOM 2926 N N . HIS B 1 178 ? -2.627 21.031 17.031 1 97.81 178 HIS B N 1
ATOM 2927 C CA . HIS B 1 178 ? -3.609 19.953 17.078 1 97.81 178 HIS B CA 1
ATOM 2928 C C . HIS B 1 178 ? -3.74 19.406 18.5 1 97.81 178 HIS B C 1
ATOM 2930 O O . HIS B 1 178 ? -2.75 18.969 19.094 1 97.81 178 HIS B O 1
ATOM 2936 N N . PRO B 1 179 ? -4.863 19.328 19.031 1 97.25 179 PRO B N 1
ATOM 2937 C CA . PRO B 1 179 ? -5.043 18.984 20.438 1 97.25 179 PRO B CA 1
ATOM 2938 C C . PRO B 1 179 ? -4.812 17.5 20.719 1 97.25 179 PRO B C 1
ATOM 2940 O O . PRO B 1 179 ? -4.66 17.109 21.875 1 97.25 179 PRO B O 1
ATOM 2943 N N . ALA B 1 180 ? -4.797 16.656 19.688 1 98.19 180 ALA B N 1
ATOM 2944 C CA . ALA B 1 180 ? -4.727 15.219 19.906 1 98.19 180 ALA B CA 1
ATOM 2945 C C . ALA B 1 180 ? -3.277 14.742 19.984 1 98.19 180 ALA B C 1
ATOM 2947 O O . ALA B 1 180 ? -3.018 13.562 20.234 1 98.19 180 ALA B O 1
ATOM 2948 N N . VAL B 1 181 ? -2.291 15.641 19.75 1 98.44 181 VAL B N 1
ATOM 2949 C CA . VAL B 1 181 ? -0.892 15.227 19.766 1 98.44 181 VAL B CA 1
ATOM 2950 C C . VAL B 1 181 ? -0.055 16.266 20.5 1 98.44 181 VAL B C 1
ATOM 2952 O O . VAL B 1 181 ? -0.397 17.453 20.516 1 98.44 181 VAL B O 1
ATOM 2955 N N . SER B 1 182 ? 0.993 15.805 21.094 1 98 182 SER B N 1
ATOM 2956 C CA . SER B 1 182 ? 1.948 16.672 21.781 1 98 182 SER B CA 1
ATOM 2957 C C . SER B 1 182 ? 3.383 16.219 21.516 1 98 182 SER B C 1
ATOM 2959 O O . SER B 1 182 ? 3.652 15.023 21.391 1 98 182 SER B O 1
ATOM 2961 N N . ALA B 1 183 ? 4.246 17.188 21.469 1 97 183 ALA B N 1
ATOM 2962 C CA . ALA B 1 183 ? 5.66 16.875 21.266 1 97 183 ALA B CA 1
ATOM 2963 C C . ALA B 1 183 ? 6.238 16.141 22.469 1 97 183 ALA B C 1
ATOM 2965 O O . ALA B 1 183 ? 5.93 16.469 23.625 1 97 183 ALA B O 1
ATOM 2966 N N . VAL B 1 184 ? 6.875 15.031 22.375 1 93.62 184 VAL B N 1
ATOM 2967 C CA . VAL B 1 184 ? 7.574 14.328 23.438 1 93.62 184 VAL B CA 1
ATOM 2968 C C . VAL B 1 184 ? 8.797 15.125 23.875 1 93.62 184 VAL B C 1
ATOM 2970 O O . VAL B 1 184 ? 9.211 15.055 25.031 1 93.62 184 VAL B O 1
ATOM 2973 N N . GLY B 1 185 ? 9.305 16.094 23.172 1 83.38 185 GLY B N 1
ATOM 2974 C CA . GLY B 1 185 ? 10.539 16.844 23.391 1 83.38 185 GLY B CA 1
ATOM 2975 C C . GLY B 1 185 ? 11.719 16.266 22.625 1 83.38 185 GLY B C 1
ATOM 2976 O O . GLY B 1 185 ? 11.664 15.141 22.125 1 83.38 185 GLY B O 1
ATOM 2977 N N . GLY B 1 186 ? 12.719 17.031 22.422 1 85.56 186 GLY B N 1
ATOM 2978 C CA . GLY B 1 186 ? 13.906 16.656 21.672 1 85.56 186 GLY B CA 1
ATOM 2979 C C . GLY B 1 186 ? 13.672 16.609 20.172 1 85.56 186 GLY B C 1
ATOM 2980 O O . GLY B 1 186 ? 12.617 16.156 19.719 1 85.56 186 GLY B O 1
ATOM 2981 N N . VAL B 1 187 ? 14.453 17.266 19.453 1 93 187 VAL B N 1
ATOM 2982 C CA . VAL B 1 187 ? 14.406 17.266 18 1 93 187 VAL B CA 1
ATOM 2983 C C . VAL B 1 187 ? 15.773 16.875 17.438 1 93 187 VAL B C 1
ATOM 2985 O O . VAL B 1 187 ? 16.797 17.016 18.125 1 93 187 VAL B O 1
ATOM 2988 N N . ILE B 1 188 ? 15.727 16.219 16.344 1 97.06 188 ILE B N 1
ATOM 2989 C CA . ILE B 1 188 ? 16.938 15.977 15.578 1 97.06 188 ILE B CA 1
ATOM 2990 C C . ILE B 1 188 ? 17 16.906 14.367 1 97.06 188 ILE B C 1
ATOM 2992 O O . ILE B 1 188 ? 16.172 16.797 13.453 1 97.06 188 ILE B O 1
ATOM 2996 N N . ALA B 1 189 ? 17.969 17.797 14.438 1 98.19 189 ALA B N 1
ATOM 2997 C CA . ALA B 1 189 ? 18.172 18.625 13.258 1 98.19 189 ALA B CA 1
ATOM 2998 C C . ALA B 1 189 ? 18.688 17.781 12.086 1 98.19 189 ALA B C 1
ATOM 3000 O O . ALA B 1 189 ? 19.719 17.125 12.188 1 98.19 189 ALA B O 1
ATOM 3001 N N . LEU B 1 190 ? 18 17.828 10.953 1 98 190 LEU B N 1
ATOM 3002 C CA . LEU B 1 190 ? 18.344 16.922 9.852 1 98 190 LEU B CA 1
ATOM 3003 C C . LEU B 1 190 ? 19.641 17.344 9.18 1 98 190 LEU B C 1
ATOM 3005 O O . LEU B 1 190 ? 20.328 16.516 8.562 1 98 190 LEU B O 1
ATOM 3009 N N . ASP B 1 191 ? 20.016 18.609 9.305 1 96.62 191 ASP B N 1
ATOM 3010 C CA . ASP B 1 191 ? 21.25 19.078 8.688 1 96.62 191 ASP B CA 1
ATOM 3011 C C . ASP B 1 191 ? 22.422 19.016 9.68 1 96.62 191 ASP B C 1
ATOM 3013 O O . ASP B 1 191 ? 23.484 19.594 9.422 1 96.62 191 ASP B O 1
ATOM 3017 N N . SER B 1 192 ? 22.281 18.391 10.812 1 96.94 192 SER B N 1
ATOM 3018 C CA . SER B 1 192 ? 23.344 18.109 11.781 1 96.94 192 SER B CA 1
ATOM 3019 C C . SER B 1 192 ? 24.031 16.781 11.477 1 96.94 192 SER B C 1
ATOM 3021 O O . SER B 1 192 ? 23.594 16.031 10.594 1 96.94 192 SER B O 1
ATOM 3023 N N . ALA B 1 193 ? 25.094 16.531 12.234 1 96.25 193 ALA B N 1
ATOM 3024 C CA . ALA B 1 193 ? 25.797 15.25 12.086 1 96.25 193 ALA B CA 1
ATOM 3025 C C . ALA B 1 193 ? 24.859 14.086 12.438 1 96.25 193 ALA B C 1
ATOM 3027 O O . ALA B 1 193 ? 24.828 13.086 11.719 1 96.25 193 ALA B O 1
ATOM 3028 N N . ASP B 1 194 ? 24.141 14.219 13.516 1 95.75 194 ASP B N 1
ATOM 3029 C CA . ASP B 1 194 ? 23.188 13.195 13.93 1 95.75 194 ASP B CA 1
ATOM 3030 C C . ASP B 1 194 ? 22.094 13.016 12.883 1 95.75 194 ASP B C 1
ATOM 3032 O O . ASP B 1 194 ? 21.672 11.891 12.602 1 95.75 194 ASP B O 1
ATOM 3036 N N . GLY B 1 195 ? 21.641 14.102 12.352 1 96.94 195 GLY B N 1
ATOM 3037 C CA . GLY B 1 195 ? 20.641 14.062 11.297 1 96.94 195 GLY B CA 1
ATOM 3038 C C . GLY B 1 195 ? 21.109 13.352 10.047 1 96.94 195 GLY B C 1
ATOM 3039 O O . GLY B 1 195 ? 20.391 12.531 9.477 1 96.94 195 GLY B O 1
ATOM 3040 N N . HIS B 1 196 ? 22.359 13.617 9.695 1 95.75 196 HIS B N 1
ATOM 3041 C CA . HIS B 1 196 ? 22.938 12.969 8.523 1 95.75 196 HIS B CA 1
ATOM 3042 C C . HIS B 1 196 ? 23.078 11.461 8.742 1 95.75 196 HIS B C 1
ATOM 3044 O O . HIS B 1 196 ? 22.828 10.672 7.836 1 95.75 196 HIS B O 1
ATOM 3050 N N . TYR B 1 197 ? 23.5 11.141 9.891 1 95.56 197 TYR B N 1
ATOM 3051 C CA . TYR B 1 197 ? 23.641 9.727 10.219 1 95.56 197 TYR B CA 1
ATOM 3052 C C . TYR B 1 197 ? 22.297 9.016 10.141 1 95.56 197 TYR B C 1
ATOM 3054 O O . TYR B 1 197 ? 22.188 7.961 9.5 1 95.56 197 TYR B O 1
ATOM 3062 N N . LEU B 1 198 ? 21.266 9.609 10.719 1 95.31 198 LEU B N 1
ATOM 3063 C CA . LEU B 1 198 ? 19.922 9.055 10.711 1 95.31 198 LEU B CA 1
ATOM 3064 C C . LEU B 1 198 ? 19.391 8.938 9.289 1 95.31 198 LEU B C 1
ATOM 3066 O O . LEU B 1 198 ? 18.875 7.883 8.891 1 95.31 198 LEU B O 1
ATOM 3070 N N . LEU B 1 199 ? 19.5 9.984 8.523 1 96.31 199 LEU B N 1
ATOM 3071 C CA . LEU B 1 199 ? 19.016 9.992 7.148 1 96.31 199 LEU B CA 1
ATOM 3072 C C . LEU B 1 199 ? 19.766 8.953 6.305 1 96.31 199 LEU B C 1
ATOM 3074 O O . LEU B 1 199 ? 19.156 8.297 5.453 1 96.31 199 LEU B O 1
ATOM 3078 N N . GLY B 1 200 ? 21.062 8.867 6.504 1 94.5 200 GLY B N 1
ATOM 3079 C CA . GLY B 1 200 ? 21.844 7.871 5.777 1 94.5 200 GLY B CA 1
ATOM 3080 C C . GLY B 1 200 ? 21.297 6.465 5.93 1 94.5 200 GLY B C 1
ATOM 3081 O O . GLY B 1 200 ? 21.156 5.738 4.941 1 94.5 200 GLY B O 1
ATOM 3082 N N . ALA B 1 201 ? 20.938 6.152 7.113 1 93.69 201 ALA B N 1
ATOM 3083 C CA . ALA B 1 201 ? 20.422 4.82 7.406 1 93.69 201 ALA B CA 1
ATOM 3084 C C . ALA B 1 201 ? 19.047 4.613 6.758 1 93.69 201 ALA B C 1
ATOM 3086 O O . ALA B 1 201 ? 18.797 3.568 6.156 1 93.69 201 ALA B O 1
ATOM 3087 N N . ILE B 1 202 ? 18.188 5.605 6.848 1 94.38 202 ILE B N 1
ATOM 3088 C CA . ILE B 1 202 ? 16.812 5.488 6.379 1 94.38 202 ILE B CA 1
ATOM 3089 C C . ILE B 1 202 ? 16.781 5.551 4.852 1 94.38 202 ILE B C 1
ATOM 3091 O O . ILE B 1 202 ? 16.078 4.777 4.207 1 94.38 202 ILE B O 1
ATOM 3095 N N . LEU B 1 203 ? 17.594 6.414 4.246 1 94.19 203 LEU B N 1
ATOM 3096 C CA . LEU B 1 203 ? 17.531 6.672 2.811 1 94.19 203 LEU B CA 1
ATOM 3097 C C . LEU B 1 203 ? 18.125 5.508 2.021 1 94.19 203 LEU B C 1
ATOM 3099 O O . LEU B 1 203 ? 17.75 5.281 0.869 1 94.19 203 LEU B O 1
ATOM 3103 N N . THR B 1 204 ? 18.969 4.75 2.641 1 91.56 204 THR B N 1
ATOM 3104 C CA . THR B 1 204 ? 19.562 3.598 1.974 1 91.56 204 THR B CA 1
ATOM 3105 C C . THR B 1 204 ? 18.484 2.623 1.514 1 91.56 204 THR B C 1
ATOM 3107 O O . THR B 1 204 ? 18.531 2.123 0.387 1 91.56 204 THR B O 1
ATOM 3110 N N . SER B 1 205 ? 17.484 2.471 2.314 1 88.38 205 SER B N 1
ATOM 3111 C CA . SER B 1 205 ? 16.406 1.544 1.983 1 88.38 205 SER B CA 1
ATOM 3112 C C . SER B 1 205 ? 15.555 2.078 0.839 1 88.38 205 SER B C 1
ATOM 3114 O O . SER B 1 205 ? 14.828 1.317 0.188 1 88.38 205 SER B O 1
ATOM 3116 N N . HIS B 1 206 ? 15.617 3.324 0.541 1 88.69 206 HIS B N 1
ATOM 3117 C CA . HIS B 1 206 ? 14.859 3.975 -0.524 1 88.69 206 HIS B CA 1
ATOM 3118 C C . HIS B 1 206 ? 15.703 4.117 -1.789 1 88.69 206 HIS B C 1
ATOM 3120 O O . HIS B 1 206 ? 15.25 4.699 -2.777 1 88.69 206 HIS B O 1
ATOM 3126 N N . ASN B 1 207 ? 16.891 3.465 -1.757 1 89.75 207 ASN B N 1
ATOM 3127 C CA . ASN B 1 207 ? 17.844 3.738 -2.828 1 89.75 207 ASN B CA 1
ATOM 3128 C C . ASN B 1 207 ? 17.969 5.238 -3.092 1 89.75 207 ASN B C 1
ATOM 3130 O O . ASN B 1 207 ? 17.891 5.68 -4.238 1 89.75 207 ASN B O 1
ATOM 3134 N N . ALA B 1 208 ? 18.094 5.98 -1.999 1 93.19 208 ALA B N 1
ATOM 3135 C CA . ALA B 1 208 ? 18.266 7.434 -2.031 1 93.19 208 ALA B CA 1
ATOM 3136 C C . ALA B 1 208 ? 19.422 7.879 -1.157 1 93.19 208 ALA B C 1
ATOM 3138 O O . ALA B 1 208 ? 19.922 7.105 -0.328 1 93.19 208 ALA B O 1
ATOM 3139 N N . ALA B 1 209 ? 19.906 9.039 -1.411 1 94.62 209 ALA B N 1
ATOM 3140 C CA . ALA B 1 209 ? 21 9.625 -0.648 1 94.62 209 ALA B CA 1
ATOM 3141 C C . ALA B 1 209 ? 20.938 11.148 -0.665 1 94.62 209 ALA B C 1
ATOM 3143 O O . ALA B 1 209 ? 20.266 11.734 -1.512 1 94.62 209 ALA B O 1
ATOM 3144 N N . LEU B 1 210 ? 21.594 11.688 0.371 1 93.31 210 LEU B N 1
ATOM 3145 C CA . LEU B 1 210 ? 21.734 13.141 0.355 1 93.31 210 LEU B CA 1
ATOM 3146 C C . LEU B 1 210 ? 22.688 13.586 -0.751 1 93.31 210 LEU B C 1
ATOM 3148 O O . LEU B 1 210 ? 23.766 13.008 -0.915 1 93.31 210 LEU B O 1
ATOM 3152 N N . GLY B 1 211 ? 22.172 14.516 -1.522 1 88.31 211 GLY B N 1
ATOM 3153 C CA . GLY B 1 211 ? 23.016 15.078 -2.564 1 88.31 211 GLY B CA 1
ATOM 3154 C C . GLY B 1 211 ? 24.031 16.062 -2.031 1 88.31 211 GLY B C 1
ATOM 3155 O O . GLY B 1 211 ? 24.094 16.328 -0.828 1 88.31 211 GLY B O 1
ATOM 3156 N N . PRO B 1 212 ? 24.922 16.531 -2.99 1 81.81 212 PRO B N 1
ATOM 3157 C CA . PRO B 1 212 ? 25.922 17.531 -2.604 1 81.81 212 PRO B CA 1
ATOM 3158 C C . PRO B 1 212 ? 25.312 18.875 -2.215 1 81.81 212 PRO B C 1
ATOM 3160 O O . PRO B 1 212 ? 24.203 19.203 -2.664 1 81.81 212 PRO B O 1
#

Foldseek 3Di:
DDFDAFDVPFFDFDKDKDAFFQKKKAKDALVAFRQFWAQDADCDFPPDAQQHAPVSQWTKDKIWSDPLQNCLRQFVQQQDPPDQQGETEPVSQPRMKMFMKTFRHMAMAGECADCRQVSRPHDPCLQAPHSRCSNRNNSVQVSVCVVPVPHQFYKYAHNQGNVIIMTMGIDGSPDTGDPRMDTPDDIGRLSDPVNQVVCVVSSVVSSYHYDD/DDFDAFDVPFFDFDKDKDAFFQKKKAKDALVAFRQFWAQDADCDFPPDAQQHAPVSQWTKDKIWSDPLQNCLRQFVQQQDPPDQQGETEPVSQVRMKMFMKTFRHMAMAGEPADCRQVSRPHDPCLQAPHSRCSNRNNSVQVSVCVVPVPHQFYKYAHNQGNVIIMTMGIDGSPDTGDPRMDTPDDIGRLSDPVNQVVCVVSSVVSSYHYDD

Solvent-accessible surface area (backbone atoms only — not comparable to full-atom values): 21747 Å² total; per-residue (Å²): 119,89,77,75,76,71,60,88,77,65,50,76,69,44,72,45,74,43,58,51,69,37,66,32,14,29,67,43,52,66,89,48,59,86,41,37,36,46,43,64,52,40,77,51,64,72,48,80,59,55,72,40,25,46,80,31,79,31,8,33,42,65,37,7,63,33,70,60,29,20,42,31,61,70,68,44,58,82,53,67,50,83,49,88,60,23,68,40,55,48,76,78,34,56,63,22,23,40,33,43,29,26,26,72,35,72,40,38,22,38,33,47,40,27,25,23,26,37,28,43,41,39,46,56,53,68,59,49,55,58,53,88,44,24,58,50,29,14,51,36,47,53,51,52,44,67,76,38,74,84,44,37,34,39,31,35,38,35,49,48,26,44,75,39,42,31,34,42,38,47,47,56,42,84,45,54,58,47,83,53,40,40,63,75,62,73,69,41,46,36,71,40,73,69,20,44,55,53,47,55,64,55,28,51,61,43,31,28,40,81,40,122,119,92,78,74,77,70,60,88,78,64,51,77,70,45,74,44,74,45,58,51,70,38,66,32,16,29,67,43,52,67,89,50,59,86,40,38,36,46,44,64,55,41,77,50,64,72,47,81,60,54,71,40,26,45,80,30,77,32,9,35,42,66,38,8,64,33,70,59,30,21,43,30,61,69,69,45,57,81,53,68,51,81,48,89,60,20,68,39,54,50,77,79,34,56,64,24,23,42,33,44,29,26,24,72,35,72,41,40,22,38,32,46,40,26,26,23,27,37,26,42,42,41,47,56,54,68,58,49,54,58,51,90,44,24,59,48,30,15,52,34,48,52,51,52,43,68,77,36,74,84,44,38,34,38,30,34,38,36,51,48,27,46,77,38,41,32,33,42,36,48,46,56,43,84,46,54,58,48,85,52,41,40,62,74,63,72,68,40,45,37,73,38,74,69,20,44,54,52,47,53,62,54,28,51,60,44,32,28,41,80,40,122

Sequence (424 aa):
MSYPDPPTPLPAALITTIPADTSLWRIHTATRDAAGLNPTARPRARVGGRFDSLDGSYAYLYLGDSPGAAVAETLCRNLPVDQSPRLIPRAKIAGRVLSELRTTRTVEVVDLSGTGASRINAGAWLSKCDPSGYLHTRRWVAAILAANPDVDGVQYRPRHDENTLAWMLTDAPAAHIHPAVSAVGGVIALDSADGHYLLGAILTSHNAALGPMSYPDPPTPLPAALITTIPADTSLWRIHTATRDAAGLNPTARPRARVGGRFDSLDGSYAYLYLGDSPGAAVAETLCRNLPVDQSPRLIPRAKIAGRVLSELRTTRTVEVVDLSGTGASRINAGAWLSKCDPSGYLHTRRWVAAILAANPDVDGVQYRPRHDENTLAWMLTDAPAAHIHPAVSAVGGVIALDSADGHYLLGAILTSHNAALGP

Organism: NCBI:txid1990687

pLDDT: mean 94.96, std 4.69, range [57.59, 98.88]